Protein AF-A0A4Q2YGC7-F1 (afdb_monomer_lite)

Sequence (417 aa):
MPQIPNGTIEKILDSTDIVDLVSSHVTLERMSTAFKGKCPFHQEKTPSFTVSPTRQTFHCFGCGKHGNAIGFVMEYERLSFPDAVMKLSEKANMPMMEASDLLNHPVNMTSSHHIRPLRPDEWDEVAALIHHSTNAWYRTKLNREIFGPDPLGCRVFPEIYEVLDPGCCLVAEDAAGKLVGSCFYHPRETHWALGIMNAIPESRGAANALLKEITRLADDAGLPLRLVSSACNLDSFSLYSKAGFVPIRVYQDMILTVPETGLDPASAPGRVSSVRRATMEDLPAMVALEREISGIRREKDHRFFLENRDGIWTTLVIDGPEGLDGFLTSIAHPGSRMLGPGVSRDTETALALLWSQLDGAHRGFTPIWLAPADATELVHACYGWGAKNCELHLAQTRGGSHRHSGLIFPTFMPETA

Radius of gyration: 27.61 Å; chains: 1; bounding box: 57×43×89 Å

Secondary structure (DSSP, 8-state):
-PPPPTTHHHHHHHH--HHHHHHTTS-EEE-SSSEEE--TTS--SS--EEEETTTTEEEETTT--EE-HHHHHHHHHT--HHHHHHHHHHHTT-PPPPTTHHHHS-S------EEEEPPGGGHHHHHHHHHHHHHHHHHHHHS--SS-S-GGGGGHHHHHHHHHSTT-EEEEE-TTS-EEEEEEEEE-SS-EEEEEEEE-TTSTTHHHHHHHHHHHHHHHTT--EEEEEETT-HHHHHHHHHTT-EEEEEEEEEE----TT-S-GGG--TTGGGEEE--TTTHHHHHHHHHHHHS---HHHHHHHHH-TTS-EEEEEEEETTEEEEEEEEEEETTEEEEEEEEESSHHHHHHHHHHHHHHH-TTS--EEEEETT-HHHHHHHHHTT-EEEEEEEEEEES--PPP-SEEE--BTTB--

Foldseek 3Di:
DFDQDPCLVVVLLVLDQLCVLVVVPFPWDDDPFWTWGCDLQDDDDDIQKIAGRVVQKIAGPVPGDIDHQLSCCCRNVVDDSVVSSVVSCVVSVNDTDDPVNCVVDPPDPPLVFDKAFDDPVCLLVVLLQCQPQQQVCCCVQPVDHDADPDSCLSSLQCVLLCVQPNRQKMFTAGPVRHTFWMKGWADFPAAIEIDDTGGHPVNPCRSLVVVVVVLVVRVVVVHKYKYKFFPSPVVVVVSVVVVQKDFDFKWFKKKDQAALQGFDPVLAFPCLVQKDWDAPVLLVLQQVQCCQFFVTGDSSLVVCLRPCVVVFKTKIWGADPPTTQKIWMFGRGSSAGEIDFMFGQDLSRVRSRVRCCCRPPPHRHMYIWIWTPPNVVNVVSCVVSVMDGDTMMTIIMRDDGDDGHGIGIADVSPGPD

pLDDT: mean 91.18, std 12.37, range [29.7, 98.88]

Structure (mmCIF, N/CA/C/O backbone):
data_AF-A0A4Q2YGC7-F1
#
_entry.id   AF-A0A4Q2YGC7-F1
#
loop_
_atom_site.group_PDB
_atom_site.id
_atom_site.type_symbol
_atom_site.label_atom_id
_atom_site.label_alt_id
_atom_site.label_comp_id
_atom_site.label_asym_id
_atom_site.label_entity_id
_atom_site.label_seq_id
_atom_site.pdbx_PDB_ins_code
_atom_site.Cartn_x
_atom_site.Cartn_y
_atom_site.Cartn_z
_atom_site.occupancy
_atom_site.B_iso_or_equiv
_atom_site.auth_seq_id
_atom_site.auth_comp_id
_atom_site.auth_asym_id
_atom_site.auth_atom_id
_atom_site.pdbx_PDB_model_num
ATOM 1 N N . MET A 1 1 ? -14.827 -9.619 37.638 1.00 49.34 1 MET A N 1
ATOM 2 C CA . MET A 1 1 ? -13.992 -8.412 37.800 1.00 49.34 1 MET A CA 1
ATOM 3 C C . MET A 1 1 ? -14.620 -7.311 36.965 1.00 49.34 1 MET A C 1
ATOM 5 O O . MET A 1 1 ? -15.013 -7.624 35.845 1.00 49.34 1 MET A O 1
ATOM 9 N N . PRO A 1 2 ? -14.757 -6.088 37.494 1.00 56.69 2 PRO A N 1
ATOM 10 C CA . PRO A 1 2 ? -15.281 -4.957 36.736 1.00 56.69 2 PRO A CA 1
ATOM 11 C C . PRO A 1 2 ? -14.390 -4.713 35.520 1.00 56.69 2 PRO A C 1
ATOM 13 O O . PRO A 1 2 ? -13.161 -4.755 35.625 1.00 56.69 2 PRO A O 1
ATOM 16 N N . GLN A 1 3 ? -14.995 -4.501 34.356 1.00 57.78 3 GLN A N 1
ATOM 17 C CA . GLN A 1 3 ? -14.241 -4.161 33.158 1.00 57.78 3 GLN A CA 1
ATOM 18 C C . GLN A 1 3 ? -13.929 -2.661 33.195 1.00 57.78 3 GLN A C 1
ATOM 20 O O . GLN A 1 3 ? -14.844 -1.849 33.284 1.00 57.78 3 GLN A O 1
ATOM 25 N N . ILE A 1 4 ? -12.647 -2.289 33.133 1.00 74.06 4 ILE A N 1
ATOM 26 C CA . ILE A 1 4 ? -12.213 -0.884 33.128 1.00 74.06 4 ILE A CA 1
ATOM 27 C C . ILE A 1 4 ? -12.316 -0.353 31.686 1.00 74.06 4 ILE A C 1
ATOM 29 O O . ILE A 1 4 ? -11.612 -0.872 30.815 1.00 74.06 4 ILE A O 1
ATOM 33 N N . PRO A 1 5 ? -13.170 0.647 31.391 1.00 65.06 5 PRO A N 1
ATOM 34 C CA . PRO A 1 5 ? -13.287 1.193 30.039 1.00 65.06 5 PRO A CA 1
ATOM 35 C C . PRO A 1 5 ? -11.992 1.874 29.553 1.00 65.06 5 PRO A C 1
ATOM 37 O O . PRO A 1 5 ? -11.223 2.437 30.333 1.00 65.06 5 PRO A O 1
ATOM 40 N N . ASN A 1 6 ? -11.749 1.866 28.237 1.00 51.72 6 ASN A N 1
ATOM 41 C CA . ASN A 1 6 ? -10.552 2.479 27.643 1.00 51.72 6 ASN A CA 1
ATOM 42 C C . ASN A 1 6 ? -10.532 4.007 27.845 1.00 51.72 6 ASN A C 1
ATOM 44 O O . ASN A 1 6 ? -11.444 4.712 27.391 1.00 51.72 6 ASN A O 1
ATOM 48 N N . GLY A 1 7 ? -9.460 4.529 28.449 1.00 70.31 7 GLY A N 1
ATOM 49 C CA . GLY A 1 7 ? -9.324 5.942 28.818 1.00 70.31 7 GLY A CA 1
ATOM 50 C C . GLY A 1 7 ? -9.744 6.259 30.259 1.00 70.31 7 GLY A C 1
ATOM 51 O O . GLY A 1 7 ? -9.570 7.389 30.708 1.00 70.31 7 GLY A O 1
ATOM 52 N N . THR A 1 8 ? -10.344 5.302 30.981 1.00 78.19 8 THR A N 1
ATOM 53 C CA . THR A 1 8 ? -10.787 5.509 32.370 1.00 78.19 8 THR A CA 1
ATOM 54 C C . THR A 1 8 ? -9.604 5.685 33.316 1.00 78.19 8 THR A C 1
ATOM 56 O O . THR A 1 8 ? -9.684 6.499 34.226 1.00 78.19 8 THR A O 1
ATOM 59 N N . ILE A 1 9 ? -8.489 4.987 33.078 1.00 83.62 9 ILE A N 1
ATOM 60 C CA . ILE A 1 9 ? -7.275 5.117 33.896 1.00 83.62 9 ILE A CA 1
ATOM 61 C C . ILE A 1 9 ? -6.720 6.538 33.790 1.00 83.62 9 ILE A C 1
ATOM 63 O O . ILE A 1 9 ? -6.484 7.174 34.811 1.00 83.62 9 ILE A O 1
ATOM 67 N N . GLU A 1 10 ? -6.564 7.055 32.572 1.00 82.69 10 GLU A N 1
ATOM 68 C CA . GLU A 1 10 ? -6.065 8.408 32.321 1.00 82.69 10 GLU A CA 1
ATOM 69 C C . GLU A 1 10 ? -6.989 9.453 32.946 1.00 82.69 10 GLU A C 1
ATOM 71 O O . GLU A 1 10 ? -6.533 10.307 33.693 1.00 82.69 10 GLU A O 1
ATOM 76 N N . LYS A 1 11 ? -8.304 9.319 32.749 1.00 80.62 11 LYS A N 1
ATOM 77 C CA . LYS A 1 11 ? -9.305 10.211 33.347 1.00 80.62 11 LYS A CA 1
ATOM 78 C C . LYS A 1 11 ? -9.295 10.204 34.878 1.00 80.62 11 LYS A C 1
ATOM 80 O O . LYS A 1 11 ? -9.468 11.254 35.494 1.00 80.62 11 LYS A O 1
ATOM 85 N N . ILE A 1 12 ? -9.109 9.040 35.499 1.00 85.31 12 ILE A N 1
ATOM 86 C CA . ILE A 1 12 ? -8.967 8.922 36.956 1.00 85.31 12 ILE A CA 1
ATOM 87 C C . ILE A 1 12 ? -7.694 9.629 37.420 1.00 85.31 12 ILE A C 1
ATOM 89 O O . ILE A 1 12 ? -7.730 10.359 38.406 1.00 85.31 12 ILE A O 1
ATOM 93 N N . LEU A 1 13 ? -6.579 9.433 36.714 1.00 88.06 13 LEU A N 1
ATOM 94 C CA . LEU A 1 13 ? -5.315 10.085 37.046 1.00 88.06 13 LEU A CA 1
ATOM 95 C C . LEU A 1 13 ? -5.397 11.609 36.864 1.00 88.06 13 LEU A C 1
ATOM 97 O O . LEU A 1 13 ? -4.934 12.332 37.736 1.00 88.06 13 LEU A O 1
ATOM 101 N N . ASP A 1 14 ? -6.055 12.094 35.810 1.00 86.56 14 ASP A N 1
ATOM 102 C CA . ASP A 1 14 ? -6.251 13.527 35.550 1.00 86.56 14 ASP A CA 1
ATOM 103 C C . ASP A 1 14 ? -7.193 14.195 36.566 1.00 86.56 14 ASP A C 1
ATOM 105 O O . ASP A 1 14 ? -7.060 15.382 36.861 1.00 86.56 14 ASP A O 1
ATOM 109 N N . SER A 1 15 ? -8.154 13.442 37.108 1.00 86.12 15 SER A N 1
ATOM 110 C CA . SER A 1 15 ? -9.108 13.925 38.120 1.00 86.12 15 SER A CA 1
ATOM 111 C C . SER A 1 15 ? -8.639 13.720 39.562 1.00 86.12 15 SER A C 1
ATOM 113 O O . SER A 1 15 ? -9.326 14.144 40.493 1.00 86.12 15 SER A O 1
ATOM 115 N N . THR A 1 16 ? -7.474 13.102 39.767 1.00 89.75 16 THR A N 1
ATOM 116 C CA . THR A 1 16 ? -6.927 12.828 41.097 1.00 89.75 16 THR A CA 1
ATOM 117 C C . THR A 1 16 ? -5.607 13.558 41.294 1.00 89.75 16 THR A C 1
ATOM 119 O O . THR A 1 16 ? -4.567 13.094 40.832 1.00 89.75 16 THR A O 1
ATOM 122 N N . ASP A 1 17 ? -5.619 14.644 42.071 1.00 92.50 17 ASP A N 1
ATOM 123 C CA . ASP A 1 17 ? -4.369 15.228 42.560 1.00 92.50 17 ASP A CA 1
ATOM 124 C C . ASP A 1 17 ? -3.738 14.288 43.598 1.00 92.50 17 ASP A C 1
ATOM 126 O O . ASP A 1 17 ? -4.296 14.021 44.671 1.00 92.50 17 ASP A O 1
ATOM 130 N N . ILE A 1 18 ? -2.555 13.765 43.274 1.00 95.12 18 ILE A N 1
ATOM 131 C CA . ILE A 1 18 ? -1.843 12.840 44.152 1.00 95.12 18 ILE A CA 1
ATOM 132 C C . ILE A 1 18 ? -1.448 13.482 45.489 1.00 95.12 18 ILE A C 1
ATOM 134 O O . ILE A 1 18 ? -1.353 12.775 46.494 1.00 95.12 18 ILE A O 1
ATOM 138 N N . VAL A 1 19 ? -1.211 14.798 45.536 1.00 94.12 19 VAL A N 1
ATOM 139 C CA . VAL A 1 19 ? -0.860 15.494 46.780 1.00 94.12 19 VAL A CA 1
ATOM 140 C C . VAL A 1 19 ? -2.055 15.494 47.720 1.00 94.12 19 VAL A C 1
ATOM 142 O O . VAL A 1 19 ? -1.890 15.138 48.887 1.00 94.12 19 VAL A O 1
ATOM 145 N N . ASP A 1 20 ? -3.247 15.809 47.219 1.00 92.94 20 ASP A N 1
ATOM 146 C CA . ASP A 1 20 ? -4.479 15.806 48.011 1.00 92.94 20 ASP A CA 1
ATOM 147 C C . ASP A 1 20 ? -4.841 14.395 48.475 1.00 92.94 20 ASP A C 1
ATOM 149 O O . ASP A 1 20 ? -5.174 14.175 49.644 1.00 92.94 20 ASP A O 1
ATOM 153 N N . LEU A 1 21 ? -4.711 13.412 47.577 1.00 94.94 21 LEU A N 1
ATOM 154 C CA . LEU A 1 21 ? -4.930 12.007 47.902 1.00 94.94 21 LEU A CA 1
ATOM 155 C C . LEU A 1 21 ? -4.016 11.559 49.046 1.00 94.94 21 LEU A C 1
ATOM 157 O O . LEU A 1 21 ? -4.507 11.084 50.068 1.00 94.94 21 LEU A O 1
ATOM 161 N N . VAL A 1 22 ? -2.700 11.733 48.914 1.00 95.88 22 VAL A N 1
ATOM 162 C CA . VAL A 1 22 ? -1.748 11.288 49.940 1.00 95.88 22 VAL A CA 1
ATOM 163 C C . VAL A 1 22 ? -1.915 12.081 51.236 1.00 95.88 22 VAL A C 1
ATOM 165 O O . VAL A 1 22 ? -1.865 11.487 52.314 1.00 95.88 22 VAL A O 1
ATOM 168 N N . SER A 1 23 ? -2.138 13.397 51.158 1.00 94.19 23 SER A N 1
ATOM 169 C CA . SER A 1 23 ? -2.269 14.265 52.340 1.00 94.19 23 SER A CA 1
ATOM 170 C C . SER A 1 23 ? -3.471 13.901 53.212 1.00 94.19 23 SER A C 1
ATOM 172 O O . SER A 1 23 ? -3.462 14.174 54.410 1.00 94.19 23 SER A O 1
ATOM 174 N N . SER A 1 24 ? -4.482 13.230 52.647 1.00 92.38 24 SER A N 1
ATOM 175 C CA . SER A 1 24 ? -5.609 12.691 53.420 1.00 92.38 24 SER A CA 1
ATOM 176 C C . SER A 1 24 ? -5.241 11.492 54.312 1.00 92.38 24 SER A C 1
ATOM 178 O O . SER A 1 24 ? -5.988 11.151 55.227 1.00 92.38 24 SER A O 1
ATOM 180 N N . HIS A 1 25 ? -4.071 10.883 54.091 1.00 92.38 25 HIS A N 1
ATOM 181 C CA . HIS A 1 25 ? -3.603 9.681 54.787 1.00 92.38 25 HIS A CA 1
ATOM 182 C C . HIS A 1 25 ? -2.271 9.866 55.522 1.00 92.38 25 HIS A C 1
ATOM 184 O O . HIS A 1 25 ? -1.970 9.129 56.464 1.00 92.38 25 HIS A O 1
ATOM 190 N N . VAL A 1 26 ? -1.445 10.814 55.079 1.00 92.44 26 VAL A N 1
ATOM 191 C CA . VAL A 1 26 ? -0.083 11.032 55.567 1.00 92.44 26 VAL A CA 1
ATOM 192 C C . VAL A 1 26 ? 0.134 12.519 55.795 1.00 92.44 26 VAL A C 1
ATOM 194 O O . VAL A 1 26 ? -0.121 13.333 54.914 1.00 92.44 26 VAL A O 1
ATOM 197 N N . THR A 1 27 ? 0.676 12.885 56.956 1.00 93.50 27 THR A N 1
ATOM 198 C CA . THR A 1 27 ? 1.126 14.260 57.192 1.00 93.50 27 THR A CA 1
ATOM 199 C C . THR A 1 27 ? 2.328 14.564 56.302 1.00 93.50 27 THR A C 1
ATOM 201 O O . THR A 1 27 ? 3.392 13.954 56.448 1.00 93.50 27 THR A O 1
ATOM 204 N N . LEU A 1 28 ? 2.146 15.509 55.383 1.00 95.50 28 LEU A N 1
ATOM 205 C CA . LEU A 1 28 ? 3.175 15.977 54.469 1.00 95.50 28 LEU A CA 1
ATOM 206 C C . LEU A 1 28 ? 3.600 17.407 54.813 1.00 95.50 28 LEU A C 1
ATOM 208 O O . LEU A 1 28 ? 2.770 18.282 55.046 1.00 95.50 28 LEU A O 1
ATOM 212 N N . GLU A 1 29 ? 4.902 17.655 54.776 1.00 93.88 29 GLU A N 1
ATOM 213 C CA . GLU A 1 29 ? 5.502 18.981 54.861 1.00 93.88 29 GLU A CA 1
ATOM 214 C C . GLU A 1 29 ? 5.941 19.436 53.469 1.00 93.88 29 GLU A C 1
ATOM 216 O O . GLU A 1 29 ? 6.531 18.675 52.692 1.00 93.88 29 GLU A O 1
ATOM 221 N N . ARG A 1 30 ? 5.655 20.695 53.136 1.00 92.88 30 ARG A N 1
ATOM 222 C CA . ARG A 1 30 ? 6.032 21.266 51.844 1.00 92.88 30 ARG A CA 1
ATOM 223 C C . ARG A 1 30 ? 7.536 21.539 51.799 1.00 92.88 30 ARG A C 1
ATOM 225 O O . ARG A 1 30 ? 8.069 22.271 52.627 1.00 92.88 30 ARG A O 1
ATOM 232 N N . MET A 1 31 ? 8.200 20.994 50.787 1.00 89.69 31 MET A N 1
ATOM 233 C CA . MET A 1 31 ? 9.558 21.352 50.376 1.00 89.69 31 MET A CA 1
ATOM 234 C C . MET A 1 31 ? 9.510 22.282 49.152 1.00 89.69 31 MET A C 1
ATOM 236 O O . MET A 1 31 ? 8.436 22.658 48.686 1.00 89.69 31 MET A O 1
ATOM 240 N N . SER A 1 32 ? 10.671 22.665 48.614 1.00 87.00 32 SER A N 1
ATOM 241 C CA . SER A 1 32 ? 10.770 23.599 47.481 1.00 87.00 32 SER A CA 1
ATOM 242 C C . SER A 1 32 ? 9.914 23.191 46.273 1.00 87.00 32 SER A C 1
ATOM 244 O O . SER A 1 32 ? 9.149 24.006 45.764 1.00 87.00 32 SER A O 1
ATOM 246 N N . THR A 1 33 ? 10.017 21.938 45.825 1.00 89.19 33 THR A N 1
ATOM 247 C CA . THR A 1 33 ? 9.348 21.435 44.606 1.00 89.19 33 THR A CA 1
ATOM 248 C C . THR A 1 33 ? 8.528 20.163 44.831 1.00 89.19 33 THR A C 1
ATOM 250 O O . THR A 1 33 ? 7.995 19.587 43.882 1.00 89.19 33 THR A O 1
ATOM 253 N N . ALA A 1 34 ? 8.428 19.701 46.076 1.00 93.81 34 ALA A N 1
ATOM 254 C CA . ALA A 1 34 ? 7.790 18.442 46.439 1.00 93.81 34 ALA A CA 1
ATOM 255 C C . ALA A 1 34 ? 7.224 18.509 47.860 1.00 93.81 34 ALA A C 1
ATOM 257 O O . ALA A 1 34 ? 7.456 19.469 48.592 1.00 93.81 34 ALA A O 1
ATOM 258 N N . PHE A 1 35 ? 6.517 17.464 48.261 1.00 96.75 35 PHE A N 1
ATOM 259 C CA . PHE A 1 35 ? 6.038 17.266 49.623 1.00 96.75 35 PHE A CA 1
ATOM 260 C C . PHE A 1 35 ? 6.741 16.067 50.243 1.00 96.75 35 PHE A C 1
ATOM 262 O O . PHE A 1 35 ? 7.007 15.091 49.542 1.00 96.75 35 PHE A O 1
ATOM 269 N N . LYS A 1 36 ? 7.051 16.125 51.539 1.00 96.69 36 LYS A N 1
ATOM 270 C CA . LYS A 1 36 ? 7.789 15.071 52.238 1.00 96.69 36 LYS A CA 1
ATOM 271 C C . LYS A 1 36 ? 7.106 14.666 53.539 1.00 96.69 36 LYS A C 1
ATOM 273 O O . LYS A 1 36 ? 6.633 15.518 54.275 1.00 96.69 36 LYS A O 1
ATOM 278 N N . GLY A 1 37 ? 7.086 13.371 53.838 1.00 96.06 37 GLY A N 1
ATOM 279 C CA . GLY A 1 37 ? 6.480 12.832 55.056 1.00 96.06 37 GLY A CA 1
ATOM 280 C C . GLY A 1 37 ? 7.049 11.472 55.442 1.00 96.06 37 GLY A C 1
ATOM 281 O O . GLY A 1 37 ? 7.972 10.957 54.801 1.00 96.06 37 GLY A O 1
ATOM 282 N N . LYS A 1 38 ? 6.515 10.895 56.521 1.00 96.38 38 LYS A N 1
ATOM 283 C CA . LYS A 1 38 ? 6.836 9.513 56.892 1.00 96.38 38 LYS A CA 1
ATOM 284 C C . LYS A 1 38 ? 6.143 8.546 55.940 1.00 96.38 38 LYS A C 1
ATOM 286 O O . LYS A 1 38 ? 4.986 8.745 55.583 1.00 96.38 38 LYS A O 1
ATOM 291 N N . CYS A 1 39 ? 6.845 7.501 55.531 1.00 95.88 39 CYS A N 1
ATOM 292 C CA . CYS A 1 39 ? 6.312 6.490 54.640 1.00 95.88 39 CYS A CA 1
ATOM 293 C C . CYS A 1 39 ? 5.152 5.740 55.302 1.00 95.88 39 CYS A C 1
ATOM 295 O O . CYS A 1 39 ? 5.325 5.204 56.395 1.00 95.88 39 CYS A O 1
ATOM 297 N N . PRO A 1 40 ? 3.994 5.627 54.636 1.00 95.12 40 PRO A N 1
ATOM 298 C CA . PRO A 1 40 ? 2.894 4.826 55.158 1.00 95.12 40 PRO A CA 1
ATOM 299 C C . PRO A 1 40 ? 3.102 3.316 54.969 1.00 95.12 40 PRO A C 1
ATOM 301 O O . PRO A 1 40 ? 2.363 2.512 55.526 1.00 95.12 40 PRO A O 1
ATOM 304 N N . PHE A 1 41 ? 4.090 2.912 54.166 1.00 94.50 41 PHE A N 1
ATOM 305 C CA . PHE A 1 41 ? 4.275 1.522 53.749 1.00 94.50 41 PHE A CA 1
ATOM 306 C C . PHE A 1 41 ? 5.316 0.752 54.559 1.00 94.50 41 PHE A C 1
ATOM 308 O O . PHE A 1 41 ? 5.439 -0.461 54.394 1.00 94.50 41 PHE A O 1
ATOM 315 N N . HIS A 1 42 ? 6.101 1.444 55.382 1.00 93.81 42 HIS A N 1
ATOM 316 C CA . HIS A 1 42 ? 7.078 0.830 56.271 1.00 93.81 42 HIS A CA 1
ATOM 317 C C . HIS A 1 42 ? 7.323 1.733 57.480 1.00 93.81 42 HIS A C 1
ATOM 319 O O . HIS A 1 42 ? 7.076 2.936 57.436 1.00 93.81 42 HIS A O 1
ATOM 325 N N . GLN A 1 43 ? 7.812 1.151 58.570 1.00 92.31 43 GLN A N 1
ATOM 326 C CA . GLN A 1 43 ? 8.048 1.895 59.797 1.00 92.31 43 GLN A CA 1
ATOM 327 C C . GLN A 1 43 ? 9.403 2.607 59.750 1.00 92.31 43 GLN A C 1
ATOM 329 O O . GLN A 1 43 ? 10.444 1.966 59.627 1.00 92.31 43 GLN A O 1
ATOM 334 N N . GLU A 1 44 ? 9.394 3.930 59.908 1.00 91.75 44 GLU A N 1
ATOM 335 C CA . GLU A 1 44 ? 10.608 4.749 59.925 1.00 91.75 44 GLU A CA 1
ATOM 336 C C . GLU A 1 44 ? 10.570 5.847 60.995 1.00 91.75 44 GLU A C 1
ATOM 338 O O . GLU A 1 44 ? 9.509 6.301 61.434 1.00 91.75 44 GLU A O 1
ATOM 343 N N . LYS A 1 45 ? 11.758 6.296 61.421 1.00 89.06 45 LYS A N 1
ATOM 344 C CA . LYS A 1 45 ? 11.902 7.416 62.368 1.00 89.06 45 LYS A CA 1
ATOM 345 C C . LYS A 1 45 ? 12.006 8.763 61.653 1.00 89.06 45 LYS A C 1
ATOM 347 O O . LYS A 1 45 ? 11.445 9.746 62.134 1.00 89.06 45 LYS A O 1
ATOM 352 N N . THR A 1 46 ? 12.684 8.797 60.510 1.00 91.88 46 THR A N 1
ATOM 353 C CA . THR A 1 46 ? 12.936 10.001 59.708 1.00 91.88 46 THR A CA 1
ATOM 354 C C . THR A 1 46 ? 12.138 9.958 58.404 1.00 91.88 46 THR A C 1
ATOM 356 O O . THR A 1 46 ? 12.206 8.932 57.737 1.00 91.88 46 THR A O 1
ATOM 359 N N . PRO A 1 47 ? 11.446 11.042 58.004 1.00 93.94 47 PRO A N 1
ATOM 360 C CA . PRO A 1 47 ? 10.705 11.108 56.743 1.00 93.94 47 PRO A CA 1
ATOM 361 C C . PRO A 1 47 ? 11.551 10.726 55.516 1.00 93.94 47 PRO A C 1
ATOM 363 O O . PRO A 1 47 ? 12.572 11.370 55.248 1.00 93.94 47 PRO A O 1
ATOM 366 N N . SER A 1 48 ? 11.113 9.732 54.741 1.00 94.31 48 SER A N 1
ATOM 367 C CA . SER A 1 48 ? 11.721 9.352 53.451 1.00 94.31 48 SER A CA 1
ATOM 368 C C . SER A 1 48 ? 10.726 9.299 52.286 1.00 94.31 48 SER A C 1
ATOM 370 O O . SER A 1 48 ? 11.119 9.036 51.148 1.00 94.31 48 SER A O 1
ATOM 372 N N . PHE A 1 49 ? 9.443 9.558 52.545 1.00 97.31 49 PHE A N 1
ATOM 373 C CA . PHE A 1 49 ? 8.388 9.564 51.538 1.00 97.31 49 PHE A CA 1
ATOM 374 C C . PHE A 1 49 ? 8.295 10.922 50.857 1.00 97.31 49 PHE A C 1
ATOM 376 O O . PHE A 1 49 ? 8.220 11.938 51.541 1.00 97.31 49 PHE A O 1
ATOM 383 N N . THR A 1 50 ? 8.308 10.963 49.528 1.00 96.81 50 THR A N 1
ATOM 384 C CA . THR A 1 50 ? 8.221 12.199 48.744 1.00 96.81 50 THR A CA 1
ATOM 385 C C . THR A 1 50 ? 7.111 12.106 47.706 1.00 96.81 50 THR A C 1
ATOM 387 O O . THR A 1 50 ? 6.983 11.090 47.029 1.00 96.81 50 THR A O 1
ATOM 390 N N . VAL A 1 51 ? 6.334 13.180 47.559 1.00 96.94 51 VAL A N 1
ATOM 391 C CA . VAL A 1 51 ? 5.256 13.320 46.571 1.00 96.94 51 VAL A CA 1
ATOM 392 C C . VAL A 1 51 ? 5.559 14.509 45.666 1.00 96.94 51 VAL A C 1
ATOM 394 O O . VAL A 1 51 ? 5.842 15.608 46.147 1.00 96.94 51 VAL A O 1
ATOM 397 N N . SER A 1 52 ? 5.524 14.293 44.351 1.00 94.50 52 SER A N 1
ATOM 398 C CA . SER A 1 52 ? 5.771 15.329 43.350 1.00 94.50 52 SER A CA 1
ATOM 399 C C . SER A 1 52 ? 4.449 15.842 42.769 1.00 94.50 52 SER A C 1
ATOM 401 O O . SER A 1 52 ? 3.807 15.093 42.031 1.00 94.50 52 SER A O 1
ATOM 403 N N . PRO A 1 53 ? 4.068 17.112 43.014 1.00 90.31 53 PRO A N 1
ATOM 404 C CA . PRO A 1 53 ? 2.886 17.707 42.387 1.00 90.31 53 PRO A CA 1
ATOM 405 C C . PRO A 1 53 ? 3.051 17.835 40.868 1.00 90.31 53 PRO A C 1
ATOM 407 O O . PRO A 1 53 ? 2.104 17.655 40.117 1.00 90.31 53 PRO A O 1
ATOM 410 N N . THR A 1 54 ? 4.266 18.102 40.380 1.00 88.19 54 THR A N 1
ATOM 411 C CA . THR A 1 54 ? 4.515 18.257 38.937 1.00 88.19 54 THR A CA 1
ATOM 412 C C . THR A 1 54 ? 4.464 16.928 38.191 1.00 88.19 54 THR A C 1
ATOM 414 O O . THR A 1 54 ? 3.975 16.875 37.071 1.00 88.19 54 THR A O 1
ATOM 417 N N . ARG A 1 55 ? 4.991 15.851 38.787 1.00 92.00 55 ARG A N 1
ATOM 418 C CA . ARG A 1 55 ? 5.031 14.527 38.145 1.00 92.00 55 ARG A CA 1
ATOM 419 C C . ARG A 1 55 ? 3.828 13.650 38.485 1.00 92.00 55 ARG A C 1
ATOM 421 O O . ARG A 1 55 ? 3.786 12.530 37.995 1.00 92.00 55 ARG A O 1
ATOM 428 N N . GLN A 1 56 ? 2.936 14.099 39.369 1.00 95.38 56 GLN A N 1
ATOM 429 C CA . GLN A 1 56 ? 1.785 13.333 39.866 1.00 95.38 56 GLN A CA 1
ATOM 430 C C . GLN A 1 56 ? 2.159 11.903 40.324 1.00 95.38 56 GLN A C 1
ATOM 432 O O . GLN A 1 56 ? 1.489 10.915 40.028 1.00 95.38 56 GLN A O 1
ATOM 437 N N . THR A 1 57 ? 3.281 11.787 41.045 1.00 96.38 57 THR A N 1
ATOM 438 C CA . THR A 1 57 ? 3.856 10.511 41.518 1.00 96.38 57 THR A CA 1
ATOM 439 C C . THR A 1 57 ? 4.420 10.619 42.935 1.00 96.38 57 THR A C 1
ATOM 441 O O . THR A 1 57 ? 4.778 11.706 43.397 1.00 96.38 57 THR A O 1
ATOM 444 N N . PHE A 1 58 ? 4.524 9.482 43.626 1.00 97.44 58 PHE A N 1
ATOM 445 C CA . PHE A 1 58 ? 5.214 9.344 44.906 1.00 97.44 58 PHE A CA 1
ATOM 446 C C . PHE A 1 58 ? 6.436 8.428 44.789 1.00 97.44 58 PHE A C 1
ATOM 448 O O . PHE A 1 58 ? 6.496 7.542 43.934 1.00 97.44 58 PHE A O 1
ATOM 455 N N . HIS A 1 59 ? 7.392 8.609 45.696 1.00 96.56 59 HIS A N 1
ATOM 456 C CA . HIS A 1 59 ? 8.536 7.723 45.872 1.00 96.56 59 HIS A CA 1
ATOM 457 C C . HIS A 1 59 ? 8.993 7.719 47.335 1.00 96.56 59 HIS A C 1
ATOM 459 O O . HIS A 1 59 ? 9.144 8.773 47.954 1.00 96.56 59 HIS A O 1
ATOM 465 N N . CYS A 1 60 ? 9.255 6.539 47.892 1.00 96.81 60 CYS A N 1
ATOM 466 C CA . CYS A 1 60 ? 9.867 6.368 49.202 1.00 96.81 60 CYS A CA 1
ATOM 467 C C . CYS A 1 60 ? 11.337 5.980 49.067 1.00 96.81 60 CYS A C 1
ATOM 469 O O . CYS A 1 60 ? 11.655 4.900 48.578 1.00 96.81 60 CYS A O 1
ATOM 471 N N . PHE A 1 61 ? 12.239 6.818 49.571 1.00 93.94 61 PHE A N 1
ATOM 472 C CA . PHE A 1 61 ? 13.675 6.529 49.535 1.00 93.94 61 PHE A CA 1
ATOM 473 C C . PHE A 1 61 ? 14.126 5.495 50.579 1.00 93.94 61 PHE A C 1
ATOM 475 O O . PHE A 1 61 ? 15.227 4.971 50.457 1.00 93.94 61 PHE A O 1
ATOM 482 N N . GLY A 1 62 ? 13.297 5.185 51.583 1.00 92.75 62 GLY A N 1
ATOM 483 C CA . GLY A 1 62 ? 13.582 4.146 52.578 1.00 92.75 62 GLY A CA 1
ATOM 484 C C . GLY A 1 62 ? 13.264 2.729 52.092 1.00 92.75 62 GLY A C 1
ATOM 485 O O . GLY A 1 62 ? 14.094 1.835 52.224 1.00 92.75 62 GLY A O 1
ATOM 486 N N . CYS A 1 63 ? 12.078 2.515 51.507 1.00 94.25 63 CYS A N 1
ATOM 487 C CA . CYS A 1 63 ? 11.620 1.181 51.086 1.00 94.25 63 CYS A CA 1
ATOM 488 C C . CYS A 1 63 ? 11.525 0.970 49.564 1.00 94.25 63 CYS A C 1
ATOM 490 O O . CYS A 1 63 ? 11.171 -0.122 49.130 1.00 94.25 63 CYS A O 1
ATOM 492 N N . GLY A 1 64 ? 11.796 1.992 48.746 1.00 93.44 64 GLY A N 1
ATOM 493 C CA . GLY A 1 64 ? 11.794 1.903 47.279 1.00 93.44 64 GLY A CA 1
ATOM 494 C C . GLY A 1 64 ? 10.412 1.895 46.614 1.00 93.44 64 GLY A C 1
ATOM 495 O O . GLY A 1 64 ? 10.321 1.903 45.384 1.00 93.44 64 GLY A O 1
ATOM 496 N N . LYS A 1 65 ? 9.317 1.902 47.388 1.00 93.94 65 LYS A N 1
ATOM 497 C CA . LYS A 1 65 ? 7.964 1.974 46.818 1.00 93.94 65 LYS A CA 1
ATOM 498 C C . LYS A 1 65 ? 7.744 3.295 46.092 1.00 93.94 65 LYS A C 1
ATOM 500 O O . LYS A 1 65 ? 8.061 4.361 46.620 1.00 93.94 65 LYS A O 1
ATOM 505 N N . HIS A 1 66 ? 7.149 3.214 44.911 1.00 96.44 66 HIS A N 1
ATOM 506 C CA . HIS A 1 66 ? 6.868 4.349 44.044 1.00 96.44 66 HIS A CA 1
ATOM 507 C C . HIS A 1 66 ? 5.632 4.073 43.192 1.00 96.44 66 HIS A C 1
ATOM 509 O O . HIS A 1 66 ? 5.247 2.920 43.010 1.00 96.44 66 HIS A O 1
ATOM 515 N N . GLY A 1 67 ? 5.005 5.126 42.677 1.00 95.31 67 GLY A N 1
ATOM 516 C CA . GLY A 1 67 ? 3.814 4.984 41.847 1.00 95.31 67 GLY A CA 1
ATOM 517 C C . GLY A 1 67 ? 3.054 6.289 41.654 1.00 95.31 67 GLY A C 1
ATOM 518 O O . GLY A 1 67 ? 3.498 7.357 42.073 1.00 95.31 67 GLY A O 1
ATOM 519 N N . ASN A 1 68 ? 1.899 6.189 41.004 1.00 96.00 68 ASN A N 1
ATOM 520 C CA . ASN A 1 68 ? 0.922 7.267 40.841 1.00 96.00 68 ASN A CA 1
ATOM 521 C C . ASN A 1 68 ? -0.222 7.121 41.868 1.00 96.00 68 ASN A C 1
ATOM 523 O O . ASN A 1 68 ? -0.128 6.314 42.795 1.00 96.00 68 ASN A O 1
ATOM 527 N N . ALA A 1 69 ? -1.303 7.888 41.707 1.00 94.69 69 ALA A N 1
ATOM 528 C CA . ALA A 1 69 ? -2.467 7.843 42.593 1.00 94.69 69 ALA A CA 1
ATOM 529 C C . ALA A 1 69 ? -3.072 6.431 42.745 1.00 94.69 69 ALA A C 1
ATOM 531 O O . ALA A 1 69 ? -3.343 6.000 43.865 1.00 94.69 69 ALA A O 1
ATOM 532 N N . ILE A 1 70 ? -3.205 5.675 41.647 1.00 94.69 70 ILE A N 1
ATOM 533 C CA . ILE A 1 70 ? -3.718 4.293 41.677 1.00 94.69 70 ILE A CA 1
ATOM 534 C C . ILE A 1 70 ? -2.760 3.390 42.456 1.00 94.69 70 ILE A C 1
ATOM 536 O O . ILE A 1 70 ? -3.182 2.679 43.366 1.00 94.69 70 ILE A O 1
ATOM 540 N N . GLY A 1 71 ? -1.461 3.467 42.150 1.00 94.50 71 GLY A N 1
ATOM 541 C CA . GLY A 1 71 ? -0.439 2.697 42.861 1.00 94.50 71 GLY A CA 1
ATOM 542 C C . GLY A 1 71 ? -0.411 2.999 44.362 1.00 94.50 71 GLY A C 1
ATOM 543 O O . GLY A 1 71 ? -0.209 2.096 45.168 1.00 94.50 71 GLY A O 1
ATOM 544 N N . PHE A 1 72 ? -0.674 4.247 44.760 1.00 96.69 72 PHE A N 1
ATOM 545 C CA . PHE A 1 72 ? -0.749 4.619 46.171 1.00 96.69 72 PHE A CA 1
ATOM 546 C C . PHE A 1 72 ? -1.921 3.925 46.868 1.00 96.69 72 PHE A C 1
ATOM 548 O O . PHE A 1 72 ? -1.719 3.326 47.920 1.00 96.69 72 PHE A O 1
ATOM 555 N N . VAL A 1 73 ? -3.119 3.963 46.275 1.00 95.44 73 VAL A N 1
ATOM 556 C CA . VAL A 1 73 ? -4.321 3.318 46.832 1.00 95.44 73 VAL A CA 1
ATOM 557 C C . VAL A 1 73 ? -4.144 1.804 46.921 1.00 95.44 73 VAL A C 1
ATOM 559 O O . VAL A 1 73 ? -4.442 1.221 47.961 1.00 95.44 73 VAL A O 1
ATOM 562 N N . MET A 1 74 ? -3.593 1.173 45.879 1.00 95.12 74 MET A N 1
ATOM 563 C CA . MET A 1 74 ? -3.284 -0.261 45.894 1.00 95.12 74 MET A CA 1
ATOM 564 C C . MET A 1 74 ? -2.388 -0.629 47.077 1.00 95.12 74 MET A C 1
ATOM 566 O O . MET A 1 74 ? -2.693 -1.548 47.832 1.00 95.12 74 MET A O 1
ATOM 570 N N . GLU A 1 75 ? -1.294 0.107 47.266 1.00 94.31 75 GLU A N 1
ATOM 571 C CA . GLU A 1 75 ? -0.306 -0.193 48.301 1.00 94.31 75 GLU A CA 1
ATOM 572 C C . GLU A 1 75 ? -0.782 0.172 49.711 1.00 94.31 75 GLU A C 1
ATOM 574 O O . GLU A 1 75 ? -0.489 -0.546 50.670 1.00 94.31 75 GLU A O 1
ATOM 579 N N . TYR A 1 76 ? -1.497 1.290 49.853 1.00 94.19 76 TYR A N 1
ATOM 580 C CA . TYR A 1 76 ? -1.952 1.802 51.145 1.00 94.19 76 TYR A CA 1
ATOM 581 C C . TYR A 1 76 ? -3.118 0.979 51.686 1.00 94.19 76 TYR A C 1
ATOM 583 O O . TYR A 1 76 ? -3.130 0.607 52.859 1.00 94.19 76 TYR A O 1
ATOM 591 N N . GLU A 1 77 ? -4.072 0.647 50.819 1.00 92.19 77 GLU A N 1
ATOM 592 C CA . GLU A 1 77 ? -5.296 -0.059 51.197 1.00 92.19 77 GLU A CA 1
ATOM 593 C C . GLU A 1 77 ? -5.247 -1.562 50.915 1.00 92.19 77 GLU A C 1
ATOM 595 O O . GLU A 1 77 ? -6.181 -2.282 51.260 1.00 92.19 77 GLU A O 1
ATOM 600 N N . ARG A 1 78 ? -4.145 -2.052 50.333 1.00 91.75 78 ARG A N 1
ATOM 601 C CA . ARG A 1 78 ? -3.963 -3.457 49.929 1.00 91.75 78 ARG A CA 1
ATOM 602 C C . ARG A 1 78 ? -5.045 -3.921 48.955 1.00 91.75 78 ARG A C 1
ATOM 604 O O . ARG A 1 78 ? -5.532 -5.048 49.039 1.00 91.75 78 ARG A O 1
ATOM 611 N N . LEU A 1 79 ? -5.410 -3.033 48.038 1.00 89.44 79 LEU A N 1
ATOM 612 C CA . LEU A 1 79 ? -6.411 -3.285 47.014 1.00 89.44 79 LEU A CA 1
ATOM 613 C C . LEU A 1 79 ? -5.774 -3.874 45.757 1.00 89.44 79 LEU A C 1
ATOM 615 O O . LEU A 1 79 ? -4.641 -3.546 45.392 1.00 89.44 79 LEU A O 1
ATOM 619 N N . SER A 1 80 ? -6.531 -4.731 45.070 1.00 86.25 80 SER A N 1
ATOM 620 C CA . SER A 1 80 ? -6.179 -5.136 43.713 1.00 86.25 80 SER A CA 1
ATOM 621 C C . SER A 1 80 ? -6.264 -3.928 42.770 1.00 86.25 80 SER A C 1
ATOM 623 O O . SER A 1 80 ? -6.919 -2.931 43.077 1.00 86.25 80 SER A O 1
ATOM 625 N N . PHE A 1 81 ? -5.609 -4.000 41.609 1.00 84.88 81 PHE A N 1
ATOM 626 C CA . PHE A 1 81 ? -5.670 -2.912 40.629 1.00 84.88 81 PHE A CA 1
ATOM 627 C C . PHE A 1 81 ? -7.120 -2.535 40.241 1.00 84.88 81 PHE A C 1
ATOM 629 O O . PHE A 1 81 ? -7.442 -1.350 40.315 1.00 84.88 81 PHE A O 1
ATOM 636 N N . PRO A 1 82 ? -8.028 -3.486 39.920 1.00 82.50 82 PRO A N 1
ATOM 637 C CA . PRO A 1 82 ? -9.437 -3.167 39.675 1.00 82.50 82 PRO A CA 1
ATOM 638 C C . PRO A 1 82 ? -10.138 -2.461 40.842 1.00 82.50 82 PRO A C 1
ATOM 640 O O . PRO A 1 82 ? -10.867 -1.500 40.611 1.00 82.50 82 PRO A O 1
ATOM 643 N N . ASP A 1 83 ? -9.894 -2.892 42.081 1.00 84.06 83 ASP A N 1
ATOM 644 C CA . ASP A 1 83 ? -10.552 -2.309 43.259 1.00 84.06 83 ASP A CA 1
ATOM 645 C C . ASP A 1 83 ? -10.048 -0.887 43.545 1.00 84.06 83 ASP A C 1
ATOM 647 O O . ASP A 1 83 ? -10.828 0.003 43.879 1.00 84.06 83 ASP A O 1
ATOM 651 N N . ALA A 1 84 ? -8.749 -0.641 43.350 1.00 88.31 84 ALA A N 1
ATOM 652 C CA . ALA A 1 84 ? -8.165 0.692 43.475 1.00 88.31 84 ALA A CA 1
ATOM 653 C C . ALA A 1 84 ? -8.690 1.656 42.397 1.00 88.31 84 ALA A C 1
ATOM 655 O O . ALA A 1 84 ? -8.955 2.825 42.685 1.00 88.31 84 ALA A O 1
ATOM 656 N N . VAL A 1 85 ? -8.875 1.163 41.167 1.00 87.62 85 VAL A N 1
ATOM 657 C CA . VAL A 1 85 ? -9.478 1.928 40.066 1.00 87.62 85 VAL A CA 1
ATOM 658 C C . VAL A 1 85 ? -10.937 2.266 40.377 1.00 87.62 85 VAL A C 1
ATOM 660 O O . VAL A 1 85 ? -11.312 3.429 40.250 1.00 87.62 85 VAL A O 1
ATOM 663 N N . MET A 1 86 ? -11.734 1.299 40.848 1.00 84.69 86 MET A N 1
ATOM 664 C CA . MET A 1 86 ? -13.125 1.543 41.254 1.00 84.69 86 MET A CA 1
ATOM 665 C C . MET A 1 86 ? -13.225 2.608 42.347 1.00 84.69 86 MET A C 1
ATOM 667 O O . MET A 1 86 ? -13.954 3.590 42.207 1.00 84.69 86 MET A O 1
ATOM 671 N N . LYS A 1 87 ? -12.422 2.482 43.402 1.00 85.81 87 LYS A N 1
ATOM 672 C CA . LYS A 1 87 ? -12.453 3.431 44.514 1.00 85.81 87 LYS A CA 1
ATOM 673 C C . LYS A 1 87 ? -12.136 4.865 44.083 1.00 85.81 87 LYS A C 1
ATOM 675 O O . LYS A 1 87 ? -12.777 5.818 44.530 1.00 85.81 87 LYS A O 1
ATOM 680 N N . LEU A 1 88 ? -11.142 5.035 43.214 1.00 87.12 88 LEU A N 1
ATOM 681 C CA . LEU A 1 88 ? -10.795 6.358 42.698 1.00 87.12 88 LEU A CA 1
ATOM 682 C C . LEU A 1 88 ? -11.852 6.891 41.723 1.00 87.12 88 LEU A C 1
ATOM 684 O O . LEU A 1 88 ? -12.140 8.086 41.748 1.00 87.12 88 LEU A O 1
ATOM 688 N N . SER A 1 89 ? -12.487 6.027 40.926 1.00 83.88 89 SER A N 1
ATOM 689 C CA . SER A 1 89 ? -13.587 6.439 40.047 1.00 83.88 89 SER A CA 1
ATOM 690 C C . SER A 1 89 ? -14.833 6.905 40.804 1.00 83.88 89 SER A C 1
ATOM 692 O O . SER A 1 89 ? -15.413 7.918 40.420 1.00 83.88 89 SER A O 1
ATOM 694 N N . GLU A 1 90 ? -15.197 6.262 41.919 1.00 82.56 90 GLU A N 1
ATOM 695 C CA . GLU A 1 90 ? -16.302 6.710 42.779 1.00 82.56 90 GLU A CA 1
ATOM 696 C C . GLU A 1 90 ? -16.038 8.119 43.318 1.00 82.56 90 GLU A C 1
ATOM 698 O O . GLU A 1 90 ? -16.897 8.998 43.247 1.00 82.56 90 GLU A O 1
ATOM 703 N N . LYS A 1 91 ? -14.810 8.366 43.788 1.00 77.44 91 LYS A N 1
ATOM 704 C CA . LYS A 1 91 ? -14.389 9.680 44.291 1.00 77.44 91 LYS A CA 1
ATOM 705 C C . LYS A 1 91 ? -14.400 10.758 43.200 1.00 77.44 91 LYS A C 1
ATOM 707 O O . LYS A 1 91 ? -14.645 11.924 43.503 1.00 77.44 91 LYS A O 1
ATOM 712 N N . ALA A 1 92 ? -14.171 10.370 41.946 1.00 72.50 92 ALA A N 1
ATOM 713 C CA . ALA A 1 92 ? -14.224 11.242 40.776 1.00 72.50 92 ALA A CA 1
ATOM 714 C C . ALA A 1 92 ? -15.638 11.389 40.165 1.00 72.50 92 ALA A C 1
ATOM 716 O O . ALA A 1 92 ? -15.776 12.024 39.120 1.00 72.50 92 ALA A O 1
ATOM 717 N N . ASN A 1 93 ? -16.687 10.817 40.782 1.00 74.19 93 ASN A N 1
ATOM 718 C CA . ASN A 1 93 ? -18.042 10.714 40.213 1.00 74.19 93 ASN A CA 1
ATOM 719 C C . ASN A 1 93 ? -18.062 10.095 38.799 1.00 74.19 93 ASN A C 1
ATOM 721 O O . ASN A 1 93 ? -18.868 10.471 37.945 1.00 74.19 93 ASN A O 1
ATOM 725 N N . MET A 1 94 ? -17.161 9.150 38.536 1.00 68.56 94 MET A N 1
ATOM 726 C CA . MET A 1 94 ? -17.095 8.405 37.284 1.00 68.56 94 MET A CA 1
ATOM 727 C C . MET A 1 94 ? -17.812 7.064 37.462 1.00 68.56 94 MET A C 1
ATOM 729 O O . MET A 1 94 ? -17.309 6.215 38.197 1.00 68.56 94 MET A O 1
ATOM 733 N N . PRO A 1 95 ? -18.974 6.845 36.819 1.00 58.19 95 PRO A N 1
ATOM 734 C CA . PRO A 1 95 ? -19.705 5.594 36.973 1.00 58.19 95 PRO A CA 1
ATOM 735 C C . PRO A 1 95 ? -18.894 4.427 36.394 1.00 58.19 95 PRO A C 1
ATOM 737 O O . PRO A 1 95 ? -18.557 4.418 35.208 1.00 58.19 95 PRO A O 1
ATOM 740 N N . MET A 1 96 ? -18.592 3.440 37.238 1.00 61.16 96 MET A N 1
ATOM 741 C CA . MET A 1 96 ? -18.093 2.129 36.821 1.00 61.16 96 MET A CA 1
ATOM 742 C C . MET A 1 96 ? -19.288 1.208 36.582 1.00 61.16 96 MET A C 1
ATOM 744 O O . MET A 1 96 ? -20.255 1.246 37.336 1.00 61.16 96 MET A O 1
ATOM 748 N N . MET A 1 97 ? -19.246 0.395 35.527 1.00 49.81 97 MET A N 1
ATOM 749 C CA . MET A 1 97 ? -20.297 -0.599 35.280 1.00 49.81 97 MET A CA 1
ATOM 750 C C . MET A 1 97 ? -20.128 -1.794 36.223 1.00 49.81 97 MET A C 1
ATOM 752 O O . MET A 1 97 ? -19.081 -2.448 36.213 1.00 49.81 97 MET A O 1
ATOM 756 N N . GLU A 1 98 ? -21.173 -2.106 36.990 1.00 46.50 98 GLU A N 1
ATOM 757 C CA . GLU A 1 98 ? -21.261 -3.327 37.790 1.00 46.50 98 GLU A CA 1
ATOM 758 C C . GLU A 1 98 ? -21.499 -4.555 36.903 1.00 46.50 98 GLU A C 1
ATOM 760 O O . GLU A 1 98 ? -22.183 -4.503 35.878 1.00 46.50 98 GLU A O 1
ATOM 765 N N . ALA A 1 99 ? -20.974 -5.711 37.320 1.00 41.25 99 ALA A N 1
ATOM 766 C CA . ALA A 1 99 ? -21.144 -6.960 36.572 1.00 41.25 99 ALA A CA 1
ATOM 767 C C . ALA A 1 99 ? -22.619 -7.410 36.484 1.00 41.25 99 ALA A C 1
ATOM 769 O O . ALA A 1 99 ? -22.982 -8.144 35.566 1.00 41.25 99 ALA A O 1
ATOM 770 N N . SER A 1 100 ? -23.473 -6.963 37.412 1.00 37.09 100 SER A N 1
ATOM 771 C CA . SER A 1 100 ? -24.918 -7.224 37.404 1.00 37.09 100 SER A CA 1
ATOM 772 C C . SER A 1 100 ? -25.694 -6.350 36.417 1.00 37.09 100 SER A C 1
ATOM 774 O O . SER A 1 100 ? -26.741 -6.781 35.933 1.00 37.09 100 SER A O 1
ATOM 776 N N . ASP A 1 101 ? -25.173 -5.175 36.055 1.00 39.69 101 ASP A N 1
ATOM 777 C CA . ASP A 1 101 ? -25.813 -4.289 35.072 1.00 39.69 101 ASP A CA 1
ATOM 778 C C . ASP A 1 101 ? -25.633 -4.807 33.636 1.00 39.69 101 ASP A C 1
ATOM 780 O O . ASP A 1 101 ? -26.402 -4.456 32.743 1.00 39.69 101 ASP A O 1
ATOM 784 N N . LEU A 1 102 ? -24.685 -5.728 33.421 1.00 40.59 102 LEU A N 1
ATOM 785 C CA . LEU A 1 102 ? -24.468 -6.423 32.147 1.00 40.59 102 LEU A CA 1
ATOM 786 C C . LEU A 1 102 ? -25.534 -7.487 31.833 1.00 40.59 102 LEU A C 1
ATOM 788 O O . LEU A 1 102 ? -25.637 -7.920 30.687 1.00 40.59 102 LEU A O 1
ATOM 792 N N . LEU A 1 103 ? -26.300 -7.942 32.833 1.00 39.41 103 LEU A N 1
ATOM 793 C CA . LEU A 1 103 ? -27.303 -9.002 32.655 1.00 39.41 103 LEU A CA 1
ATOM 794 C C . LEU A 1 103 ? -28.710 -8.462 32.368 1.00 39.41 103 LEU A C 1
ATOM 796 O O . LEU A 1 103 ? -29.507 -9.176 31.766 1.00 39.41 103 LEU A O 1
ATOM 800 N N . ASN A 1 104 ? -29.002 -7.211 32.741 1.00 35.84 104 ASN A N 1
ATOM 801 C CA . ASN A 1 104 ? -30.318 -6.585 32.544 1.00 35.84 104 ASN A CA 1
ATOM 802 C C . ASN A 1 104 ? -30.302 -5.342 31.640 1.00 35.84 104 ASN A C 1
ATOM 804 O O . ASN A 1 104 ? -31.368 -4.816 31.313 1.00 35.84 104 ASN A O 1
ATOM 808 N N . HIS A 1 105 ? -29.130 -4.918 31.165 1.00 31.59 105 HIS A N 1
ATOM 809 C CA . HIS A 1 105 ? -29.012 -4.015 30.031 1.00 31.59 105 HIS A CA 1
ATOM 810 C C . HIS A 1 105 ? -28.233 -4.695 28.904 1.00 31.59 105 HIS A C 1
ATOM 812 O O . HIS A 1 105 ? -27.151 -5.231 29.144 1.00 31.59 105 HIS A O 1
ATOM 818 N N . PRO A 1 106 ? -28.757 -4.700 27.665 1.00 29.70 106 PRO A N 1
ATOM 819 C CA . PRO A 1 106 ? -28.003 -5.209 26.534 1.00 29.70 106 PRO A CA 1
ATOM 820 C C . PRO A 1 106 ? -26.698 -4.420 26.434 1.00 29.70 106 PRO A C 1
ATOM 822 O O . PRO A 1 106 ? -26.689 -3.202 26.619 1.00 29.70 106 PRO A O 1
ATOM 825 N N . VAL A 1 107 ? -25.604 -5.110 26.117 1.00 33.12 107 VAL A N 1
ATOM 826 C CA . VAL A 1 107 ? -24.362 -4.494 25.645 1.00 33.12 107 VAL A CA 1
ATOM 827 C C . VAL A 1 107 ? -24.699 -3.663 24.405 1.00 33.12 107 VAL A C 1
ATOM 829 O O . VAL A 1 107 ? -24.674 -4.157 23.288 1.00 33.12 107 VAL A O 1
ATOM 832 N N . ASN A 1 108 ? -25.067 -2.405 24.621 1.00 35.28 108 ASN A N 1
ATOM 833 C CA . ASN A 1 108 ? -25.297 -1.394 23.604 1.00 35.28 108 ASN A CA 1
ATOM 834 C C . ASN A 1 108 ? -24.774 -0.060 24.146 1.00 35.28 108 ASN A C 1
ATOM 836 O O . ASN A 1 108 ? -25.514 0.858 24.477 1.00 35.28 108 ASN A O 1
ATOM 840 N N . MET A 1 109 ? -23.450 0.060 24.184 1.00 37.09 109 MET A N 1
ATOM 841 C CA . MET A 1 109 ? -22.833 1.273 23.652 1.00 37.09 109 MET A CA 1
ATOM 842 C C . MET A 1 109 ? -22.150 0.921 22.333 1.00 37.09 109 MET A C 1
ATOM 844 O O . MET A 1 109 ? -20.954 1.117 22.141 1.00 37.09 109 MET A O 1
ATOM 848 N N . THR A 1 110 ? -22.928 0.371 21.400 1.00 39.31 110 THR A N 1
ATOM 849 C CA . THR A 1 110 ? -22.684 0.695 20.005 1.00 39.31 110 THR A CA 1
ATOM 850 C C . THR A 1 110 ? -23.024 2.178 19.875 1.00 39.31 110 THR A C 1
ATOM 852 O O . THR A 1 110 ? -24.191 2.553 19.969 1.00 39.31 110 THR A O 1
ATOM 855 N N . SER A 1 111 ? -22.051 3.028 19.562 1.00 47.06 111 SER A N 1
ATOM 856 C CA . SER A 1 111 ? -22.348 3.901 18.428 1.00 47.06 111 SER A CA 1
ATOM 857 C C . SER A 1 111 ? -22.698 2.913 17.318 1.00 47.06 111 SER A C 1
ATOM 859 O O . SER A 1 111 ? -21.815 2.185 16.871 1.00 47.06 111 SER A O 1
ATOM 861 N N . SER A 1 112 ? -23.987 2.680 17.047 1.00 70.19 112 SER A N 1
ATOM 862 C CA . SER A 1 112 ? -24.371 1.747 15.991 1.00 70.19 112 SER A CA 1
ATOM 863 C C . SER A 1 112 ? -24.022 2.455 14.701 1.00 70.19 112 SER A C 1
ATOM 865 O O . SER A 1 112 ? -24.821 3.231 14.182 1.00 70.19 112 SER A O 1
ATOM 867 N N . HIS A 1 113 ? -22.782 2.280 14.252 1.00 91.19 113 HIS A N 1
ATOM 868 C CA . HIS A 1 113 ? -22.398 2.750 12.942 1.00 91.19 113 HIS A CA 1
ATOM 869 C C . HIS A 1 113 ? -23.290 2.040 11.940 1.00 91.19 113 HIS A C 1
ATOM 871 O O . HIS A 1 113 ? -23.326 0.807 11.913 1.00 91.19 113 HIS A O 1
ATOM 877 N N . HIS A 1 114 ? -24.045 2.805 11.160 1.00 95.19 114 HIS A N 1
ATOM 878 C CA . HIS A 1 114 ? -24.773 2.217 10.052 1.00 95.19 114 HIS A CA 1
ATOM 879 C C . HIS A 1 114 ? -23.758 1.945 8.945 1.00 95.19 114 HIS A C 1
ATOM 881 O O . HIS A 1 114 ? -23.127 2.871 8.436 1.00 95.19 114 HIS A O 1
ATOM 887 N N . ILE A 1 115 ? -23.540 0.663 8.645 1.00 97.19 115 ILE A N 1
ATOM 888 C CA . ILE A 1 115 ? -22.647 0.245 7.567 1.00 97.19 115 ILE A CA 1
ATOM 889 C C . ILE A 1 115 ? -23.472 0.061 6.305 1.00 97.19 115 ILE A C 1
ATOM 891 O O . ILE A 1 115 ? -24.463 -0.672 6.306 1.00 97.19 115 ILE A O 1
ATOM 895 N N . ARG A 1 116 ? -23.048 0.714 5.228 1.00 96.44 116 ARG A N 1
ATOM 896 C CA . ARG A 1 116 ? -23.697 0.621 3.920 1.00 96.44 116 ARG A CA 1
ATOM 897 C C . ARG A 1 116 ? -22.687 0.817 2.789 1.00 96.44 116 ARG A C 1
ATOM 899 O O . ARG A 1 116 ? -21.608 1.353 3.038 1.00 96.44 116 ARG A O 1
ATOM 906 N N . PRO A 1 117 ? -23.025 0.432 1.550 1.00 96.88 117 PRO A N 1
ATOM 907 C CA . PRO A 1 117 ? -22.232 0.810 0.391 1.00 96.88 117 PRO A CA 1
ATOM 908 C C . PRO A 1 117 ? -22.139 2.334 0.224 1.00 96.88 117 PRO A C 1
ATOM 910 O O . PRO A 1 117 ? -23.083 3.068 0.553 1.00 96.88 117 PRO A O 1
ATOM 913 N N . LEU A 1 118 ? -21.006 2.790 -0.305 1.00 96.38 118 LEU A N 1
ATOM 914 C CA . LEU A 1 118 ? -20.804 4.158 -0.775 1.00 96.38 118 LEU A CA 1
ATOM 915 C C . LEU A 1 118 ? -21.783 4.483 -1.910 1.00 96.38 118 LEU A C 1
ATOM 917 O O . LEU A 1 118 ? -22.030 3.645 -2.780 1.00 96.38 118 LEU A O 1
ATOM 921 N N . ARG A 1 119 ? -22.327 5.703 -1.926 1.00 94.62 119 ARG A N 1
ATOM 922 C CA . ARG A 1 119 ? -23.134 6.191 -3.050 1.00 94.62 119 ARG A CA 1
ATOM 923 C C . ARG A 1 119 ? -22.278 7.000 -4.036 1.00 94.62 119 ARG A C 1
ATOM 925 O O . ARG A 1 119 ? -21.310 7.637 -3.619 1.00 94.62 119 ARG A O 1
ATOM 932 N N . PRO A 1 120 ? -22.626 7.020 -5.337 1.00 88.69 120 PRO A N 1
ATOM 933 C CA . PRO A 1 120 ? -21.847 7.743 -6.347 1.00 88.69 120 PRO A CA 1
ATOM 934 C C . PRO A 1 120 ? -21.695 9.252 -6.101 1.00 88.69 120 PRO A C 1
ATOM 936 O O . PRO A 1 120 ? -20.712 9.850 -6.522 1.00 88.69 120 PRO A O 1
ATOM 939 N N . ASP A 1 121 ? -22.658 9.883 -5.431 1.00 94.12 121 ASP A N 1
ATOM 940 C CA . ASP A 1 121 ? -22.658 11.312 -5.102 1.00 94.12 121 ASP A CA 1
ATOM 941 C C . ASP A 1 121 ? -21.845 11.660 -3.840 1.00 94.12 121 ASP A C 1
ATOM 943 O O . ASP A 1 121 ? -21.688 12.833 -3.513 1.00 94.12 121 ASP A O 1
ATOM 947 N N . GLU A 1 122 ? -21.277 10.660 -3.161 1.00 96.00 122 GLU A N 1
ATOM 948 C CA . GLU A 1 122 ? -20.553 10.811 -1.890 1.00 96.00 122 GLU A CA 1
ATOM 949 C C . GLU A 1 122 ? -19.023 10.719 -2.053 1.00 96.00 122 GLU A C 1
ATOM 951 O O . GLU A 1 122 ? -18.282 10.698 -1.068 1.00 96.00 122 GLU A O 1
ATOM 956 N N . TRP A 1 123 ? -18.511 10.668 -3.289 1.00 96.00 123 TRP A N 1
ATOM 957 C CA . TRP A 1 123 ? -17.075 10.502 -3.557 1.00 96.00 123 TRP A CA 1
ATOM 958 C C . TRP A 1 123 ? -16.221 11.632 -2.984 1.00 96.00 123 TRP A C 1
ATOM 960 O O . TRP A 1 123 ? -15.151 11.369 -2.437 1.00 96.00 123 TRP A O 1
ATOM 970 N N . ASP A 1 124 ? -16.698 12.875 -3.058 1.00 96.69 124 ASP A N 1
ATOM 971 C CA . ASP A 1 124 ? -15.983 14.033 -2.514 1.00 96.69 124 ASP A CA 1
ATOM 972 C C . ASP A 1 124 ? -15.942 13.987 -0.978 1.00 96.69 124 ASP A C 1
ATOM 974 O O . ASP A 1 124 ? -14.935 14.347 -0.364 1.00 96.69 124 ASP A O 1
ATOM 978 N N . GLU A 1 125 ? -17.007 13.486 -0.344 1.00 96.38 125 GLU A N 1
ATOM 979 C CA . GLU A 1 125 ? -17.064 13.315 1.109 1.00 96.38 125 GLU A CA 1
ATOM 980 C C . GLU A 1 125 ? -16.110 12.208 1.573 1.00 96.38 125 GLU A C 1
ATOM 982 O O . GLU A 1 125 ? -15.362 12.403 2.534 1.00 96.38 125 GLU A O 1
ATOM 987 N N . VAL A 1 126 ? -16.049 11.080 0.855 1.00 96.94 126 VAL A N 1
ATOM 988 C CA . VAL A 1 126 ? -15.069 10.017 1.130 1.00 96.94 126 VAL A CA 1
ATOM 989 C C . VAL A 1 126 ? -13.639 10.475 0.856 1.00 96.94 126 VAL A C 1
ATOM 991 O O . VAL A 1 126 ? -12.750 10.182 1.656 1.00 96.94 126 VAL A O 1
ATOM 994 N N . ALA A 1 127 ? -13.394 11.237 -0.211 1.00 96.31 127 ALA A N 1
ATOM 995 C CA . ALA A 1 127 ? -12.083 11.821 -0.487 1.00 96.31 127 ALA A CA 1
ATOM 996 C C . ALA A 1 127 ? -11.628 12.724 0.669 1.00 96.31 127 ALA A C 1
ATOM 998 O O . ALA A 1 127 ? -10.511 12.581 1.176 1.00 96.31 127 ALA A O 1
ATOM 999 N N . ALA A 1 128 ? -12.520 13.593 1.154 1.00 96.38 128 ALA A N 1
ATOM 1000 C CA . ALA A 1 128 ? -12.258 14.410 2.327 1.00 96.38 128 ALA A CA 1
ATOM 1001 C C . ALA A 1 128 ? -12.013 13.545 3.570 1.00 96.38 128 ALA A C 1
ATOM 1003 O O . ALA A 1 128 ? -11.063 13.792 4.311 1.00 96.38 128 ALA A O 1
ATOM 1004 N N . LEU A 1 129 ? -12.809 12.504 3.792 1.00 96.75 129 LEU A N 1
ATOM 1005 C CA . LEU A 1 129 ? -12.649 11.596 4.921 1.00 96.75 129 LEU A CA 1
ATOM 1006 C C . LEU A 1 129 ? -11.285 10.881 4.903 1.00 96.75 129 LEU A C 1
ATOM 1008 O O . LEU A 1 129 ? -10.607 10.871 5.935 1.00 96.75 129 LEU A O 1
ATOM 1012 N N . ILE A 1 130 ? -10.850 10.337 3.759 1.00 96.12 130 ILE A N 1
ATOM 1013 C CA . ILE A 1 130 ? -9.521 9.720 3.573 1.00 96.12 130 ILE A CA 1
ATOM 1014 C C . ILE A 1 130 ? -8.431 10.735 3.896 1.00 96.12 130 ILE A C 1
ATOM 1016 O O . ILE A 1 130 ? -7.564 10.458 4.728 1.00 96.12 130 ILE A O 1
ATOM 1020 N N . HIS A 1 131 ? -8.512 11.921 3.290 1.00 96.12 131 HIS A N 1
ATOM 1021 C CA . HIS A 1 131 ? -7.530 12.984 3.469 1.00 96.12 131 HIS A CA 1
ATOM 1022 C C . HIS A 1 131 ? -7.367 13.360 4.942 1.00 96.12 131 HIS A C 1
ATOM 1024 O O . HIS A 1 131 ? -6.270 13.264 5.494 1.00 96.12 131 HIS A O 1
ATOM 1030 N N . HIS A 1 132 ? -8.471 13.724 5.598 1.00 94.62 132 HIS A N 1
ATOM 1031 C CA . HIS A 1 132 ? -8.455 14.252 6.957 1.00 94.62 132 HIS A CA 1
ATOM 1032 C C . HIS A 1 132 ? -8.030 13.190 7.967 1.00 94.62 132 HIS A C 1
ATOM 1034 O O . HIS A 1 132 ? -7.149 13.449 8.786 1.00 94.62 132 HIS A O 1
ATOM 1040 N N . SER A 1 133 ? -8.634 11.998 7.917 1.00 94.56 133 SER A N 1
ATOM 1041 C CA . SER A 1 133 ? -8.332 10.936 8.886 1.00 94.56 133 SER A CA 1
ATOM 1042 C C . SER A 1 133 ? -6.889 10.445 8.762 1.00 94.56 133 SER A C 1
ATOM 1044 O O . SER A 1 133 ? -6.208 10.273 9.776 1.00 94.56 133 SER A O 1
ATOM 1046 N N . THR A 1 134 ? -6.387 10.301 7.534 1.00 93.88 134 THR A N 1
ATOM 1047 C CA . THR A 1 134 ? -5.028 9.810 7.308 1.00 93.88 134 THR A CA 1
ATOM 1048 C C . THR A 1 134 ? -3.991 10.875 7.660 1.00 93.88 134 THR A C 1
ATOM 1050 O O . THR A 1 134 ? -3.095 10.601 8.458 1.00 93.88 134 THR A O 1
ATOM 1053 N N . ASN A 1 135 ? -4.140 12.120 7.188 1.00 93.88 135 ASN A N 1
ATOM 1054 C CA . ASN A 1 135 ? -3.222 13.199 7.570 1.00 93.88 135 ASN A CA 1
ATOM 1055 C C . ASN A 1 135 ? -3.256 13.486 9.078 1.00 93.88 135 ASN A C 1
ATOM 1057 O O . ASN A 1 135 ? -2.204 13.748 9.655 1.00 93.88 135 ASN A O 1
ATOM 1061 N N . ALA A 1 136 ? -4.413 13.394 9.744 1.00 92.12 136 ALA A N 1
ATOM 1062 C CA . ALA A 1 136 ? -4.485 13.524 11.199 1.00 92.12 136 ALA A CA 1
ATOM 1063 C C . ALA A 1 136 ? -3.628 12.460 11.900 1.00 92.12 136 ALA A C 1
ATOM 1065 O O . ALA A 1 136 ? -2.819 12.798 12.766 1.00 92.12 136 ALA A O 1
ATOM 1066 N N . TRP A 1 137 ? -3.744 11.192 11.489 1.00 92.56 137 TRP A N 1
ATOM 1067 C CA . TRP A 1 137 ? -2.934 10.115 12.054 1.00 92.56 137 TRP A CA 1
ATOM 1068 C C . TRP A 1 137 ? -1.434 10.340 11.810 1.00 92.56 137 TRP A C 1
ATOM 1070 O O . TRP A 1 137 ? -0.651 10.327 12.762 1.00 92.56 137 TRP A O 1
ATOM 1080 N N . TYR A 1 138 ? -1.033 10.625 10.567 1.00 92.06 138 TYR A N 1
ATOM 1081 C CA . TYR A 1 138 ? 0.373 10.850 10.212 1.00 92.06 138 TYR A CA 1
ATOM 1082 C C . TYR A 1 138 ? 0.970 12.071 10.917 1.00 92.06 138 TYR A C 1
ATOM 1084 O O . TYR A 1 138 ? 2.105 12.009 11.398 1.00 92.06 138 TYR A O 1
ATOM 1092 N N . ARG A 1 139 ? 0.203 13.155 11.068 1.00 93.00 139 ARG A N 1
ATOM 1093 C CA . ARG A 1 139 ? 0.652 14.361 11.768 1.00 93.00 139 ARG A CA 1
ATOM 1094 C C . ARG A 1 139 ? 0.884 14.070 13.246 1.00 93.00 139 ARG A C 1
ATOM 1096 O O . ARG A 1 139 ? 1.926 14.428 13.785 1.00 93.00 139 ARG A O 1
ATOM 1103 N N . THR A 1 140 ? -0.051 13.376 13.892 1.00 89.94 140 THR A N 1
ATOM 1104 C CA . THR A 1 140 ? 0.043 13.045 15.319 1.00 89.94 140 THR A CA 1
ATOM 1105 C C . THR A 1 140 ? 1.113 11.998 15.621 1.00 89.94 140 THR A C 1
ATOM 1107 O O . THR A 1 140 ? 1.756 12.080 16.665 1.00 89.94 140 THR A O 1
ATOM 1110 N N . LYS A 1 141 ? 1.298 10.996 14.754 1.00 89.19 141 LYS A N 1
ATOM 1111 C CA . LYS A 1 141 ? 2.182 9.853 15.036 1.00 89.19 141 LYS A CA 1
ATOM 1112 C C . LYS A 1 141 ? 3.578 9.994 14.445 1.00 89.19 141 LYS A C 1
ATOM 1114 O O . LYS A 1 141 ? 4.526 9.506 15.050 1.00 89.19 141 LYS A O 1
ATOM 1119 N N . LEU A 1 142 ? 3.706 10.647 13.292 1.00 88.62 142 LEU A N 1
ATOM 1120 C CA . LEU A 1 142 ? 4.941 10.692 12.504 1.00 88.62 142 LEU A CA 1
ATOM 1121 C C . LEU A 1 142 ? 5.377 12.122 12.135 1.00 88.62 142 LEU A C 1
ATOM 1123 O O . LEU A 1 142 ? 6.351 12.281 11.404 1.00 88.62 142 LEU A O 1
ATOM 1127 N N . ASN A 1 143 ? 4.689 13.154 12.643 1.00 91.12 143 ASN A N 1
ATOM 1128 C CA . ASN A 1 143 ? 4.996 14.570 12.408 1.00 91.12 143 ASN A CA 1
ATOM 1129 C C . ASN A 1 143 ? 5.170 14.921 10.915 1.00 91.12 143 ASN A C 1
ATOM 1131 O O . ASN A 1 143 ? 6.065 15.676 10.534 1.00 91.12 143 ASN A O 1
ATOM 1135 N N . ARG A 1 144 ? 4.325 14.332 10.062 1.00 89.62 144 ARG A N 1
ATOM 1136 C CA . ARG A 1 144 ? 4.285 14.574 8.614 1.00 89.62 144 ARG A CA 1
ATOM 1137 C C . ARG A 1 144 ? 2.858 14.479 8.085 1.00 89.62 144 ARG A C 1
ATOM 1139 O O . ARG A 1 144 ? 1.983 13.958 8.765 1.00 89.62 144 ARG A O 1
ATOM 1146 N N . GLU A 1 145 ? 2.649 14.927 6.858 1.00 90.25 145 GLU A N 1
ATOM 1147 C CA . GLU A 1 145 ? 1.418 14.701 6.092 1.00 90.25 145 GLU A CA 1
ATOM 1148 C C . GLU A 1 145 ? 1.746 13.829 4.882 1.00 90.25 145 GLU A C 1
ATOM 1150 O O . GLU A 1 145 ? 2.879 13.860 4.395 1.00 90.25 145 GLU A O 1
ATOM 1155 N N . ILE A 1 146 ? 0.780 13.032 4.426 1.00 90.31 146 ILE A N 1
ATOM 1156 C CA . ILE A 1 146 ? 0.954 12.168 3.249 1.00 90.31 146 ILE A CA 1
ATOM 1157 C C . ILE A 1 146 ? 0.189 12.679 2.030 1.00 90.31 146 ILE A C 1
ATOM 1159 O O . ILE A 1 146 ? 0.607 12.435 0.902 1.00 90.31 146 ILE A O 1
ATOM 1163 N N . PHE A 1 147 ? -0.896 13.421 2.251 1.00 92.50 147 PHE A N 1
ATOM 1164 C CA . PHE A 1 147 ? -1.664 14.070 1.197 1.00 92.50 147 PHE A CA 1
ATOM 1165 C C . PHE A 1 147 ? -1.441 15.578 1.241 1.00 92.50 147 PHE A C 1
ATOM 1167 O O . PHE A 1 147 ? -1.297 16.151 2.323 1.00 92.50 147 PHE A O 1
ATOM 1174 N N . GLY A 1 148 ? -1.438 16.213 0.065 1.00 89.88 148 GLY A N 1
ATOM 1175 C CA . GLY A 1 148 ? -1.300 17.664 -0.080 1.00 89.88 148 GLY A CA 1
ATOM 1176 C C . GLY A 1 148 ? -2.451 18.460 0.556 1.00 89.88 148 GLY A C 1
ATOM 1177 O O . GLY A 1 148 ? -3.368 17.879 1.129 1.00 89.88 148 GLY A O 1
ATOM 1178 N N . PRO A 1 149 ? -2.447 19.799 0.456 1.00 89.88 149 PRO A N 1
ATOM 1179 C CA . PRO A 1 149 ? -3.407 20.648 1.168 1.00 89.88 149 PRO A CA 1
ATOM 1180 C C . PRO A 1 149 ? -4.854 20.532 0.664 1.00 89.88 149 PRO A C 1
ATOM 1182 O O . PRO A 1 149 ? -5.768 20.877 1.407 1.00 89.88 149 PRO A O 1
ATOM 1185 N N . ASP A 1 150 ? -5.066 20.064 -0.569 1.00 93.00 150 ASP A N 1
ATOM 1186 C CA . ASP A 1 150 ? -6.391 19.904 -1.172 1.00 93.00 150 ASP A CA 1
ATOM 1187 C C . ASP A 1 150 ? -6.944 18.481 -0.942 1.00 93.00 150 ASP A C 1
ATOM 1189 O O . ASP A 1 150 ? -6.385 17.517 -1.483 1.00 93.00 150 ASP A O 1
ATOM 1193 N N . PRO A 1 151 ? -8.048 18.320 -0.184 1.00 92.31 151 PRO A N 1
ATOM 1194 C CA . PRO A 1 151 ? -8.683 17.022 0.029 1.00 92.31 151 PRO A CA 1
ATOM 1195 C C . PRO A 1 151 ? -9.178 16.353 -1.255 1.00 92.31 151 PRO A C 1
ATOM 1197 O O . PRO A 1 151 ? -9.222 15.123 -1.315 1.00 92.31 151 PRO A O 1
ATOM 1200 N N . LEU A 1 152 ? -9.487 17.128 -2.302 1.00 92.75 152 LEU A N 1
ATOM 1201 C CA . LEU A 1 152 ? -9.921 16.579 -3.589 1.00 92.75 152 LEU A CA 1
ATOM 1202 C C . LEU A 1 152 ? -8.811 15.798 -4.298 1.00 92.75 152 LEU A C 1
ATOM 1204 O O . LEU A 1 152 ? -9.108 14.961 -5.146 1.00 92.75 152 LEU A O 1
ATOM 1208 N N . GLY A 1 153 ? -7.545 15.954 -3.895 1.00 92.50 153 GLY A N 1
ATOM 1209 C CA . GLY A 1 153 ? -6.474 15.068 -4.351 1.00 92.50 153 GLY A CA 1
ATOM 1210 C C . GLY A 1 153 ? -6.768 13.589 -4.063 1.00 92.50 153 GLY A C 1
ATOM 1211 O O . GLY A 1 153 ? -6.406 12.732 -4.866 1.00 92.50 153 GLY A O 1
ATOM 1212 N N . CYS A 1 154 ? -7.481 13.280 -2.972 1.00 95.94 154 CYS A N 1
ATOM 1213 C CA . CYS A 1 154 ? -7.876 11.914 -2.609 1.00 95.94 154 CYS A CA 1
ATOM 1214 C C . CYS A 1 154 ? -9.074 11.382 -3.409 1.00 95.94 154 CYS A C 1
ATOM 1216 O O . CYS A 1 154 ? -9.418 10.212 -3.268 1.00 95.94 154 CYS A O 1
ATOM 1218 N N . ARG A 1 155 ? -9.705 12.191 -4.267 1.00 95.62 155 ARG A N 1
ATOM 1219 C CA . ARG A 1 155 ? -10.825 11.751 -5.114 1.00 95.62 155 ARG A CA 1
ATOM 1220 C C . ARG A 1 155 ? -10.419 10.671 -6.119 1.00 95.62 155 ARG A C 1
ATOM 1222 O O . ARG A 1 155 ? -11.234 9.830 -6.479 1.00 95.62 155 ARG A O 1
ATOM 1229 N N . VAL A 1 156 ? -9.127 10.615 -6.439 1.00 94.94 156 VAL A N 1
ATOM 1230 C CA . VAL A 1 156 ? -8.507 9.567 -7.258 1.00 94.94 156 VAL A CA 1
ATOM 1231 C C . VAL A 1 156 ? -8.787 8.149 -6.740 1.00 94.94 156 VAL A C 1
ATOM 1233 O O . VAL A 1 156 ? -8.890 7.224 -7.540 1.00 94.94 156 VAL A O 1
ATOM 1236 N N . PHE A 1 157 ? -8.943 7.961 -5.420 1.00 95.38 157 PHE A N 1
ATOM 1237 C CA . PHE A 1 157 ? -9.246 6.653 -4.831 1.00 95.38 157 PHE A CA 1
ATOM 1238 C C . PHE A 1 157 ? -10.653 6.170 -5.218 1.00 95.38 157 PHE A C 1
ATOM 1240 O O . PHE A 1 157 ? -10.732 5.176 -5.938 1.00 95.38 157 PHE A O 1
ATOM 1247 N N . PRO A 1 158 ? -11.760 6.845 -4.833 1.00 95.75 158 PRO A N 1
ATOM 1248 C CA . PRO A 1 158 ? -13.089 6.427 -5.268 1.00 95.75 158 PRO A CA 1
ATOM 1249 C C . PRO A 1 158 ? -13.246 6.439 -6.795 1.00 95.75 158 PRO A C 1
ATOM 1251 O O . PRO A 1 158 ? -13.866 5.523 -7.319 1.00 95.75 158 PRO A O 1
ATOM 1254 N N . GLU A 1 159 ? -12.642 7.391 -7.519 1.00 94.06 159 GLU A N 1
ATOM 1255 C CA . GLU A 1 159 ? -12.723 7.447 -8.989 1.00 94.06 159 GLU A CA 1
ATOM 1256 C C . GLU A 1 159 ? -12.169 6.179 -9.656 1.00 94.06 159 GLU A C 1
ATOM 1258 O O . GLU A 1 159 ? -12.825 5.596 -10.516 1.00 94.06 159 GLU A O 1
ATOM 1263 N N . ILE A 1 160 ? -10.982 5.715 -9.254 1.00 94.88 160 ILE A N 1
ATOM 1264 C CA . ILE A 1 160 ? -10.374 4.512 -9.843 1.00 94.88 160 ILE A CA 1
ATOM 1265 C C . ILE A 1 160 ? -11.013 3.241 -9.287 1.00 94.88 160 ILE A C 1
ATOM 1267 O O . ILE A 1 160 ? -11.267 2.295 -10.036 1.00 94.88 160 ILE A O 1
ATOM 1271 N N . TYR A 1 161 ? -11.276 3.193 -7.982 1.00 95.62 161 TYR A N 1
ATOM 1272 C CA . TYR A 1 161 ? -11.797 1.989 -7.347 1.00 95.62 161 TYR A CA 1
ATOM 1273 C C . TYR A 1 161 ? -13.217 1.666 -7.792 1.00 95.62 161 TYR A C 1
ATOM 1275 O O . TYR A 1 161 ? -13.485 0.505 -8.069 1.00 95.62 161 TYR A O 1
ATOM 1283 N N . GLU A 1 162 ? -14.101 2.654 -7.944 1.00 94.06 162 GLU A N 1
ATOM 1284 C CA . GLU A 1 162 ? -15.461 2.407 -8.438 1.00 94.06 162 GLU A CA 1
ATOM 1285 C C . GLU A 1 162 ? -15.484 2.034 -9.925 1.00 94.06 162 GLU A C 1
ATOM 1287 O O . GLU A 1 162 ? -16.386 1.326 -10.365 1.00 94.06 162 GLU A O 1
ATOM 1292 N N . VAL A 1 163 ? -14.483 2.446 -10.713 1.00 93.75 163 VAL A N 1
ATOM 1293 C CA . VAL A 1 163 ? -14.337 1.975 -12.100 1.00 93.75 163 VAL A CA 1
ATOM 1294 C C . VAL A 1 163 ? -13.903 0.506 -12.145 1.00 93.75 163 VAL A C 1
ATOM 1296 O O . VAL A 1 163 ? -14.404 -0.259 -12.971 1.00 93.75 163 VAL A O 1
ATOM 1299 N N . LEU A 1 164 ? -12.977 0.098 -11.274 1.00 94.38 164 LEU A N 1
ATOM 1300 C CA . LEU A 1 164 ? -12.425 -1.261 -11.264 1.00 94.38 164 LEU A CA 1
ATOM 1301 C C . LEU A 1 164 ? -13.314 -2.272 -10.532 1.00 94.38 164 LEU A C 1
ATOM 1303 O O . LEU A 1 164 ? -13.448 -3.419 -10.969 1.00 94.38 164 LEU A O 1
ATOM 1307 N N . ASP A 1 165 ? -13.904 -1.859 -9.418 1.00 94.94 165 ASP A N 1
ATOM 1308 C CA . ASP A 1 165 ? -14.671 -2.663 -8.472 1.00 94.94 165 ASP A CA 1
ATOM 1309 C C . ASP A 1 165 ? -15.936 -1.887 -8.017 1.00 94.94 165 ASP A C 1
ATOM 1311 O O . ASP A 1 165 ? -16.022 -1.467 -6.861 1.00 94.94 165 ASP A O 1
ATOM 1315 N N . PRO A 1 166 ? -16.937 -1.684 -8.903 1.00 94.31 166 PRO A N 1
ATOM 1316 C CA . PRO A 1 166 ? -18.130 -0.896 -8.582 1.00 94.31 166 PRO A CA 1
ATOM 1317 C C . PRO A 1 166 ? -18.866 -1.405 -7.338 1.00 94.31 166 PRO A C 1
ATOM 1319 O O . PRO A 1 166 ? -19.116 -2.607 -7.203 1.00 94.31 166 PRO A O 1
ATOM 1322 N N . GLY A 1 167 ? -19.250 -0.493 -6.444 1.00 93.94 167 GLY A N 1
ATOM 1323 C CA . GLY A 1 167 ? -19.974 -0.808 -5.210 1.00 93.94 167 GLY A CA 1
ATOM 1324 C C . GLY A 1 167 ? -19.139 -1.524 -4.144 1.00 93.94 167 GLY A C 1
ATOM 1325 O O . GLY A 1 167 ? -19.693 -1.983 -3.140 1.00 93.94 167 GLY A O 1
ATOM 1326 N N . CYS A 1 168 ? -17.819 -1.619 -4.325 1.00 96.19 168 CYS A N 1
ATOM 1327 C CA . CYS A 1 168 ? -16.919 -2.278 -3.380 1.00 96.19 168 CYS A CA 1
ATOM 1328 C C . CYS A 1 168 ? -16.266 -1.295 -2.391 1.00 96.19 168 CYS A C 1
ATOM 1330 O O . CYS A 1 168 ? -15.102 -1.424 -2.012 1.00 96.19 168 CYS A O 1
ATOM 1332 N N . CYS A 1 169 ? -17.044 -0.320 -1.922 1.00 97.56 169 CYS A N 1
ATOM 1333 C CA . CYS A 1 169 ? -16.692 0.556 -0.812 1.00 97.56 169 CYS A CA 1
ATOM 1334 C C . CYS A 1 169 ? -17.793 0.516 0.243 1.00 97.56 169 CYS A C 1
ATOM 1336 O O . CYS A 1 169 ? -18.952 0.805 -0.059 1.00 97.56 169 CYS A O 1
ATOM 1338 N N . LEU A 1 170 ? -17.443 0.175 1.483 1.00 98.00 170 LEU A N 1
ATOM 1339 C CA . LEU A 1 170 ? -18.336 0.339 2.625 1.00 98.00 170 LEU A CA 1
ATOM 1340 C C . LEU A 1 170 ? -18.020 1.640 3.351 1.00 98.00 170 LEU A C 1
ATOM 1342 O O . LEU A 1 170 ? -16.856 1.963 3.584 1.00 98.00 170 LEU A O 1
ATOM 1346 N N . VAL A 1 171 ? -19.061 2.339 3.785 1.00 98.25 171 VAL A N 1
ATOM 1347 C CA . VAL A 1 171 ? -18.960 3.505 4.659 1.00 98.25 171 VAL A CA 1
ATOM 1348 C C . VAL A 1 171 ? -19.628 3.235 5.997 1.00 98.25 171 VAL A C 1
ATOM 1350 O O . VAL A 1 171 ? -20.588 2.471 6.092 1.00 98.25 171 VAL A O 1
ATOM 1353 N N . ALA A 1 172 ? -19.091 3.862 7.038 1.00 97.88 172 ALA A N 1
ATOM 1354 C CA . ALA A 1 172 ? -19.671 3.903 8.366 1.00 97.88 172 ALA A CA 1
ATOM 1355 C C . ALA A 1 172 ? -20.281 5.282 8.599 1.00 97.88 172 ALA A C 1
ATOM 1357 O O . ALA A 1 172 ? -19.568 6.285 8.532 1.00 97.88 172 ALA A O 1
ATOM 1358 N N . GLU A 1 173 ? -21.569 5.317 8.920 1.00 96.31 173 GLU A N 1
ATOM 1359 C CA . GLU A 1 173 ? -22.288 6.527 9.322 1.00 96.31 173 GLU A CA 1
ATOM 1360 C C . GLU A 1 173 ? -22.474 6.584 10.834 1.00 96.31 173 GLU A C 1
ATOM 1362 O O . GLU A 1 173 ? -22.726 5.561 11.474 1.00 96.31 173 GLU A O 1
ATOM 1367 N N . ASP A 1 174 ? -22.377 7.777 11.416 1.00 92.62 174 ASP A N 1
ATOM 1368 C CA . ASP A 1 174 ? -22.821 8.001 12.791 1.00 92.62 174 ASP A CA 1
ATOM 1369 C C . ASP A 1 174 ? -24.353 8.168 12.891 1.00 92.62 174 ASP A C 1
ATOM 1371 O O . ASP A 1 174 ? -25.083 8.132 11.901 1.00 92.62 174 ASP A O 1
ATOM 1375 N N . ALA A 1 175 ? -24.865 8.359 14.110 1.00 88.81 175 ALA A N 1
ATOM 1376 C CA . ALA A 1 175 ? -26.301 8.518 14.354 1.00 88.81 175 ALA A CA 1
ATOM 1377 C C . ALA A 1 175 ? -26.916 9.776 13.702 1.00 88.81 175 ALA A C 1
ATOM 1379 O O . ALA A 1 175 ? -28.138 9.867 13.602 1.00 88.81 175 ALA A O 1
ATOM 1380 N N . ALA A 1 176 ? -26.093 10.743 13.284 1.00 89.94 176 ALA A N 1
ATOM 1381 C CA . ALA A 1 176 ? -26.524 11.938 12.566 1.00 89.94 176 ALA A CA 1
ATOM 1382 C C . ALA A 1 176 ? -26.464 11.760 11.036 1.00 89.94 176 ALA A C 1
ATOM 1384 O O . ALA A 1 176 ? -26.812 12.691 10.311 1.00 89.94 176 ALA A O 1
ATOM 1385 N N . GLY A 1 177 ? -26.043 10.588 10.546 1.00 90.62 177 GLY A N 1
ATOM 1386 C CA . GLY A 1 177 ? -25.889 10.295 9.121 1.00 90.62 177 GLY A CA 1
ATOM 1387 C C . GLY A 1 177 ? -24.594 10.837 8.514 1.00 90.62 177 GLY A C 1
ATOM 1388 O O . GLY A 1 177 ? -24.479 10.887 7.295 1.00 90.62 177 GLY A O 1
ATOM 1389 N N . LYS A 1 178 ? -23.622 11.263 9.330 1.00 93.81 178 LYS A N 1
ATOM 1390 C CA . LYS A 1 178 ? -22.331 11.755 8.836 1.00 93.81 178 LYS A CA 1
ATOM 1391 C C . LYS A 1 178 ? -21.393 10.587 8.541 1.00 93.81 178 LYS A C 1
ATOM 1393 O O . LYS A 1 178 ? -21.284 9.676 9.367 1.00 93.81 178 LYS A O 1
ATOM 1398 N N . LEU A 1 179 ? -20.645 10.646 7.433 1.00 96.81 179 LEU A N 1
ATOM 1399 C CA . LEU A 1 179 ? -19.592 9.668 7.157 1.00 96.81 179 LEU A CA 1
ATOM 1400 C C . LEU A 1 179 ? -18.437 9.809 8.161 1.00 96.81 179 LEU A C 1
ATOM 1402 O O . LEU A 1 179 ? -17.838 10.874 8.331 1.00 96.81 179 LEU A O 1
ATOM 1406 N N . VAL A 1 180 ? -18.114 8.709 8.838 1.00 96.81 180 VAL A N 1
ATOM 1407 C CA . VAL A 1 180 ? -17.081 8.654 9.887 1.00 96.81 180 VAL A CA 1
ATOM 1408 C C . VAL A 1 180 ? -16.034 7.564 9.662 1.00 96.81 180 VAL A C 1
ATOM 1410 O O . VAL A 1 180 ? -15.036 7.508 10.383 1.00 96.81 180 VAL A O 1
ATOM 1413 N N . GLY A 1 181 ? -16.224 6.716 8.654 1.00 97.25 181 GLY A N 1
ATOM 1414 C CA . GLY A 1 181 ? -15.220 5.774 8.174 1.00 97.25 181 GLY A CA 1
ATOM 1415 C C . GLY A 1 181 ? -15.554 5.251 6.782 1.00 97.25 181 GLY A C 1
ATOM 1416 O O . GLY A 1 181 ? -16.716 5.253 6.384 1.00 97.25 181 GLY A O 1
ATOM 1417 N N . SER A 1 182 ? -14.537 4.795 6.064 1.00 97.94 182 SER A N 1
ATOM 1418 C CA . SER A 1 182 ? -14.663 4.137 4.765 1.00 97.94 182 SER A CA 1
ATOM 1419 C C . SER A 1 182 ? -13.690 2.969 4.669 1.00 97.94 182 SER A C 1
ATOM 1421 O O . SER A 1 182 ? -12.614 2.985 5.270 1.00 97.94 182 SER A O 1
ATOM 1423 N N . CYS A 1 183 ? -14.075 1.935 3.932 1.00 97.38 183 CYS A N 1
ATOM 1424 C CA . CYS A 1 183 ? -13.215 0.811 3.615 1.00 97.38 183 CYS A CA 1
ATOM 1425 C C . CYS A 1 183 ? -13.523 0.301 2.214 1.00 97.38 183 CYS A C 1
ATOM 1427 O O . CYS A 1 183 ? -14.613 -0.213 1.953 1.00 97.38 183 CYS A O 1
ATOM 1429 N N . PHE A 1 184 ? -12.539 0.432 1.334 1.00 97.50 184 PHE A N 1
ATOM 1430 C CA . PHE A 1 184 ? -12.576 -0.197 0.026 1.00 97.50 184 PHE A CA 1
ATOM 1431 C C . PHE A 1 184 ? -12.119 -1.646 0.126 1.00 97.50 184 PHE A C 1
ATOM 1433 O O . PHE A 1 184 ? -11.225 -1.991 0.908 1.00 97.50 184 PHE A O 1
ATOM 1440 N N . TYR A 1 185 ? -12.759 -2.492 -0.668 1.00 96.56 185 TYR A N 1
ATOM 1441 C CA . TYR A 1 185 ? -12.383 -3.880 -0.835 1.00 96.56 185 TYR A CA 1
ATOM 1442 C C . TYR A 1 185 ? -12.415 -4.255 -2.311 1.00 96.56 185 TYR A C 1
ATOM 1444 O O . TYR A 1 185 ? -13.081 -3.635 -3.132 1.00 96.56 185 TYR A O 1
ATOM 1452 N N . HIS A 1 186 ? -11.662 -5.285 -2.652 1.00 95.44 186 HIS A N 1
ATOM 1453 C CA . HIS A 1 186 ? -11.352 -5.623 -4.026 1.00 95.44 186 HIS A CA 1
ATOM 1454 C C . HIS A 1 186 ? -11.507 -7.133 -4.194 1.00 95.44 186 HIS A C 1
ATOM 1456 O O . HIS A 1 186 ? -10.579 -7.889 -3.883 1.00 95.44 186 HIS A O 1
ATOM 1462 N N . PRO A 1 187 ? -12.681 -7.609 -4.646 1.00 93.19 187 PRO A N 1
ATOM 1463 C CA . PRO A 1 187 ? -12.902 -9.026 -4.880 1.00 93.19 187 PRO A CA 1
ATOM 1464 C C . PRO A 1 187 ? -11.956 -9.564 -5.957 1.00 93.19 187 PRO A C 1
ATOM 1466 O O . PRO A 1 187 ? -11.833 -8.991 -7.044 1.00 93.19 187 PRO A O 1
ATOM 1469 N N . ARG A 1 188 ? -11.279 -10.674 -5.665 1.00 91.19 188 ARG A N 1
ATOM 1470 C CA . ARG A 1 188 ? -10.424 -11.417 -6.601 1.00 91.19 188 ARG A CA 1
ATOM 1471 C C . ARG A 1 188 ? -10.784 -12.901 -6.554 1.00 91.19 188 ARG A C 1
ATOM 1473 O O . ARG A 1 188 ? -11.492 -13.362 -5.664 1.00 91.19 188 ARG A O 1
ATOM 1480 N N . GLU A 1 189 ? -10.263 -13.664 -7.514 1.00 91.81 189 GLU A N 1
ATOM 1481 C CA . GLU A 1 189 ? -10.508 -15.112 -7.611 1.00 91.81 189 GLU A CA 1
ATOM 1482 C C . GLU A 1 189 ? -10.001 -15.892 -6.382 1.00 91.81 189 GLU A C 1
ATOM 1484 O O . GLU A 1 189 ? -10.544 -16.942 -6.055 1.00 91.81 189 GLU A O 1
ATOM 1489 N N . THR A 1 190 ? -8.955 -15.401 -5.707 1.00 92.00 190 THR A N 1
ATOM 1490 C CA . THR A 1 190 ? -8.262 -16.136 -4.632 1.00 92.00 190 THR A CA 1
ATOM 1491 C C . THR A 1 190 ? -8.460 -15.559 -3.234 1.00 92.00 190 THR A C 1
ATOM 1493 O O . THR A 1 190 ? -8.154 -16.237 -2.256 1.00 92.00 190 THR A O 1
ATOM 1496 N N . HIS A 1 191 ? -8.905 -14.309 -3.126 1.00 94.81 191 HIS A N 1
ATOM 1497 C CA . HIS A 1 191 ? -9.078 -13.569 -1.875 1.00 94.81 191 HIS A CA 1
ATOM 1498 C C . HIS A 1 191 ? -9.839 -12.265 -2.158 1.00 94.81 191 HIS A C 1
ATOM 1500 O O . HIS A 1 191 ? -10.024 -11.896 -3.317 1.00 94.81 191 HIS A O 1
ATOM 1506 N N . TRP A 1 192 ? -10.244 -11.534 -1.122 1.00 95.31 192 TRP A N 1
ATOM 1507 C CA . TRP A 1 192 ? -10.575 -10.113 -1.256 1.00 95.31 192 TRP A CA 1
ATOM 1508 C C . TRP A 1 192 ? -9.465 -9.274 -0.629 1.00 95.31 192 TRP A C 1
ATOM 1510 O O . TRP A 1 192 ? -9.060 -9.524 0.511 1.00 95.31 192 TRP A O 1
ATOM 1520 N N . ALA A 1 193 ? -8.954 -8.302 -1.381 1.00 95.19 193 ALA A N 1
ATOM 1521 C CA . ALA A 1 193 ? -7.982 -7.345 -0.868 1.00 95.19 193 ALA A CA 1
ATOM 1522 C C . ALA A 1 193 ? -8.709 -6.176 -0.188 1.00 95.19 193 ALA A C 1
ATOM 1524 O O . ALA A 1 193 ? -9.766 -5.756 -0.657 1.00 95.19 193 ALA A O 1
ATOM 1525 N N . LEU A 1 194 ? -8.172 -5.672 0.922 1.00 94.25 194 LEU A N 1
ATOM 1526 C CA . LEU A 1 194 ? -8.730 -4.559 1.691 1.00 94.25 194 LEU A CA 1
ATOM 1527 C C . LEU A 1 194 ? -7.784 -3.374 1.658 1.00 94.25 194 LEU A C 1
ATOM 1529 O O . LEU A 1 194 ? -6.625 -3.501 2.047 1.00 94.25 194 LEU A O 1
ATOM 1533 N N . GLY A 1 195 ? -8.308 -2.216 1.293 1.00 89.00 195 GLY A N 1
ATOM 1534 C CA . GLY A 1 195 ? -7.537 -0.989 1.255 1.00 89.00 195 GLY A CA 1
ATOM 1535 C C . GLY A 1 195 ? -8.115 -0.025 0.225 1.00 89.00 195 GLY A C 1
ATOM 1536 O O . GLY A 1 195 ? -8.550 -0.450 -0.833 1.00 89.00 195 GLY A O 1
ATOM 1537 N N . ILE A 1 196 ? -8.162 1.276 0.494 1.00 92.88 196 ILE A N 1
ATOM 1538 C CA . ILE A 1 196 ? -7.784 1.930 1.756 1.00 92.88 196 ILE A CA 1
ATOM 1539 C C . ILE A 1 196 ? -8.917 1.789 2.790 1.00 92.88 196 ILE A C 1
ATOM 1541 O O . ILE A 1 196 ? -10.099 1.858 2.452 1.00 92.88 196 ILE A O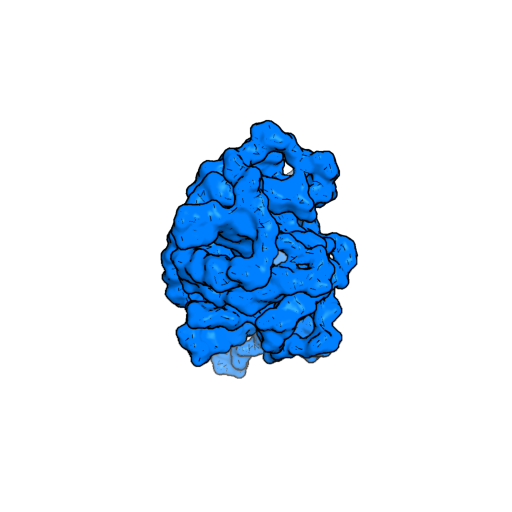 1
ATOM 1545 N N . MET A 1 197 ? -8.555 1.589 4.064 1.00 95.06 197 MET A N 1
ATOM 1546 C CA . MET A 1 197 ? -9.478 1.666 5.201 1.00 95.06 197 MET A CA 1
ATOM 1547 C C . MET A 1 197 ? -9.092 2.820 6.116 1.00 95.06 197 MET A C 1
ATOM 1549 O O . MET A 1 197 ? -7.937 2.940 6.523 1.00 95.06 197 MET A O 1
ATOM 1553 N N . ASN A 1 198 ? -10.070 3.634 6.493 1.00 95.00 198 ASN A N 1
ATOM 1554 C CA . ASN A 1 198 ? -9.854 4.811 7.315 1.00 95.00 198 ASN A CA 1
ATOM 1555 C C . ASN A 1 198 ? -11.097 5.144 8.152 1.00 95.00 198 ASN A C 1
ATOM 1557 O O . ASN A 1 198 ? -12.230 4.841 7.785 1.00 95.00 198 ASN A O 1
ATOM 1561 N N . ALA A 1 199 ? -10.881 5.766 9.306 1.00 94.06 199 ALA A N 1
ATOM 1562 C CA . ALA A 1 199 ? -11.937 6.234 10.193 1.00 94.06 199 ALA A CA 1
ATOM 1563 C C . ALA A 1 199 ? -11.462 7.479 10.938 1.00 94.06 199 ALA A C 1
ATOM 1565 O O . ALA A 1 199 ? -10.274 7.595 11.251 1.00 94.06 199 ALA A O 1
ATOM 1566 N N . ILE A 1 200 ? -12.377 8.403 11.238 1.00 90.12 200 ILE A N 1
ATOM 1567 C CA . ILE A 1 200 ? -12.017 9.570 12.049 1.00 90.12 200 ILE A CA 1
ATOM 1568 C C . ILE A 1 200 ? -11.686 9.129 13.487 1.00 90.12 200 ILE A C 1
ATOM 1570 O O . ILE A 1 200 ? -12.402 8.283 14.039 1.00 90.12 200 ILE A O 1
ATOM 1574 N N . PRO A 1 201 ? -10.634 9.683 14.118 1.00 79.25 201 PRO A N 1
ATOM 1575 C CA . PRO A 1 201 ? -10.202 9.277 15.459 1.00 79.25 201 PRO A CA 1
ATOM 1576 C C . PRO A 1 201 ? -11.291 9.380 16.539 1.00 79.25 201 PRO A C 1
ATOM 1578 O O . PRO A 1 201 ? -11.312 8.592 17.487 1.00 79.25 201 PRO A O 1
ATOM 1581 N N . GLU A 1 202 ? -12.212 10.333 16.396 1.00 83.25 202 GLU A N 1
ATOM 1582 C CA . GLU A 1 202 ? -13.303 10.589 17.340 1.00 83.25 202 GLU A CA 1
ATOM 1583 C C . GLU A 1 202 ? -14.383 9.495 17.287 1.00 83.25 202 GLU A C 1
ATOM 1585 O O . GLU A 1 202 ? -15.087 9.258 18.272 1.00 83.25 202 GLU A O 1
ATOM 1590 N N . SER A 1 203 ? -14.495 8.786 16.160 1.00 84.75 203 SER A N 1
ATOM 1591 C CA . SER A 1 203 ? -15.529 7.781 15.911 1.00 84.75 203 SER A CA 1
ATOM 1592 C C . SER A 1 203 ? -15.068 6.384 16.324 1.00 84.75 203 SER A C 1
ATOM 1594 O O . SER A 1 203 ? -14.793 5.493 15.511 1.00 84.75 203 SER A O 1
ATOM 1596 N N . ARG A 1 204 ? -14.969 6.180 17.643 1.00 83.69 204 ARG A N 1
ATOM 1597 C CA . ARG A 1 204 ? -14.568 4.893 18.228 1.00 83.69 204 ARG A CA 1
ATOM 1598 C C . ARG A 1 204 ? -15.479 3.766 17.735 1.00 83.69 204 ARG A C 1
ATOM 1600 O O . ARG A 1 204 ? -16.687 3.810 17.928 1.00 83.69 204 ARG A O 1
ATOM 1607 N N . GLY A 1 205 ? -14.880 2.728 17.154 1.00 88.19 205 GLY A N 1
ATOM 1608 C CA . GLY A 1 205 ? -15.590 1.531 16.695 1.00 88.19 205 GLY A CA 1
ATOM 1609 C C . GLY A 1 205 ? -15.922 1.499 15.202 1.00 88.19 205 GLY A C 1
ATOM 1610 O O . GLY A 1 205 ? -16.147 0.401 14.701 1.00 88.19 205 GLY A O 1
ATOM 1611 N N . ALA A 1 206 ? -15.845 2.623 14.477 1.00 93.56 206 ALA A N 1
ATOM 1612 C CA . ALA A 1 206 ? -16.178 2.679 13.048 1.00 93.56 206 ALA A CA 1
ATOM 1613 C C . ALA A 1 206 ? -15.328 1.712 12.204 1.00 93.56 206 ALA A C 1
ATOM 1615 O O . ALA A 1 206 ? -15.866 0.868 11.493 1.00 93.56 206 ALA A O 1
ATOM 1616 N N . ALA A 1 207 ? -13.998 1.753 12.361 1.00 93.75 207 ALA A N 1
ATOM 1617 C CA . ALA A 1 207 ? -13.079 0.843 11.667 1.00 93.75 207 ALA A CA 1
ATOM 1618 C C . ALA A 1 207 ? -13.351 -0.640 11.986 1.00 93.75 207 ALA A C 1
ATOM 1620 O O . ALA A 1 207 ? -13.269 -1.501 11.117 1.00 93.75 207 ALA A O 1
ATOM 1621 N N . AS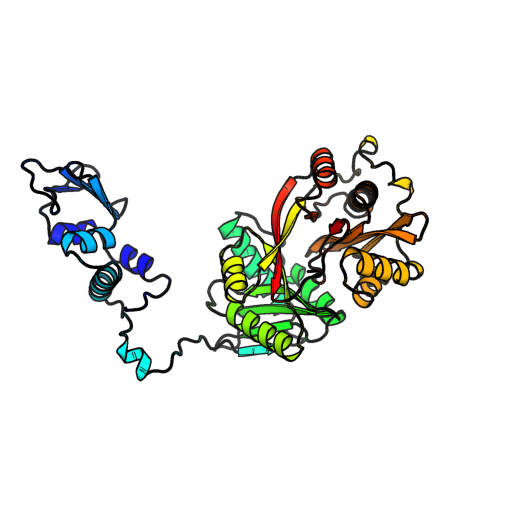N A 1 208 ? -13.721 -0.946 13.233 1.00 94.69 208 ASN A N 1
ATOM 1622 C CA . ASN A 1 208 ? -14.064 -2.307 13.642 1.00 94.69 208 ASN A CA 1
ATOM 1623 C C . ASN A 1 208 ? -15.413 -2.764 13.068 1.00 94.69 208 ASN A C 1
ATOM 1625 O O . ASN A 1 208 ? -15.555 -3.934 12.732 1.00 94.69 208 ASN A O 1
ATOM 1629 N N . ALA A 1 209 ? -16.394 -1.867 12.953 1.00 95.19 209 ALA A N 1
ATOM 1630 C CA . ALA A 1 209 ? -17.675 -2.164 12.320 1.00 95.19 209 ALA A CA 1
ATOM 1631 C C . ALA A 1 209 ? -17.505 -2.435 10.814 1.00 95.19 209 ALA A C 1
ATOM 1633 O O . ALA A 1 209 ? -18.010 -3.444 10.326 1.00 95.19 209 ALA A O 1
ATOM 1634 N N . LEU A 1 210 ? -16.710 -1.612 10.118 1.00 97.00 210 LEU A N 1
ATOM 1635 C CA . LEU A 1 210 ? -16.332 -1.828 8.715 1.00 97.00 210 LEU A CA 1
ATOM 1636 C C . LEU A 1 210 ? -15.624 -3.173 8.521 1.00 97.00 210 LEU A C 1
ATOM 1638 O O . LEU A 1 210 ? -16.055 -3.988 7.709 1.00 97.00 210 LEU A O 1
ATOM 1642 N N . LEU A 1 211 ? -14.580 -3.440 9.312 1.00 96.56 211 LEU A N 1
ATOM 1643 C CA . LEU A 1 211 ? -13.816 -4.682 9.207 1.00 96.56 211 LEU A CA 1
ATOM 1644 C C . LEU A 1 211 ? -14.683 -5.918 9.479 1.00 96.56 211 LEU A C 1
ATOM 1646 O O . LEU A 1 211 ? -14.537 -6.925 8.787 1.00 96.56 211 LEU A O 1
ATOM 1650 N N . LYS A 1 212 ? -15.593 -5.855 10.460 1.00 95.69 212 LYS A N 1
ATOM 1651 C CA . LYS A 1 212 ? -16.538 -6.944 10.746 1.00 95.69 212 LYS A CA 1
ATOM 1652 C C . LYS A 1 212 ? -17.447 -7.233 9.561 1.00 95.69 212 LYS A C 1
ATOM 1654 O O . LYS A 1 212 ? -17.620 -8.401 9.230 1.00 95.69 212 LYS A O 1
ATOM 1659 N N . GLU A 1 213 ? -18.002 -6.198 8.936 1.00 96.25 213 GLU A N 1
ATOM 1660 C CA . GLU A 1 213 ? -18.908 -6.391 7.807 1.00 96.25 213 GLU A CA 1
ATOM 1661 C C . GLU A 1 213 ? -18.177 -6.964 6.593 1.00 96.25 213 GLU A C 1
ATOM 1663 O O . GLU A 1 213 ? -18.651 -7.924 5.994 1.00 96.25 213 GLU A O 1
ATOM 1668 N N . ILE A 1 214 ? -16.971 -6.484 6.283 1.00 95.62 214 ILE A N 1
ATOM 1669 C CA . ILE A 1 214 ? -16.204 -7.049 5.163 1.00 95.62 214 ILE A CA 1
ATOM 1670 C C . ILE A 1 214 ? -15.734 -8.473 5.464 1.00 95.62 214 ILE A C 1
ATOM 1672 O O . ILE A 1 214 ? -15.747 -9.328 4.583 1.00 95.62 214 ILE A O 1
ATOM 1676 N N . THR A 1 215 ? -15.374 -8.761 6.717 1.00 95.75 215 THR A N 1
ATOM 1677 C CA . THR A 1 215 ? -15.064 -10.131 7.148 1.00 95.75 215 THR A CA 1
ATOM 1678 C C . THR A 1 215 ? -16.256 -11.054 6.949 1.00 95.75 215 THR A C 1
ATOM 1680 O O . THR A 1 215 ? -16.087 -12.137 6.401 1.00 95.75 215 THR A O 1
ATOM 1683 N N . ARG A 1 216 ? -17.461 -10.608 7.318 1.00 95.94 216 ARG A N 1
ATOM 1684 C CA . ARG A 1 216 ? -18.699 -11.357 7.091 1.00 95.94 216 ARG A CA 1
ATOM 1685 C C . ARG A 1 216 ? -18.930 -11.613 5.599 1.00 95.94 216 ARG A C 1
ATOM 1687 O O . ARG A 1 216 ? -19.198 -12.746 5.222 1.00 95.94 216 ARG A O 1
ATOM 1694 N N . LEU A 1 217 ? -18.785 -10.589 4.755 1.00 93.88 217 LEU A N 1
ATOM 1695 C CA . LEU A 1 217 ? -18.957 -10.715 3.303 1.00 93.88 217 LEU A CA 1
ATOM 1696 C C . LEU A 1 217 ? -17.941 -11.683 2.668 1.00 93.88 217 LEU A C 1
ATOM 1698 O O . LEU A 1 217 ? -18.310 -12.485 1.812 1.00 93.88 217 LEU A O 1
ATOM 1702 N N . ALA A 1 218 ? -16.679 -11.641 3.098 1.00 93.94 218 ALA A N 1
ATOM 1703 C CA . ALA A 1 218 ? -15.646 -12.553 2.612 1.00 93.94 218 ALA A CA 1
ATOM 1704 C C . ALA A 1 218 ? -15.850 -13.993 3.115 1.00 93.94 218 ALA A C 1
ATOM 1706 O O . ALA A 1 218 ? -15.659 -14.938 2.349 1.00 93.94 218 ALA A O 1
ATOM 1707 N N . ASP A 1 219 ? -16.295 -14.163 4.366 1.00 94.38 219 ASP A N 1
ATOM 1708 C CA . ASP A 1 219 ? -16.658 -15.466 4.933 1.00 94.38 219 ASP A CA 1
ATOM 1709 C C . ASP A 1 219 ? -17.849 -16.087 4.180 1.00 94.38 219 ASP A C 1
ATOM 1711 O O . ASP A 1 219 ? -17.793 -17.265 3.828 1.00 94.38 219 ASP A O 1
ATOM 1715 N N . ASP A 1 220 ? -18.877 -15.295 3.851 1.00 95.25 220 ASP A N 1
ATOM 1716 C CA . ASP A 1 220 ? -20.014 -15.731 3.023 1.00 95.25 220 ASP A CA 1
ATOM 1717 C C . ASP A 1 220 ? -19.566 -16.159 1.614 1.00 95.25 220 ASP A C 1
ATOM 1719 O O . ASP A 1 220 ? -20.114 -17.101 1.038 1.00 95.25 220 ASP A O 1
ATOM 1723 N N . ALA A 1 221 ? -18.547 -15.493 1.060 1.00 94.38 221 ALA A N 1
ATOM 1724 C CA . ALA A 1 221 ? -17.931 -15.855 -0.215 1.00 94.38 221 ALA A CA 1
ATOM 1725 C C . ALA A 1 221 ? -16.955 -17.044 -0.110 1.00 94.38 221 ALA A C 1
ATOM 1727 O O . ALA A 1 221 ? -16.486 -17.541 -1.136 1.00 94.38 221 ALA A O 1
ATOM 1728 N N . GLY A 1 222 ? -16.626 -17.502 1.104 1.00 95.44 222 GLY A N 1
ATOM 1729 C CA . GLY A 1 222 ? -15.639 -18.554 1.347 1.00 95.44 222 GLY A CA 1
ATOM 1730 C C . GLY A 1 222 ? -14.211 -18.167 0.946 1.00 95.44 222 GLY A C 1
ATOM 1731 O O . GLY A 1 222 ? -13.414 -19.049 0.619 1.00 95.44 222 GLY A O 1
ATOM 1732 N N . LEU A 1 223 ? -13.886 -16.870 0.935 1.00 95.12 223 LEU A N 1
ATOM 1733 C CA . LEU A 1 223 ? -12.603 -16.351 0.460 1.00 95.12 223 LEU A CA 1
ATOM 1734 C C . LEU A 1 223 ? -11.768 -15.730 1.595 1.00 95.12 223 LEU A C 1
ATOM 1736 O O . LEU A 1 223 ? -12.309 -15.069 2.481 1.00 95.12 223 LEU A O 1
ATOM 1740 N N . PRO A 1 224 ? -10.430 -15.894 1.570 1.00 96.25 224 PRO A N 1
ATOM 1741 C CA . PRO A 1 224 ? -9.529 -15.184 2.471 1.00 96.25 224 PRO A CA 1
ATOM 1742 C C . PRO A 1 224 ? -9.619 -13.663 2.321 1.00 96.25 224 PRO A C 1
ATOM 1744 O O . PRO A 1 224 ? -9.935 -13.147 1.247 1.00 96.25 224 PRO A O 1
ATOM 1747 N N . LEU A 1 225 ? -9.209 -12.950 3.370 1.00 96.94 225 LEU A N 1
ATOM 1748 C CA . LEU A 1 225 ? -8.929 -11.517 3.309 1.00 96.94 225 LEU A CA 1
ATOM 1749 C C . LEU A 1 225 ? -7.426 -11.264 3.279 1.00 96.94 225 LEU A C 1
ATOM 1751 O O . LEU A 1 225 ? -6.655 -11.956 3.954 1.00 96.94 225 LEU A O 1
ATOM 1755 N N . ARG A 1 226 ? -7.008 -10.248 2.526 1.00 96.31 226 ARG A N 1
ATOM 1756 C CA . ARG A 1 226 ? -5.624 -9.762 2.510 1.00 96.31 226 ARG A CA 1
ATOM 1757 C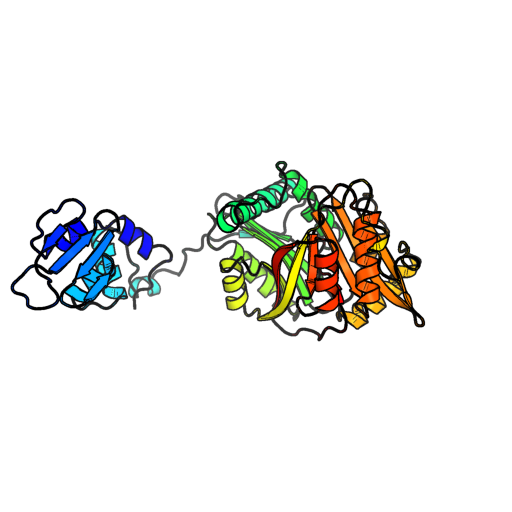 C . ARG A 1 226 ? -5.587 -8.249 2.568 1.00 96.31 226 ARG A C 1
ATOM 1759 O O . ARG A 1 226 ? -6.513 -7.593 2.110 1.00 96.31 226 ARG A O 1
ATOM 1766 N N . LEU A 1 227 ? -4.536 -7.707 3.163 1.00 96.12 227 LEU A N 1
ATOM 1767 C CA . LEU A 1 227 ? -4.317 -6.266 3.219 1.00 96.12 227 LEU A CA 1
ATOM 1768 C C . LEU A 1 227 ? -2.833 -5.947 3.351 1.00 96.12 227 LEU A C 1
ATOM 1770 O O . LEU A 1 227 ? -2.059 -6.780 3.833 1.00 96.12 227 LEU A O 1
ATOM 1774 N N . VAL A 1 228 ? -2.463 -4.720 2.998 1.00 95.94 228 VAL A N 1
ATOM 1775 C CA . VAL A 1 228 ? -1.161 -4.136 3.315 1.00 95.94 228 VAL A CA 1
ATOM 1776 C C . VAL A 1 228 ? -1.394 -2.966 4.270 1.00 95.94 228 VAL A C 1
ATOM 1778 O O . VAL A 1 228 ? -2.191 -2.077 3.998 1.00 95.94 228 VAL A O 1
ATOM 1781 N N . SER A 1 229 ? -0.743 -2.971 5.434 1.00 95.25 229 SER A N 1
ATOM 1782 C CA . SER A 1 229 ? -0.948 -1.928 6.452 1.00 95.25 229 SER A CA 1
ATOM 1783 C C . SER A 1 229 ? 0.346 -1.468 7.099 1.00 95.25 229 SER A C 1
ATOM 1785 O O . SER A 1 229 ? 1.245 -2.280 7.318 1.00 95.25 229 SER A O 1
ATOM 1787 N N . SER A 1 230 ? 0.403 -0.187 7.463 1.00 94.88 230 SER A N 1
ATOM 1788 C CA . SER A 1 230 ? 1.535 0.405 8.176 1.00 94.88 230 SER A CA 1
ATOM 1789 C C . SER A 1 230 ? 1.857 -0.368 9.457 1.00 94.88 230 SER A C 1
ATOM 1791 O O . SER A 1 230 ? 1.011 -0.530 10.341 1.00 94.88 230 SER A O 1
ATOM 1793 N N . ALA A 1 231 ? 3.114 -0.789 9.587 1.00 95.06 231 ALA A N 1
ATOM 1794 C CA . ALA A 1 231 ? 3.658 -1.390 10.800 1.00 95.06 231 ALA A CA 1
ATOM 1795 C C . ALA A 1 231 ? 3.784 -0.368 11.946 1.00 95.06 231 ALA A C 1
ATOM 1797 O O . ALA A 1 231 ? 3.883 -0.749 13.112 1.00 95.06 231 ALA A O 1
ATOM 1798 N N . CYS A 1 232 ? 3.773 0.932 11.632 1.00 92.69 232 CYS A N 1
ATOM 1799 C CA . CYS A 1 232 ? 3.793 2.008 12.620 1.00 92.69 232 CYS A CA 1
ATOM 1800 C C . CYS A 1 232 ? 2.408 2.243 13.252 1.00 92.69 232 CYS A C 1
ATOM 1802 O O . CYS A 1 232 ? 2.311 2.826 14.335 1.00 92.69 232 CYS A O 1
ATOM 1804 N N . ASN A 1 233 ? 1.331 1.770 12.619 1.00 92.44 233 ASN A N 1
ATOM 1805 C CA . ASN A 1 233 ? -0.034 1.889 13.121 1.00 92.44 233 ASN A CA 1
ATOM 1806 C C . ASN A 1 233 ? -0.434 0.694 13.997 1.00 92.44 233 ASN A C 1
ATOM 1808 O O . ASN A 1 233 ? -1.183 -0.190 13.582 1.00 92.44 233 ASN A O 1
ATOM 1812 N N . LEU A 1 234 ? 0.045 0.691 15.247 1.00 91.50 234 LEU A N 1
ATOM 1813 C CA . LEU A 1 234 ? -0.226 -0.384 16.213 1.00 91.50 234 LEU A CA 1
ATOM 1814 C C . LEU A 1 234 ? -1.714 -0.551 16.559 1.00 91.50 234 LEU A C 1
ATOM 1816 O O . LEU A 1 234 ? -2.137 -1.661 16.890 1.00 91.50 234 LEU A O 1
ATOM 1820 N N . ASP A 1 235 ? -2.512 0.516 16.458 1.00 90.38 235 ASP A N 1
ATOM 1821 C CA . ASP A 1 235 ? -3.963 0.451 16.658 1.00 90.38 235 ASP A CA 1
ATOM 1822 C C . ASP A 1 235 ? -4.612 -0.406 15.561 1.00 90.38 235 ASP A C 1
ATOM 1824 O O . ASP A 1 235 ? -5.371 -1.334 15.855 1.00 90.38 235 ASP A O 1
ATOM 1828 N N . SER A 1 236 ? -4.241 -0.157 14.301 1.00 92.50 236 SER A N 1
ATOM 1829 C CA . SER A 1 236 ? -4.700 -0.948 13.152 1.00 92.50 236 SER A CA 1
ATOM 1830 C C . SER A 1 236 ? -4.138 -2.367 13.187 1.00 92.50 236 SER A C 1
ATOM 1832 O O . SER A 1 236 ? -4.887 -3.325 13.025 1.00 92.50 236 SER A O 1
ATOM 1834 N N . PHE A 1 237 ? -2.851 -2.534 13.500 1.00 94.25 237 PHE A N 1
ATOM 1835 C CA . PHE A 1 237 ? -2.241 -3.856 13.666 1.00 94.25 237 PHE A CA 1
ATOM 1836 C C . PHE A 1 237 ? -2.984 -4.706 14.709 1.00 94.25 237 PHE A C 1
ATOM 1838 O O . PHE A 1 237 ? -3.299 -5.875 14.470 1.00 94.25 237 PHE A O 1
ATOM 1845 N N . SER A 1 238 ? -3.333 -4.102 15.850 1.00 93.56 238 SER A N 1
ATOM 1846 C CA . SER A 1 238 ? -4.105 -4.757 16.910 1.00 93.56 238 SER A CA 1
ATOM 1847 C C . SER A 1 238 ? -5.534 -5.082 16.474 1.00 93.56 238 SER A C 1
ATOM 1849 O O . SER A 1 238 ? -6.060 -6.133 16.842 1.00 93.56 238 SER A O 1
ATOM 1851 N N . LEU A 1 239 ? -6.173 -4.193 15.706 1.00 93.75 239 LEU A N 1
ATOM 1852 C CA . LEU A 1 239 ? -7.498 -4.418 15.129 1.00 93.75 239 LEU A CA 1
ATOM 1853 C C . LEU A 1 239 ? -7.494 -5.644 14.203 1.00 93.75 239 LEU A C 1
ATOM 1855 O O . LEU A 1 239 ? -8.298 -6.555 14.393 1.00 93.75 239 LEU A O 1
ATOM 1859 N N . TYR A 1 240 ? -6.556 -5.699 13.256 1.00 96.50 240 TYR A N 1
ATOM 1860 C CA . TYR A 1 240 ? -6.434 -6.806 12.308 1.00 96.50 240 TYR A CA 1
ATOM 1861 C C . TYR A 1 240 ? -6.066 -8.121 13.004 1.00 96.50 240 TYR A C 1
ATOM 1863 O O . TYR A 1 240 ? -6.686 -9.150 12.742 1.00 96.50 240 TYR A O 1
ATOM 1871 N N . SER A 1 241 ? -5.134 -8.089 13.962 1.00 94.56 241 SER A N 1
ATOM 1872 C CA . SER A 1 241 ? -4.752 -9.278 14.738 1.00 94.56 241 SER A CA 1
ATOM 1873 C C . SER A 1 241 ? -5.946 -9.878 15.489 1.00 94.56 241 SER A C 1
ATOM 1875 O O . SER A 1 241 ? -6.151 -11.089 15.471 1.00 94.56 241 SER A O 1
ATOM 1877 N N . LYS A 1 242 ? -6.796 -9.037 16.100 1.00 94.31 242 LYS A N 1
ATOM 1878 C CA . LYS A 1 242 ? -8.035 -9.484 16.767 1.00 94.31 242 LYS A CA 1
ATOM 1879 C C . LYS A 1 242 ? -9.060 -10.073 15.797 1.00 94.31 242 LYS A C 1
ATOM 1881 O O . LYS A 1 242 ? -9.843 -10.925 16.203 1.00 94.31 242 LYS A O 1
ATOM 1886 N N . ALA A 1 243 ? -9.055 -9.633 14.540 1.00 93.94 243 ALA A N 1
ATOM 1887 C CA . ALA A 1 243 ? -9.890 -10.188 13.476 1.00 93.94 243 ALA A CA 1
ATOM 1888 C C . ALA A 1 243 ? -9.309 -11.475 12.850 1.00 93.94 243 ALA A C 1
ATOM 1890 O O . ALA A 1 243 ? -9.958 -12.084 12.000 1.00 93.94 243 ALA A O 1
ATOM 1891 N N . GLY A 1 244 ? -8.121 -11.916 13.281 1.00 95.69 244 GLY A N 1
ATOM 1892 C CA . GLY A 1 244 ? -7.480 -13.151 12.823 1.00 95.69 244 GLY A CA 1
ATOM 1893 C C . GLY A 1 244 ? -6.512 -12.974 11.653 1.00 95.69 244 GLY A C 1
ATOM 1894 O O . GLY A 1 244 ? -6.150 -13.965 11.021 1.00 95.69 244 GLY A O 1
ATOM 1895 N N . PHE A 1 245 ? -6.094 -11.743 11.345 1.00 97.56 245 PHE A N 1
ATOM 1896 C CA . PHE A 1 245 ? -5.032 -11.515 10.368 1.00 97.56 245 PHE A CA 1
ATOM 1897 C C . PHE A 1 245 ? -3.666 -11.878 10.949 1.00 97.56 245 PHE A C 1
ATOM 1899 O O . PHE A 1 245 ? -3.373 -11.587 12.110 1.00 97.56 245 PHE A O 1
ATOM 1906 N N . VAL A 1 246 ? -2.808 -12.454 10.111 1.00 96.12 246 VAL A N 1
ATOM 1907 C CA . VAL A 1 246 ? -1.406 -12.741 10.419 1.00 96.12 246 VAL A CA 1
ATOM 1908 C C . VAL A 1 246 ? -0.490 -12.082 9.383 1.00 96.12 246 VAL A C 1
ATOM 1910 O O . VAL A 1 246 ? -0.807 -12.119 8.190 1.00 96.12 246 VAL A O 1
ATOM 1913 N N . PRO A 1 247 ? 0.642 -11.479 9.791 1.00 95.50 247 PRO A N 1
ATOM 1914 C CA . PRO A 1 247 ? 1.632 -10.961 8.852 1.00 95.50 247 PRO A CA 1
ATOM 1915 C C . PRO A 1 247 ? 2.269 -12.078 8.026 1.00 95.50 247 PRO A C 1
ATOM 1917 O O . PRO A 1 247 ? 2.640 -13.120 8.564 1.00 95.50 247 PRO A O 1
ATOM 1920 N N . ILE A 1 248 ? 2.434 -11.835 6.727 1.00 93.44 248 ILE A N 1
ATOM 1921 C CA . ILE A 1 248 ? 3.064 -12.771 5.784 1.00 93.44 248 ILE A CA 1
ATOM 1922 C C . ILE A 1 248 ? 4.315 -12.194 5.125 1.00 93.44 248 ILE A C 1
ATOM 1924 O O . ILE A 1 248 ? 5.186 -12.956 4.707 1.00 93.44 248 ILE A O 1
ATOM 1928 N N . ARG A 1 249 ? 4.433 -10.862 5.039 1.00 93.19 249 ARG A N 1
ATOM 1929 C CA . ARG A 1 249 ? 5.606 -10.196 4.464 1.00 93.19 249 ARG A CA 1
ATOM 1930 C C . ARG A 1 249 ? 5.784 -8.790 5.019 1.00 93.19 249 ARG A C 1
ATOM 1932 O O . ARG A 1 249 ? 4.805 -8.123 5.343 1.00 93.19 249 ARG A O 1
ATOM 1939 N N . VAL A 1 250 ? 7.037 -8.350 5.090 1.00 96.75 250 VAL A N 1
ATOM 1940 C CA . VAL A 1 250 ? 7.419 -6.982 5.453 1.00 96.75 250 VAL A CA 1
ATOM 1941 C C . VAL A 1 250 ? 7.913 -6.254 4.208 1.00 96.75 250 VAL A C 1
ATOM 1943 O O . VAL A 1 250 ? 8.693 -6.809 3.431 1.00 96.75 250 VAL A O 1
ATOM 1946 N N . TYR A 1 251 ? 7.489 -5.008 4.057 1.00 97.94 251 TYR A N 1
ATOM 1947 C CA . TYR A 1 251 ? 7.919 -4.089 3.017 1.00 97.94 251 TYR A CA 1
ATOM 1948 C C . TYR A 1 251 ? 8.615 -2.875 3.630 1.00 97.94 251 TYR A C 1
ATOM 1950 O O . TYR A 1 251 ? 8.229 -2.393 4.695 1.00 97.94 251 TYR A O 1
ATOM 1958 N N . GLN A 1 252 ? 9.658 -2.414 2.947 1.00 98.06 252 GLN A N 1
ATOM 1959 C CA . GLN A 1 252 ? 10.310 -1.131 3.168 1.00 98.06 252 GLN A CA 1
ATOM 1960 C C . GLN A 1 252 ? 9.697 -0.106 2.222 1.00 98.06 252 GLN A C 1
ATOM 1962 O O . GLN A 1 252 ? 9.779 -0.257 1.001 1.00 98.06 252 GLN A O 1
ATOM 1967 N N . ASP A 1 253 ? 9.092 0.926 2.792 1.00 97.12 253 ASP A N 1
ATOM 1968 C CA . ASP A 1 253 ? 8.503 2.025 2.047 1.00 97.12 253 ASP A CA 1
ATOM 1969 C C . ASP A 1 253 ? 9.585 3.042 1.732 1.00 97.12 253 ASP A C 1
ATOM 1971 O O . ASP A 1 253 ? 9.983 3.850 2.579 1.00 97.12 253 ASP A O 1
ATOM 1975 N N . MET A 1 254 ? 10.070 2.999 0.502 1.00 98.19 254 MET A N 1
ATOM 1976 C CA . MET A 1 254 ? 11.195 3.807 0.073 1.00 98.19 254 MET A CA 1
ATOM 1977 C C . MET A 1 254 ? 10.720 4.997 -0.753 1.00 98.19 254 MET A C 1
ATOM 1979 O O . MET A 1 254 ? 9.809 4.882 -1.571 1.00 98.19 254 MET A O 1
ATOM 1983 N N . ILE A 1 255 ? 11.361 6.142 -0.532 1.00 97.94 255 ILE A N 1
ATOM 1984 C CA . ILE A 1 255 ? 11.169 7.371 -1.304 1.00 97.94 255 ILE A CA 1
ATOM 1985 C C . ILE A 1 255 ? 12.499 7.854 -1.873 1.00 97.94 255 ILE A C 1
ATOM 1987 O O . ILE A 1 255 ? 13.546 7.719 -1.235 1.00 97.94 255 ILE A O 1
ATOM 1991 N N . LEU A 1 256 ? 12.451 8.481 -3.045 1.00 98.00 256 LEU A N 1
ATOM 1992 C CA . LEU A 1 256 ? 13.591 9.164 -3.653 1.00 98.00 256 LEU A CA 1
ATOM 1993 C C . LEU A 1 256 ? 13.102 10.421 -4.364 1.00 98.00 256 LEU A C 1
ATOM 1995 O O . LEU A 1 256 ? 12.241 10.333 -5.229 1.00 98.00 256 LEU A O 1
ATOM 1999 N N . THR A 1 257 ? 13.657 11.584 -4.026 1.00 98.12 257 THR A N 1
ATOM 2000 C CA . THR A 1 257 ? 13.440 12.795 -4.827 1.00 98.12 257 THR A CA 1
ATOM 2001 C C . THR A 1 257 ? 14.288 12.701 -6.086 1.00 98.12 257 THR A C 1
ATOM 2003 O O . THR A 1 257 ? 15.514 12.787 -6.012 1.00 98.12 257 THR A O 1
ATOM 2006 N N . VAL A 1 258 ? 13.640 12.518 -7.233 1.00 98.19 258 VAL A N 1
ATOM 2007 C CA . VAL A 1 258 ? 14.317 12.410 -8.525 1.00 98.19 258 VAL A CA 1
ATOM 2008 C C . VAL A 1 258 ? 14.619 13.820 -9.043 1.00 98.19 258 VAL A C 1
ATOM 2010 O O . VAL A 1 258 ? 13.694 14.631 -9.141 1.00 98.19 258 VAL A O 1
ATOM 2013 N N . PRO A 1 259 ? 15.872 14.151 -9.402 1.00 97.88 259 PRO A N 1
ATOM 2014 C CA . PRO A 1 259 ? 16.187 15.443 -10.006 1.00 97.88 259 PRO A CA 1
ATOM 2015 C C . PRO A 1 259 ? 15.398 15.674 -11.301 1.00 97.88 259 PRO A C 1
ATOM 2017 O O . PRO A 1 259 ? 15.131 14.734 -12.048 1.00 97.88 259 PRO A O 1
ATOM 2020 N N . GLU A 1 260 ? 15.074 16.928 -11.623 1.00 97.62 260 GLU A N 1
ATOM 2021 C CA . GLU A 1 260 ? 14.437 17.272 -12.908 1.00 97.62 260 GLU A CA 1
ATOM 2022 C C . GLU A 1 260 ? 15.292 16.840 -14.112 1.00 97.62 260 GLU A C 1
ATOM 2024 O O . GLU A 1 260 ? 14.772 16.456 -15.159 1.00 97.62 260 GLU A O 1
ATOM 2029 N N . THR A 1 261 ? 16.617 16.838 -13.947 1.00 97.25 261 THR A N 1
ATOM 2030 C CA . THR A 1 261 ? 17.580 16.373 -14.954 1.00 97.25 261 THR A CA 1
ATOM 2031 C C . THR A 1 261 ? 17.613 14.853 -15.122 1.00 97.25 261 THR A C 1
ATOM 2033 O O . THR A 1 261 ? 18.194 14.380 -16.097 1.00 97.25 261 THR A O 1
ATOM 2036 N N . GLY A 1 262 ? 16.987 14.100 -14.214 1.00 96.75 262 GLY A N 1
ATOM 2037 C CA . GLY A 1 262 ? 17.073 12.644 -14.139 1.00 96.75 262 GLY A CA 1
ATOM 2038 C C . GLY A 1 262 ? 18.085 12.137 -13.113 1.00 96.75 262 GLY A C 1
ATOM 2039 O O . GLY A 1 262 ? 18.805 12.915 -12.478 1.00 96.75 262 GLY A O 1
ATOM 2040 N N . LEU A 1 263 ? 18.109 10.817 -12.941 1.00 97.19 263 LEU A N 1
ATOM 2041 C CA . LEU A 1 263 ? 19.104 10.099 -12.144 1.00 97.19 263 LEU A CA 1
ATOM 2042 C C . LEU A 1 263 ? 20.459 10.063 -12.866 1.00 97.19 263 LEU A C 1
ATOM 2044 O O . LEU A 1 263 ? 20.537 10.248 -14.079 1.00 97.19 263 LEU A O 1
ATOM 2048 N N . ASP A 1 264 ? 21.538 9.797 -12.124 1.00 96.62 264 ASP A N 1
ATOM 2049 C CA . ASP A 1 264 ? 22.870 9.616 -12.710 1.00 96.62 264 ASP A CA 1
ATOM 2050 C C . ASP A 1 264 ? 22.880 8.386 -13.641 1.00 96.62 264 ASP A C 1
ATOM 2052 O O . ASP A 1 264 ? 22.683 7.267 -13.152 1.00 96.62 264 ASP A O 1
ATOM 2056 N N . PRO A 1 265 ? 23.144 8.537 -14.954 1.00 95.44 265 PRO A N 1
ATOM 2057 C CA . PRO A 1 265 ? 23.204 7.410 -15.880 1.00 95.44 265 PRO A CA 1
ATOM 2058 C C . PRO A 1 265 ? 24.258 6.359 -15.509 1.00 95.44 265 PRO A C 1
ATOM 2060 O O . PRO A 1 265 ? 24.093 5.193 -15.855 1.00 95.44 265 PRO A O 1
ATOM 2063 N N . ALA A 1 266 ? 25.321 6.727 -14.782 1.00 95.81 266 ALA A N 1
ATOM 2064 C CA . ALA A 1 266 ? 26.324 5.770 -14.308 1.00 95.81 266 ALA A CA 1
ATOM 2065 C C . ALA A 1 266 ? 25.782 4.820 -13.222 1.00 95.81 266 ALA A C 1
ATOM 2067 O O . ALA A 1 266 ? 26.366 3.765 -12.977 1.00 95.81 266 ALA A O 1
ATOM 2068 N N . SER A 1 267 ? 24.660 5.177 -12.586 1.00 95.12 267 SER A N 1
ATOM 2069 C CA . SER A 1 267 ? 23.960 4.351 -11.595 1.00 95.12 267 SER A CA 1
ATOM 2070 C C . SER A 1 267 ? 22.915 3.401 -12.200 1.00 95.12 267 SER A C 1
ATOM 2072 O O . SER A 1 267 ? 22.280 2.644 -11.458 1.00 95.12 267 SER A O 1
ATOM 2074 N N . ALA A 1 268 ? 22.713 3.453 -13.524 1.00 96.75 268 ALA A N 1
ATOM 2075 C CA . ALA A 1 268 ? 21.703 2.672 -14.226 1.00 96.75 268 ALA A CA 1
ATOM 2076 C C . ALA A 1 268 ? 22.022 1.160 -14.190 1.00 96.75 268 ALA A C 1
ATOM 2078 O O . ALA A 1 268 ? 23.138 0.755 -14.526 1.00 96.75 268 ALA A O 1
ATOM 2079 N N . PRO A 1 269 ? 21.051 0.301 -13.826 1.00 96.69 269 PRO A N 1
ATOM 2080 C CA . PRO A 1 269 ? 21.201 -1.152 -13.904 1.00 96.69 269 PRO A CA 1
ATOM 2081 C C . PRO A 1 269 ? 21.477 -1.667 -15.322 1.00 96.69 269 PRO A C 1
ATOM 2083 O O . PRO A 1 269 ? 21.019 -1.090 -16.309 1.00 96.69 269 PRO A O 1
ATOM 2086 N N . GLY A 1 270 ? 22.156 -2.815 -15.427 1.00 93.44 270 GLY A N 1
ATOM 2087 C CA . GLY A 1 270 ? 22.609 -3.376 -16.708 1.00 93.44 270 GLY A CA 1
ATOM 2088 C C . GLY A 1 270 ? 21.495 -3.606 -17.735 1.00 93.44 270 GLY A C 1
ATOM 2089 O O . GLY A 1 270 ? 21.693 -3.376 -18.927 1.00 93.44 270 GLY A O 1
ATOM 2090 N N . ARG A 1 271 ? 20.297 -3.989 -17.279 1.00 95.25 271 ARG A N 1
ATOM 2091 C CA . ARG A 1 271 ? 19.149 -4.275 -18.152 1.00 95.25 271 ARG A CA 1
ATOM 2092 C C . ARG A 1 271 ? 18.271 -3.066 -18.500 1.00 95.25 271 ARG A C 1
ATOM 2094 O O . ARG A 1 271 ? 17.269 -3.246 -19.186 1.00 95.25 271 ARG A O 1
ATOM 2101 N N . VAL A 1 272 ? 18.619 -1.836 -18.099 1.00 96.31 272 VAL A N 1
ATOM 2102 C CA . VAL A 1 272 ? 17.791 -0.637 -18.381 1.00 96.31 272 VAL A CA 1
ATOM 2103 C C . VAL A 1 272 ? 17.512 -0.452 -19.876 1.00 96.31 272 VAL A C 1
ATOM 2105 O O . VAL A 1 272 ? 16.396 -0.111 -20.252 1.00 96.31 272 VAL A O 1
ATOM 2108 N N . SER A 1 273 ? 18.477 -0.753 -20.748 1.00 95.88 273 SER A N 1
ATOM 2109 C CA . SER A 1 273 ? 18.308 -0.654 -22.208 1.00 95.88 273 SER A CA 1
ATOM 2110 C C . SER A 1 273 ? 17.284 -1.633 -22.795 1.00 95.88 273 SER A C 1
ATOM 2112 O O . SER A 1 273 ? 16.843 -1.442 -23.925 1.00 95.88 273 SER A O 1
ATOM 2114 N N . SER A 1 274 ? 16.916 -2.678 -22.049 1.00 97.31 274 SER A N 1
ATOM 2115 C CA . SER A 1 274 ? 15.905 -3.665 -22.449 1.00 97.31 274 SER A CA 1
ATOM 2116 C C . SER A 1 274 ? 14.504 -3.316 -21.936 1.00 97.31 274 SER A C 1
ATOM 2118 O O . SER A 1 274 ? 13.539 -3.982 -22.303 1.00 97.31 274 SER A O 1
ATOM 2120 N N . VAL A 1 275 ? 14.373 -2.291 -21.087 1.00 98.62 275 VAL A N 1
ATOM 2121 C CA . VAL A 1 275 ? 13.078 -1.854 -20.563 1.00 98.62 275 VAL A CA 1
ATOM 2122 C C . VAL A 1 275 ? 12.314 -1.104 -21.647 1.00 98.62 275 VAL A C 1
ATOM 2124 O O . VAL A 1 275 ? 12.823 -0.169 -22.265 1.00 98.62 275 VAL A O 1
ATOM 2127 N N . ARG A 1 276 ? 11.051 -1.482 -21.847 1.00 98.25 276 ARG A N 1
ATOM 2128 C CA . ARG A 1 276 ? 10.146 -0.825 -22.797 1.00 98.25 276 ARG A CA 1
ATOM 2129 C C . ARG A 1 276 ? 8.793 -0.542 -22.161 1.00 98.25 276 ARG A C 1
ATOM 2131 O O . ARG A 1 276 ? 8.423 -1.140 -21.151 1.00 98.25 276 ARG A O 1
ATOM 2138 N N . ARG A 1 277 ? 8.031 0.370 -22.770 1.00 98.50 277 ARG A N 1
ATOM 2139 C CA . ARG A 1 277 ? 6.620 0.554 -22.413 1.00 98.50 277 ARG A CA 1
ATOM 2140 C C . ARG A 1 277 ? 5.827 -0.691 -22.794 1.00 98.50 277 ARG A C 1
ATOM 2142 O O . ARG A 1 277 ? 6.015 -1.240 -23.880 1.00 98.50 277 ARG A O 1
ATOM 2149 N N . ALA A 1 278 ? 4.952 -1.102 -21.891 1.00 98.69 278 ALA A N 1
ATOM 2150 C CA . ALA A 1 278 ? 3.990 -2.152 -22.156 1.00 98.69 278 ALA A CA 1
ATOM 2151 C C . ALA A 1 278 ? 2.888 -1.649 -23.093 1.00 98.69 278 ALA A C 1
ATOM 2153 O O . ALA A 1 278 ? 2.549 -0.462 -23.120 1.00 98.69 278 ALA A O 1
ATOM 2154 N N . THR A 1 279 ? 2.317 -2.576 -23.842 1.00 98.31 279 THR A N 1
ATOM 2155 C CA . THR A 1 279 ? 1.191 -2.374 -24.748 1.00 98.31 279 THR A CA 1
ATOM 2156 C C . THR A 1 279 ? 0.060 -3.333 -24.387 1.00 98.31 279 THR A C 1
ATOM 2158 O O . THR A 1 279 ? 0.232 -4.253 -23.588 1.00 98.31 279 THR A O 1
ATOM 2161 N N . MET A 1 280 ? -1.106 -3.169 -25.013 1.00 98.50 280 MET A N 1
ATOM 2162 C CA . MET A 1 280 ? -2.217 -4.111 -24.839 1.00 98.50 280 MET A CA 1
ATOM 2163 C C . MET A 1 280 ? -1.888 -5.545 -25.287 1.00 98.50 280 MET A C 1
ATOM 2165 O O . MET A 1 280 ? -2.545 -6.476 -24.823 1.00 98.50 280 MET A O 1
ATOM 2169 N N . GLU A 1 281 ? -0.881 -5.741 -26.144 1.00 98.25 281 GLU A N 1
ATOM 2170 C CA . GLU A 1 281 ? -0.414 -7.071 -26.564 1.00 98.25 281 GLU A CA 1
ATOM 2171 C C . GLU A 1 281 ? 0.340 -7.803 -25.444 1.00 98.25 281 GLU A C 1
ATOM 2173 O O . GLU A 1 281 ? 0.331 -9.031 -25.398 1.00 98.25 281 GLU A O 1
ATOM 2178 N N . ASP A 1 282 ? 0.926 -7.063 -24.496 1.00 98.56 282 ASP A N 1
ATOM 2179 C CA . ASP A 1 282 ? 1.668 -7.622 -23.362 1.00 98.56 282 ASP A CA 1
ATOM 2180 C C . ASP A 1 282 ? 0.747 -8.121 -22.237 1.00 98.56 282 ASP A C 1
ATOM 2182 O O . ASP A 1 282 ? 1.172 -8.906 -21.387 1.00 98.56 282 ASP A O 1
ATOM 2186 N N . LEU A 1 283 ? -0.525 -7.697 -22.224 1.00 98.62 283 LEU A N 1
ATOM 2187 C CA . LEU A 1 283 ? -1.465 -7.974 -21.134 1.00 98.62 283 LEU A CA 1
ATOM 2188 C C . LEU A 1 283 ? -1.574 -9.473 -20.776 1.00 98.62 283 LEU A C 1
ATOM 2190 O O . LEU A 1 283 ? -1.484 -9.790 -19.587 1.00 98.62 283 LEU A O 1
ATOM 2194 N N . PRO A 1 284 ? -1.717 -10.420 -21.730 1.00 98.44 284 PRO A N 1
ATOM 2195 C CA . PRO A 1 284 ? -1.769 -11.843 -21.392 1.00 98.44 284 PRO A CA 1
ATOM 2196 C C . PRO A 1 284 ? -0.488 -12.341 -20.710 1.00 98.44 284 PRO A C 1
ATOM 2198 O O . PRO A 1 284 ? -0.564 -13.123 -19.761 1.00 98.44 284 PRO A O 1
ATOM 2201 N N . ALA A 1 285 ? 0.681 -11.867 -21.153 1.00 98.31 285 ALA A N 1
ATOM 2202 C CA . ALA A 1 285 ? 1.971 -12.248 -20.583 1.00 98.31 285 ALA A CA 1
ATOM 2203 C C . ALA A 1 285 ? 2.176 -11.645 -19.186 1.00 98.31 285 ALA A C 1
ATOM 2205 O O . ALA A 1 285 ? 2.660 -12.334 -18.290 1.00 98.31 285 ALA A O 1
ATOM 2206 N N . MET A 1 286 ? 1.742 -10.399 -18.965 1.00 98.50 286 MET A N 1
ATOM 2207 C CA . MET A 1 286 ? 1.755 -9.766 -17.641 1.00 98.50 286 MET A CA 1
ATOM 2208 C C . MET A 1 286 ? 0.885 -10.538 -16.646 1.00 98.50 286 MET A C 1
ATOM 2210 O O . MET A 1 286 ? 1.319 -10.838 -15.537 1.00 98.50 286 MET A O 1
ATOM 2214 N N . VAL A 1 287 ? -0.332 -10.908 -17.052 1.00 97.56 287 VAL A N 1
ATOM 2215 C CA . VAL A 1 287 ? -1.257 -11.679 -16.209 1.00 97.56 287 VAL A CA 1
ATOM 2216 C C . VAL A 1 287 ? -0.707 -13.068 -15.899 1.00 97.56 287 VAL A C 1
ATOM 2218 O O . VAL A 1 287 ? -0.822 -13.530 -14.764 1.00 97.56 287 VAL A O 1
ATOM 2221 N N . ALA A 1 288 ? -0.101 -13.735 -16.884 1.00 97.06 288 ALA A N 1
ATOM 2222 C CA . ALA A 1 288 ? 0.537 -15.031 -16.681 1.00 97.06 288 ALA A CA 1
ATOM 2223 C C . ALA A 1 288 ? 1.708 -14.934 -15.691 1.00 97.06 288 ALA A C 1
ATOM 2225 O O . ALA A 1 288 ? 1.773 -15.729 -14.754 1.00 97.06 288 ALA A O 1
ATOM 2226 N N . LEU A 1 289 ? 2.574 -13.928 -15.854 1.00 97.44 289 LEU A N 1
ATOM 2227 C CA . LEU A 1 289 ? 3.719 -13.697 -14.976 1.00 97.44 289 LEU A CA 1
ATOM 2228 C C . LEU A 1 289 ? 3.290 -13.364 -13.542 1.00 97.44 289 LEU A C 1
ATOM 2230 O O . LEU A 1 289 ? 3.843 -13.906 -12.588 1.00 97.44 289 LEU A O 1
ATOM 2234 N N . GLU A 1 290 ? 2.290 -12.498 -13.369 1.00 95.88 290 GLU A N 1
ATOM 2235 C CA . GLU A 1 290 ? 1.746 -12.190 -12.046 1.00 95.88 290 GLU A CA 1
ATOM 2236 C C . GLU A 1 290 ? 1.175 -13.443 -11.384 1.00 95.88 290 GLU A C 1
ATOM 2238 O O . GLU A 1 290 ? 1.502 -13.744 -10.238 1.00 95.88 290 GLU A O 1
ATOM 2243 N N . ARG A 1 291 ? 0.387 -14.232 -12.119 1.00 94.31 291 ARG A N 1
ATOM 2244 C CA . ARG A 1 291 ? -0.166 -15.478 -11.590 1.00 94.31 291 ARG A CA 1
ATOM 2245 C C . ARG A 1 291 ? 0.921 -16.450 -11.153 1.00 94.31 291 ARG A C 1
ATOM 2247 O O . ARG A 1 291 ? 0.755 -17.109 -10.131 1.00 94.31 291 ARG A O 1
ATOM 2254 N N . GLU A 1 292 ? 2.009 -16.536 -11.907 1.00 94.81 292 GLU A N 1
ATOM 2255 C CA . GLU A 1 292 ? 3.160 -17.362 -11.559 1.00 94.81 292 GLU A CA 1
ATOM 2256 C C . GLU A 1 292 ? 3.853 -16.871 -10.277 1.00 94.81 292 GLU A C 1
ATOM 2258 O O . GLU A 1 292 ? 4.085 -17.663 -9.368 1.00 94.81 292 GLU A O 1
ATOM 2263 N N . ILE A 1 293 ? 4.144 -15.569 -10.179 1.00 94.69 293 ILE A N 1
ATOM 2264 C CA . ILE A 1 293 ? 4.949 -14.984 -9.094 1.00 94.69 293 ILE A CA 1
ATOM 2265 C C . ILE A 1 293 ? 4.161 -14.806 -7.793 1.00 94.69 293 ILE A C 1
ATOM 2267 O O . ILE A 1 293 ? 4.647 -15.129 -6.704 1.00 94.69 293 ILE A O 1
ATOM 2271 N N . SER A 1 294 ? 2.959 -14.243 -7.877 1.00 92.25 294 SER A N 1
ATOM 2272 C CA . SER A 1 294 ? 2.171 -13.831 -6.713 1.00 92.25 294 SER A CA 1
ATOM 2273 C C . SER A 1 294 ? 0.943 -14.709 -6.472 1.00 92.25 294 SER A C 1
ATOM 2275 O O . SER A 1 294 ? 0.342 -14.623 -5.399 1.00 92.25 294 SER A O 1
ATOM 2277 N N . GLY A 1 295 ? 0.587 -15.589 -7.415 1.00 91.81 295 GLY A N 1
ATOM 2278 C CA . GLY A 1 295 ? -0.570 -16.476 -7.289 1.00 91.81 295 GLY A CA 1
ATOM 2279 C C . GLY A 1 295 ? -1.913 -15.759 -7.445 1.00 91.81 295 GLY A C 1
ATOM 2280 O O . GLY A 1 295 ? -2.938 -16.291 -7.019 1.00 91.81 295 GLY A O 1
ATOM 2281 N N . ILE A 1 296 ? -1.924 -14.545 -8.005 1.00 92.12 296 ILE A N 1
ATOM 2282 C CA . ILE A 1 296 ? -3.138 -13.743 -8.213 1.00 92.12 296 ILE A CA 1
ATOM 2283 C C . ILE A 1 296 ? -3.305 -13.380 -9.689 1.00 92.12 296 ILE A C 1
ATOM 2285 O O . ILE A 1 296 ? -2.369 -13.457 -10.478 1.00 92.12 296 ILE A O 1
ATOM 2289 N N . ARG A 1 297 ? -4.522 -12.992 -10.068 1.00 92.38 297 ARG A N 1
ATOM 2290 C CA . ARG A 1 297 ? -4.855 -12.546 -11.422 1.00 92.38 297 ARG A CA 1
ATOM 2291 C C . ARG A 1 297 ? -5.588 -11.212 -11.347 1.00 92.38 297 ARG A C 1
ATOM 2293 O O . ARG A 1 297 ? -6.660 -11.144 -10.748 1.00 92.38 297 ARG A O 1
ATOM 2300 N N . ARG A 1 298 ? -5.029 -10.174 -11.977 1.00 93.25 298 ARG A N 1
ATOM 2301 C CA . ARG A 1 298 ? -5.606 -8.816 -12.027 1.00 93.25 298 ARG A CA 1
ATOM 2302 C C . ARG A 1 298 ? -5.699 -8.255 -13.444 1.00 93.25 298 ARG A C 1
ATOM 2304 O O . ARG A 1 298 ? -5.348 -7.113 -13.709 1.00 93.25 298 ARG A O 1
ATOM 2311 N N . GLU A 1 299 ? -6.173 -9.071 -14.384 1.00 96.19 299 GLU A N 1
ATOM 2312 C CA . GLU A 1 299 ? -6.240 -8.683 -15.801 1.00 96.19 299 GLU A CA 1
ATOM 2313 C C . GLU A 1 299 ? -7.015 -7.381 -16.041 1.00 96.19 299 GLU A C 1
ATOM 2315 O O . GLU A 1 299 ? -6.589 -6.567 -16.857 1.00 96.19 299 GLU A O 1
ATOM 2320 N N . LYS A 1 300 ? -8.133 -7.164 -15.336 1.00 95.94 300 LYS A N 1
ATOM 2321 C CA . LYS A 1 300 ? -8.922 -5.934 -15.487 1.00 95.94 300 LYS A CA 1
ATOM 2322 C C . LYS A 1 300 ? -8.151 -4.694 -15.012 1.00 95.94 300 LYS A C 1
ATOM 2324 O O . LYS A 1 300 ? -8.197 -3.673 -15.689 1.00 95.94 300 LYS A O 1
ATOM 2329 N N . ASP A 1 301 ? -7.404 -4.811 -13.913 1.00 96.56 301 ASP A N 1
ATOM 2330 C CA . ASP A 1 301 ? -6.593 -3.736 -13.341 1.00 96.56 301 ASP A CA 1
ATOM 2331 C C . ASP A 1 301 ? -5.461 -3.387 -14.322 1.00 96.56 301 ASP A C 1
ATOM 2333 O O . ASP A 1 301 ? -5.319 -2.239 -14.736 1.00 96.56 301 ASP A O 1
ATOM 2337 N N . HIS A 1 302 ? -4.720 -4.396 -14.798 1.00 97.88 302 HIS A N 1
ATOM 2338 C CA . HIS A 1 302 ? -3.641 -4.193 -15.774 1.00 97.88 302 HIS A CA 1
ATOM 2339 C C . HIS A 1 302 ? -4.150 -3.622 -17.097 1.00 97.88 302 HIS A C 1
ATOM 2341 O O . HIS A 1 302 ? -3.520 -2.730 -17.656 1.00 97.88 302 HIS A O 1
ATOM 2347 N N . ARG A 1 303 ? -5.316 -4.069 -17.579 1.00 98.31 303 ARG A N 1
ATOM 2348 C CA . ARG A 1 303 ? -5.979 -3.475 -18.748 1.00 98.31 303 ARG A CA 1
ATOM 2349 C C . ARG A 1 303 ? -6.272 -1.993 -18.529 1.00 98.31 303 ARG A C 1
ATOM 2351 O O . ARG A 1 303 ? -5.960 -1.194 -19.402 1.00 98.31 303 ARG A O 1
ATOM 2358 N N . PHE A 1 304 ? -6.833 -1.627 -17.379 1.00 97.88 304 PHE A N 1
ATOM 2359 C CA . PHE A 1 304 ? -7.128 -0.235 -17.045 1.00 97.88 304 PHE A CA 1
ATOM 2360 C C . PHE A 1 304 ? -5.860 0.636 -17.052 1.00 97.88 304 PHE A C 1
ATOM 2362 O O . PHE A 1 304 ? -5.857 1.712 -17.652 1.00 97.88 304 PHE A O 1
ATOM 2369 N N . PHE A 1 305 ? -4.756 0.144 -16.478 1.00 97.94 305 PHE A N 1
ATOM 2370 C CA . PHE A 1 305 ? -3.474 0.862 -16.484 1.00 97.94 305 PHE A CA 1
ATOM 2371 C C . PHE A 1 305 ? -2.890 1.030 -17.890 1.00 97.94 305 PHE A C 1
ATOM 2373 O O . PHE A 1 305 ? -2.315 2.074 -18.189 1.00 97.94 305 PHE A O 1
ATOM 2380 N N . LEU A 1 306 ? -3.041 0.025 -18.756 1.00 98.38 306 LEU A N 1
ATOM 2381 C CA . LEU A 1 306 ? -2.558 0.065 -20.139 1.00 98.38 306 LEU A CA 1
ATOM 2382 C C . LEU A 1 306 ? -3.420 0.959 -21.038 1.00 98.38 306 LEU A C 1
ATOM 2384 O O . LEU A 1 306 ? -2.886 1.635 -21.915 1.00 98.38 306 LEU A O 1
ATOM 2388 N N . GLU A 1 307 ? -4.738 0.986 -20.818 1.00 97.94 307 GLU A N 1
ATOM 2389 C CA . GLU A 1 307 ? -5.645 1.915 -21.503 1.00 97.94 307 GLU A CA 1
ATOM 2390 C C . GLU A 1 307 ? -5.319 3.372 -21.158 1.00 97.94 307 GLU A C 1
ATOM 2392 O O . GLU A 1 307 ? -5.450 4.239 -22.020 1.00 97.94 307 GLU A O 1
ATOM 2397 N N . ASN A 1 308 ? -4.883 3.628 -19.916 1.00 96.75 308 ASN A N 1
ATOM 2398 C CA . ASN A 1 308 ? -4.352 4.907 -19.443 1.00 96.75 308 ASN A CA 1
ATOM 2399 C C . ASN A 1 308 ? -5.166 6.134 -19.894 1.00 96.75 308 ASN A C 1
ATOM 2401 O O . ASN A 1 308 ? -4.610 7.124 -20.373 1.00 96.75 308 ASN A O 1
ATOM 2405 N N . ARG A 1 309 ? -6.496 6.065 -19.771 1.00 95.50 309 ARG A N 1
ATOM 2406 C CA . ARG A 1 309 ? -7.408 7.089 -20.316 1.00 95.50 309 ARG A CA 1
ATOM 2407 C C . ARG A 1 309 ? -7.139 8.487 -19.754 1.00 95.50 309 ARG A C 1
ATOM 2409 O O . ARG A 1 309 ? -7.298 9.468 -20.472 1.00 95.50 309 ARG A O 1
ATOM 2416 N N . ASP A 1 310 ? -6.668 8.549 -18.512 1.00 92.12 310 ASP A N 1
ATOM 2417 C CA . ASP A 1 310 ? -6.399 9.796 -17.792 1.00 92.12 310 ASP A CA 1
ATOM 2418 C C . ASP A 1 310 ? -4.943 10.274 -17.945 1.00 92.12 310 ASP A C 1
ATOM 2420 O O . ASP A 1 310 ? -4.580 11.344 -17.461 1.00 92.12 310 ASP A O 1
ATOM 2424 N N . GLY A 1 311 ? -4.081 9.492 -18.609 1.00 95.94 311 GLY A N 1
ATOM 2425 C CA . GLY A 1 311 ? -2.680 9.846 -18.861 1.00 95.94 311 GLY A CA 1
ATOM 2426 C C . GLY A 1 311 ? -1.767 9.829 -17.627 1.00 95.94 311 GLY A C 1
ATOM 2427 O O . GLY A 1 311 ? -0.634 10.300 -17.708 1.00 95.94 311 GLY A O 1
ATOM 2428 N N . ILE A 1 312 ? -2.233 9.293 -16.496 1.00 96.06 312 ILE A N 1
ATOM 2429 C CA . ILE A 1 312 ? -1.505 9.274 -15.215 1.00 96.06 312 ILE A CA 1
ATOM 2430 C C . ILE A 1 312 ? -0.719 7.981 -14.967 1.00 96.06 312 ILE A C 1
ATOM 2432 O O . ILE A 1 312 ? 0.011 7.899 -13.981 1.00 96.06 312 ILE A O 1
ATOM 2436 N N . TRP A 1 313 ? -0.859 6.974 -15.828 1.00 97.94 313 TRP A N 1
ATOM 2437 C CA . TRP A 1 313 ? -0.233 5.663 -15.664 1.00 97.94 313 TRP A CA 1
ATOM 2438 C C . TRP A 1 313 ? 0.997 5.494 -16.552 1.00 97.94 313 TRP A C 1
ATOM 2440 O O . TRP A 1 313 ? 1.080 6.018 -17.664 1.00 97.94 313 TRP A O 1
ATOM 2450 N N . THR A 1 314 ? 1.972 4.728 -16.077 1.00 98.50 314 THR A N 1
ATOM 2451 C CA . THR A 1 314 ? 3.075 4.227 -16.903 1.00 98.50 314 THR A CA 1
ATOM 2452 C C . THR A 1 314 ? 3.364 2.786 -16.531 1.00 98.50 314 THR A C 1
ATOM 2454 O O . THR A 1 314 ? 3.769 2.515 -15.405 1.00 98.50 314 THR A O 1
ATOM 2457 N N . THR A 1 315 ? 3.216 1.868 -17.483 1.00 98.75 315 THR A N 1
ATOM 2458 C CA . THR A 1 315 ? 3.575 0.455 -17.311 1.00 98.75 315 THR A CA 1
ATOM 2459 C C . THR A 1 315 ? 4.798 0.128 -18.151 1.00 98.75 315 THR A C 1
ATOM 2461 O O . THR A 1 315 ? 4.813 0.348 -19.364 1.00 98.75 315 THR A O 1
ATOM 2464 N N . LEU A 1 316 ? 5.831 -0.388 -17.489 1.00 98.88 316 LEU A N 1
ATOM 2465 C CA . LEU A 1 316 ? 7.066 -0.850 -18.108 1.00 98.88 316 LEU A CA 1
ATOM 2466 C C . LEU A 1 316 ? 7.164 -2.367 -17.994 1.00 98.88 316 LEU A C 1
ATOM 2468 O O . LEU A 1 316 ? 6.738 -2.940 -16.992 1.00 98.88 316 LEU A O 1
ATOM 2472 N N . VAL A 1 317 ? 7.746 -2.996 -19.007 1.00 98.88 317 VAL A N 1
ATOM 2473 C CA . VAL A 1 317 ? 8.006 -4.437 -19.072 1.00 98.88 317 VAL A CA 1
ATOM 2474 C C . VAL A 1 317 ? 9.447 -4.686 -19.490 1.00 98.88 317 VAL A C 1
ATOM 2476 O O . VAL A 1 317 ? 10.096 -3.824 -20.094 1.00 98.88 317 VAL A O 1
ATOM 2479 N N . ILE A 1 318 ? 9.931 -5.884 -19.183 1.00 98.50 318 ILE A N 1
ATOM 2480 C CA . ILE A 1 318 ? 11.175 -6.405 -19.729 1.00 98.50 318 ILE A CA 1
ATOM 2481 C C . ILE A 1 318 ? 10.950 -7.835 -20.225 1.00 98.50 318 ILE A C 1
ATOM 2483 O O . ILE A 1 318 ? 10.374 -8.673 -19.522 1.00 98.50 318 ILE A O 1
ATOM 2487 N N . ASP A 1 319 ? 11.404 -8.104 -21.443 1.00 97.69 319 ASP A N 1
ATOM 2488 C CA . ASP A 1 319 ? 11.362 -9.437 -22.028 1.00 97.69 319 ASP A CA 1
ATOM 2489 C C . ASP A 1 319 ? 12.555 -10.270 -21.547 1.00 97.69 319 ASP A C 1
ATOM 2491 O O . ASP A 1 319 ? 13.680 -9.775 -21.418 1.00 97.69 319 ASP A O 1
ATOM 2495 N N . GLY A 1 320 ? 12.294 -11.546 -21.310 1.00 94.56 320 GLY A N 1
ATOM 2496 C CA . GLY A 1 320 ? 13.258 -12.608 -21.081 1.00 94.56 320 GLY A CA 1
ATOM 2497 C C . GLY A 1 320 ? 13.170 -13.694 -22.158 1.00 94.56 320 GLY A C 1
ATOM 2498 O O . GLY A 1 320 ? 12.394 -13.581 -23.110 1.00 94.56 320 GLY A O 1
ATOM 2499 N N . PRO A 1 321 ? 13.956 -14.776 -22.030 1.00 90.38 321 PRO A N 1
ATOM 2500 C CA . PRO A 1 321 ? 14.035 -15.821 -23.053 1.00 90.38 321 PRO A CA 1
ATOM 2501 C C . PRO A 1 321 ? 12.721 -16.580 -23.306 1.00 90.38 321 PRO A C 1
ATOM 2503 O O . PRO A 1 321 ? 12.480 -17.016 -24.429 1.00 90.38 321 PRO A O 1
ATOM 2506 N N . GLU A 1 322 ? 11.883 -16.748 -22.277 1.00 89.38 322 GLU A N 1
ATOM 2507 C CA . GLU A 1 322 ? 10.653 -17.564 -22.321 1.00 89.38 322 GLU A CA 1
ATOM 2508 C C . GLU A 1 322 ? 9.362 -16.739 -22.144 1.00 89.38 322 GLU A C 1
ATOM 2510 O O . GLU A 1 322 ? 8.272 -17.293 -22.005 1.00 89.38 322 GLU A O 1
ATOM 2515 N N . GLY A 1 323 ? 9.462 -15.409 -22.139 1.00 94.50 323 GLY A N 1
ATOM 2516 C CA . GLY A 1 323 ? 8.350 -14.500 -21.860 1.00 94.50 323 GLY A CA 1
ATOM 2517 C C . GLY A 1 323 ? 8.822 -13.289 -21.067 1.00 94.50 323 GLY A C 1
ATOM 2518 O O . GLY A 1 323 ? 10.005 -12.980 -21.071 1.00 94.50 323 GLY A O 1
ATOM 2519 N N . LEU A 1 324 ? 7.919 -12.600 -20.372 1.00 98.06 324 LEU A N 1
ATOM 2520 C CA . LEU A 1 324 ? 8.308 -11.462 -19.535 1.00 98.06 324 LEU A CA 1
ATOM 2521 C C . LEU A 1 324 ? 9.107 -11.924 -18.304 1.00 98.06 324 LEU A C 1
ATOM 2523 O O . LEU A 1 324 ? 8.695 -12.856 -17.604 1.00 98.06 324 LEU A O 1
ATOM 2527 N N . ASP A 1 325 ? 10.204 -11.225 -18.002 1.00 98.06 325 ASP A N 1
ATOM 2528 C CA . ASP A 1 325 ? 10.912 -11.392 -16.723 1.00 98.06 325 ASP A CA 1
ATOM 2529 C C . ASP A 1 325 ? 10.347 -10.476 -15.634 1.00 98.06 325 ASP A C 1
ATOM 2531 O O . ASP A 1 325 ? 10.493 -10.747 -14.441 1.00 98.06 325 ASP A O 1
ATOM 2535 N N . GLY A 1 326 ? 9.682 -9.390 -16.023 1.00 98.50 326 GLY A N 1
ATOM 2536 C CA . GLY A 1 326 ? 9.094 -8.462 -15.074 1.00 98.50 326 GLY A CA 1
ATOM 2537 C C . GLY A 1 326 ? 8.249 -7.382 -15.722 1.00 98.50 326 GLY A C 1
ATOM 2538 O O . GLY A 1 326 ? 8.411 -7.047 -16.897 1.00 98.50 326 GLY A O 1
ATOM 2539 N N . PHE A 1 327 ? 7.372 -6.804 -14.910 1.00 98.81 327 PHE A N 1
ATOM 2540 C CA . PHE A 1 327 ? 6.681 -5.563 -15.222 1.00 98.81 327 PHE A CA 1
ATOM 2541 C C . PHE A 1 327 ? 6.521 -4.710 -13.968 1.00 98.81 327 PHE A C 1
ATOM 2543 O O . PHE A 1 327 ? 6.455 -5.220 -12.848 1.00 98.81 327 PHE A O 1
ATOM 2550 N N . LEU A 1 328 ? 6.429 -3.400 -14.160 1.00 98.81 328 LEU A N 1
ATOM 2551 C CA . LEU A 1 328 ? 6.152 -2.447 -13.095 1.00 98.81 328 LEU A CA 1
ATOM 2552 C C . LEU A 1 328 ? 5.299 -1.312 -13.648 1.00 98.81 328 LEU A C 1
ATOM 2554 O O . LEU A 1 328 ? 5.703 -0.623 -14.585 1.00 98.81 328 LEU A O 1
ATOM 2558 N N . THR A 1 329 ? 4.135 -1.108 -13.048 1.00 98.62 329 THR A N 1
ATOM 2559 C CA . THR A 1 329 ? 3.256 0.037 -13.285 1.00 98.62 329 THR A CA 1
ATOM 2560 C C . THR A 1 329 ? 3.561 1.140 -12.276 1.00 98.62 329 THR A C 1
ATOM 2562 O O . THR A 1 329 ? 4.011 0.868 -11.168 1.00 98.62 329 THR A O 1
ATOM 2565 N N . SER A 1 330 ? 3.330 2.394 -12.642 1.00 98.25 330 SER A N 1
ATOM 2566 C CA . SER A 1 330 ? 3.348 3.527 -11.724 1.00 98.25 330 SER A CA 1
ATOM 2567 C C . SER A 1 330 ? 2.201 4.489 -12.009 1.00 98.25 330 SER A C 1
ATOM 2569 O O . SER A 1 330 ? 1.677 4.526 -13.126 1.00 98.25 330 SER A O 1
ATOM 2571 N N . ILE A 1 331 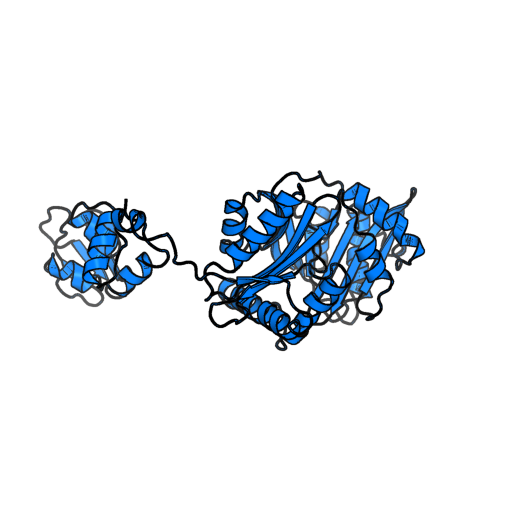? 1.835 5.262 -10.988 1.00 97.19 331 ILE A N 1
ATOM 2572 C CA . ILE A 1 331 ? 0.859 6.352 -11.056 1.00 97.19 331 ILE A CA 1
ATOM 2573 C C . ILE A 1 331 ? 1.548 7.687 -10.772 1.00 97.19 331 ILE A C 1
ATOM 2575 O O . ILE A 1 331 ? 2.335 7.806 -9.832 1.00 97.19 331 ILE A O 1
ATOM 2579 N N . ALA A 1 332 ? 1.239 8.701 -11.575 1.00 95.25 332 ALA A N 1
ATOM 2580 C CA . ALA A 1 332 ? 1.730 10.067 -11.449 1.00 95.25 332 ALA A CA 1
ATOM 2581 C C . ALA A 1 332 ? 0.562 11.041 -11.217 1.00 95.25 332 ALA A C 1
ATOM 2583 O O . ALA A 1 332 ? 0.217 11.835 -12.088 1.00 95.25 332 ALA A O 1
ATOM 2584 N N . HIS A 1 333 ? -0.037 10.995 -10.024 1.00 94.06 333 HIS A N 1
ATOM 2585 C CA . HIS A 1 333 ? -1.151 11.860 -9.629 1.00 94.06 333 HIS A CA 1
ATOM 2586 C C . HIS A 1 333 ? -0.812 12.647 -8.343 1.00 94.06 333 HIS A C 1
ATOM 2588 O O . HIS A 1 333 ? -0.101 12.125 -7.483 1.00 94.06 333 HIS A O 1
ATOM 2594 N N . PRO A 1 334 ? -1.302 13.889 -8.144 1.00 86.69 334 PRO A N 1
ATOM 2595 C CA . PRO A 1 334 ? -1.071 14.637 -6.901 1.00 86.69 334 PRO A CA 1
ATOM 2596 C C . PRO A 1 334 ? -1.544 13.920 -5.627 1.00 86.69 334 PRO A C 1
ATOM 2598 O O . PRO A 1 334 ? -0.931 14.072 -4.575 1.00 86.69 334 PRO A O 1
ATOM 2601 N N . GLY A 1 335 ? -2.617 13.131 -5.723 1.00 87.81 335 GLY A N 1
ATOM 2602 C CA . GLY A 1 335 ? -3.142 12.321 -4.616 1.00 87.81 335 GLY A CA 1
ATOM 2603 C C . GLY A 1 335 ? -2.470 10.962 -4.420 1.00 87.81 335 GLY A C 1
ATOM 2604 O O . GLY A 1 335 ? -2.625 10.359 -3.364 1.00 87.81 335 GLY A O 1
ATOM 2605 N N . SER A 1 336 ? -1.739 10.468 -5.421 1.00 91.75 336 SER A N 1
ATOM 2606 C CA . SER A 1 336 ? -1.007 9.205 -5.334 1.00 91.75 336 SER A CA 1
ATOM 2607 C C . SER A 1 336 ? 0.120 9.188 -6.359 1.00 91.75 336 SER A C 1
ATOM 2609 O O . SER A 1 336 ? -0.111 9.237 -7.570 1.00 91.75 336 SER A O 1
ATOM 2611 N N . ARG A 1 337 ? 1.357 9.127 -5.864 1.00 94.94 337 ARG A N 1
ATOM 2612 C CA . ARG A 1 337 ? 2.559 9.033 -6.691 1.00 94.94 337 ARG A CA 1
ATOM 2613 C C . ARG A 1 337 ? 3.387 7.835 -6.261 1.00 94.94 337 ARG A C 1
ATOM 2615 O O . ARG A 1 337 ? 4.279 7.950 -5.422 1.00 94.94 337 ARG A O 1
ATOM 2622 N N . MET A 1 338 ? 3.053 6.682 -6.824 1.00 96.62 338 MET A N 1
ATOM 2623 C CA . MET A 1 338 ? 3.530 5.384 -6.362 1.00 96.62 338 MET A CA 1
ATOM 2624 C C . MET A 1 338 ? 4.046 4.527 -7.518 1.00 96.62 338 MET A C 1
ATOM 2626 O O . MET A 1 338 ? 3.514 4.590 -8.628 1.00 96.62 338 MET A O 1
ATOM 2630 N N . LEU A 1 339 ? 5.067 3.710 -7.247 1.00 98.25 339 LEU A N 1
ATOM 2631 C CA . LEU A 1 339 ? 5.550 2.666 -8.150 1.00 98.25 339 LEU A CA 1
ATOM 2632 C C . LEU A 1 339 ? 5.033 1.313 -7.649 1.00 98.25 339 LEU A C 1
ATOM 2634 O O . LEU A 1 339 ? 5.392 0.850 -6.567 1.00 98.25 339 LEU A O 1
ATOM 2638 N N . GLY A 1 340 ? 4.151 0.721 -8.440 1.00 97.19 340 GLY A N 1
ATOM 2639 C CA . GLY A 1 340 ? 3.339 -0.444 -8.134 1.00 97.19 340 GLY A CA 1
ATOM 2640 C C . GLY A 1 340 ? 1.985 -0.338 -8.862 1.00 97.19 340 GLY A C 1
ATOM 2641 O O . GLY A 1 340 ? 1.463 0.767 -9.024 1.00 97.19 340 GLY A O 1
ATOM 2642 N N . PRO A 1 341 ? 1.359 -1.458 -9.257 1.00 97.44 341 PRO A N 1
ATOM 2643 C CA . PRO A 1 341 ? 1.811 -2.819 -8.999 1.00 97.44 341 PRO A CA 1
ATOM 2644 C C . PRO A 1 341 ? 2.946 -3.272 -9.915 1.00 97.44 341 PRO A C 1
ATOM 2646 O O . PRO A 1 341 ? 3.093 -2.773 -11.027 1.00 97.44 341 PRO A O 1
ATOM 2649 N N . GLY A 1 342 ? 3.696 -4.282 -9.489 1.00 97.75 342 GLY A N 1
ATOM 2650 C CA . GLY A 1 342 ? 4.672 -4.945 -10.347 1.00 97.75 342 GLY A CA 1
ATOM 2651 C C . GLY A 1 342 ? 5.155 -6.272 -9.789 1.00 97.75 342 GLY A C 1
ATOM 2652 O O . GLY A 1 342 ? 5.068 -6.524 -8.587 1.00 97.75 342 GLY A O 1
ATOM 2653 N N . VAL A 1 343 ? 5.692 -7.108 -10.670 1.00 98.00 343 VAL A N 1
ATOM 2654 C CA . VAL A 1 343 ? 6.374 -8.352 -10.305 1.00 98.00 343 VAL A CA 1
ATOM 2655 C C . VAL A 1 343 ? 7.648 -8.513 -11.121 1.00 98.00 343 VAL A C 1
ATOM 2657 O O . VAL A 1 343 ? 7.744 -8.019 -12.243 1.00 98.00 343 VAL A O 1
ATOM 2660 N N . SER A 1 344 ? 8.624 -9.212 -10.553 1.00 98.06 344 SER A N 1
ATOM 2661 C CA . SER A 1 344 ? 9.891 -9.519 -11.211 1.00 98.06 344 SER A CA 1
ATOM 2662 C C . SER A 1 344 ? 10.405 -10.891 -10.797 1.00 98.06 344 SER A C 1
ATOM 2664 O O . SER A 1 344 ? 10.353 -11.243 -9.613 1.00 98.06 344 SER A O 1
ATOM 2666 N N . ARG A 1 345 ? 10.941 -11.648 -11.758 1.00 96.62 345 ARG A N 1
ATOM 2667 C CA . ARG A 1 345 ? 11.585 -12.949 -11.519 1.00 96.62 345 ARG A CA 1
ATOM 2668 C C . ARG A 1 345 ? 12.855 -12.815 -10.684 1.00 96.62 345 ARG A C 1
ATOM 2670 O O . ARG A 1 345 ? 13.132 -13.674 -9.850 1.00 96.62 345 ARG A O 1
ATOM 2677 N N . ASP A 1 346 ? 13.596 -11.729 -10.883 1.00 96.31 346 ASP A N 1
ATOM 2678 C CA . ASP A 1 346 ? 14.924 -11.524 -10.310 1.00 96.31 346 ASP A CA 1
ATOM 2679 C C . ASP A 1 346 ? 15.197 -10.050 -9.950 1.00 96.31 346 ASP A C 1
ATOM 2681 O O . ASP A 1 346 ? 14.450 -9.133 -10.315 1.00 96.31 346 ASP A O 1
ATOM 2685 N N . THR A 1 347 ? 16.269 -9.820 -9.191 1.00 97.69 347 THR A N 1
ATOM 2686 C CA . THR A 1 347 ? 16.649 -8.486 -8.711 1.00 97.69 347 THR A CA 1
ATOM 2687 C C . THR A 1 347 ? 17.101 -7.553 -9.836 1.00 97.69 347 THR A C 1
ATOM 2689 O O . THR A 1 347 ? 16.788 -6.364 -9.789 1.00 97.69 347 THR A O 1
ATOM 2692 N N . GLU A 1 348 ? 17.831 -8.047 -10.837 1.00 97.69 348 GLU A N 1
ATOM 2693 C CA . GLU A 1 348 ? 18.383 -7.216 -11.914 1.00 97.69 348 GLU A CA 1
ATOM 2694 C C . GLU A 1 348 ? 17.256 -6.607 -12.758 1.00 97.69 348 GLU A C 1
ATOM 2696 O O . GLU A 1 348 ? 17.241 -5.401 -13.021 1.00 97.69 348 GLU A O 1
ATOM 2701 N N . THR A 1 349 ? 16.262 -7.427 -13.092 1.00 98.31 349 THR A N 1
ATOM 2702 C CA . THR A 1 349 ? 15.019 -7.019 -13.743 1.00 98.31 349 THR A CA 1
ATOM 2703 C C . THR A 1 349 ? 14.253 -5.994 -12.908 1.00 98.31 349 THR A C 1
ATOM 2705 O O . THR A 1 349 ? 13.858 -4.942 -13.420 1.00 98.31 349 THR A O 1
ATOM 2708 N N . ALA A 1 350 ? 14.076 -6.260 -11.609 1.00 98.62 350 ALA A N 1
ATOM 2709 C CA . ALA A 1 350 ? 13.366 -5.360 -10.702 1.00 98.62 350 ALA A CA 1
ATOM 2710 C C . ALA A 1 350 ? 14.045 -3.985 -10.626 1.00 98.62 350 ALA A C 1
ATOM 2712 O O . ALA A 1 350 ? 13.372 -2.957 -10.694 1.00 98.62 350 ALA A O 1
ATOM 2713 N N . LEU A 1 351 ? 15.378 -3.963 -10.531 1.00 98.69 351 LEU A N 1
ATOM 2714 C CA . LEU A 1 351 ? 16.167 -2.737 -10.505 1.00 98.69 351 LEU A CA 1
ATOM 2715 C C . LEU A 1 351 ? 16.049 -1.959 -11.813 1.00 98.69 351 LEU A C 1
ATOM 2717 O O . LEU A 1 351 ? 15.843 -0.748 -11.769 1.00 98.69 351 LEU A O 1
ATOM 2721 N N . ALA A 1 352 ? 16.149 -2.626 -12.965 1.00 98.69 352 ALA A N 1
ATOM 2722 C CA . ALA A 1 352 ? 16.027 -1.969 -14.264 1.00 98.69 352 ALA A CA 1
ATOM 2723 C C . ALA A 1 352 ? 14.651 -1.307 -14.444 1.00 98.69 352 ALA A C 1
ATOM 2725 O O . ALA A 1 352 ? 14.576 -0.148 -14.858 1.00 98.69 352 ALA A O 1
ATOM 2726 N N . LEU A 1 353 ? 13.571 -2.006 -14.079 1.00 98.81 353 LEU A N 1
ATOM 2727 C CA . LEU A 1 353 ? 12.206 -1.472 -14.117 1.00 98.81 353 LEU A CA 1
ATOM 2728 C C . LEU A 1 353 ? 12.027 -0.295 -13.152 1.00 98.81 353 LEU A C 1
ATOM 2730 O O . LEU A 1 353 ? 11.488 0.741 -13.541 1.00 98.81 353 LEU A O 1
ATOM 2734 N N . LEU A 1 354 ? 12.500 -0.435 -11.910 1.00 98.75 354 LEU A N 1
ATOM 2735 C CA . LEU A 1 354 ? 12.388 0.593 -10.877 1.00 98.75 354 LEU A CA 1
ATOM 2736 C C . LEU A 1 354 ? 13.157 1.865 -11.255 1.00 98.75 354 LEU A C 1
ATOM 2738 O O . LEU A 1 354 ? 12.591 2.957 -11.216 1.00 98.75 354 LEU A O 1
ATOM 2742 N N . TRP A 1 355 ? 14.416 1.726 -11.677 1.00 98.62 355 TRP A N 1
ATOM 2743 C CA . TRP A 1 355 ? 15.245 2.845 -12.133 1.00 98.62 355 TRP A CA 1
ATOM 2744 C C . TRP A 1 355 ? 14.598 3.560 -13.324 1.00 98.62 355 TRP A C 1
ATOM 2746 O O . TRP A 1 355 ? 14.486 4.784 -13.325 1.00 98.62 355 TRP A O 1
ATOM 2756 N N . SER A 1 356 ? 14.087 2.798 -14.299 1.00 98.69 356 SER A N 1
ATOM 2757 C CA . SER A 1 356 ? 13.429 3.353 -15.490 1.00 98.69 356 SER A CA 1
ATOM 2758 C C . SER A 1 356 ? 12.113 4.064 -15.167 1.00 98.69 356 SER A C 1
ATOM 2760 O O . SER A 1 356 ? 11.781 5.053 -15.815 1.00 98.69 356 SER A O 1
ATOM 2762 N N . GLN A 1 357 ? 11.362 3.607 -14.159 1.00 98.44 357 GLN A N 1
ATOM 2763 C CA . GLN A 1 357 ? 10.186 4.330 -13.669 1.00 98.44 357 GLN A CA 1
ATOM 2764 C C . GLN A 1 357 ? 10.584 5.667 -13.037 1.00 98.44 357 GLN A C 1
ATOM 2766 O O . GLN A 1 357 ? 10.025 6.705 -13.398 1.00 98.44 357 GLN A O 1
ATOM 2771 N N . LEU A 1 358 ? 11.561 5.646 -12.122 1.00 98.50 358 LEU A N 1
ATOM 2772 C CA . LEU A 1 358 ? 12.058 6.838 -11.431 1.00 98.50 358 LEU A CA 1
ATOM 2773 C C . LEU A 1 358 ? 12.547 7.891 -12.432 1.00 98.50 358 LEU A C 1
ATOM 2775 O O . LEU A 1 358 ? 12.085 9.032 -12.405 1.00 98.50 358 LEU A O 1
ATOM 2779 N N . ASP A 1 359 ? 13.431 7.491 -13.345 1.00 97.31 359 ASP A N 1
ATOM 2780 C CA . ASP A 1 359 ? 14.032 8.390 -14.325 1.00 97.31 359 ASP A CA 1
ATOM 2781 C C . ASP A 1 359 ? 13.085 8.749 -15.482 1.00 97.31 359 ASP A C 1
ATOM 2783 O O . ASP A 1 359 ? 13.195 9.827 -16.052 1.00 97.31 359 ASP A O 1
ATOM 2787 N N . GLY A 1 360 ? 12.131 7.887 -15.835 1.00 94.56 360 GLY A N 1
ATOM 2788 C CA . GLY A 1 360 ? 11.246 8.105 -16.981 1.00 94.56 360 GLY A CA 1
ATOM 2789 C C . GLY A 1 360 ? 9.993 8.922 -16.664 1.00 94.56 360 GLY A C 1
ATOM 2790 O O . GLY A 1 360 ? 9.657 9.845 -17.404 1.00 94.56 360 GLY A O 1
ATOM 2791 N N . ALA A 1 361 ? 9.281 8.580 -15.586 1.00 92.38 361 ALA A N 1
ATOM 2792 C CA . ALA A 1 361 ? 7.946 9.119 -15.296 1.00 92.38 361 ALA A CA 1
ATOM 2793 C C . ALA A 1 361 ? 7.899 10.062 -14.078 1.00 92.38 361 ALA A C 1
ATOM 2795 O O . ALA A 1 361 ? 6.881 10.720 -13.855 1.00 92.38 361 ALA A O 1
ATOM 2796 N N . HIS A 1 362 ? 8.979 10.143 -13.289 1.00 97.50 362 HIS A N 1
ATOM 2797 C CA . HIS A 1 362 ? 8.948 10.793 -11.970 1.00 97.50 362 HIS A CA 1
ATOM 2798 C C . HIS A 1 362 ? 10.049 11.831 -11.719 1.00 97.50 362 HIS A C 1
ATOM 2800 O O . HIS A 1 362 ? 10.216 12.262 -10.578 1.00 97.50 362 HIS A O 1
ATOM 2806 N N . ARG A 1 363 ? 10.752 12.302 -12.758 1.00 97.31 363 ARG A N 1
ATOM 2807 C CA . ARG A 1 363 ? 11.700 13.429 -12.643 1.00 97.31 363 ARG A CA 1
ATOM 2808 C C . ARG A 1 363 ? 11.031 14.664 -12.038 1.00 97.31 363 ARG A C 1
ATOM 2810 O O . ARG A 1 363 ? 9.933 15.033 -12.446 1.00 97.31 363 ARG A O 1
ATOM 2817 N N . GLY A 1 364 ? 11.700 15.305 -11.081 1.00 97.50 364 GLY A N 1
ATOM 2818 C CA . GLY A 1 364 ? 11.186 16.468 -10.349 1.00 97.50 364 GLY A CA 1
ATOM 2819 C C . GLY A 1 364 ? 10.230 16.129 -9.199 1.00 97.50 364 GLY A C 1
ATOM 2820 O O . GLY A 1 364 ? 9.757 17.032 -8.513 1.00 97.50 364 GLY A O 1
ATOM 2821 N N . PHE A 1 365 ? 9.948 14.847 -8.956 1.00 97.00 365 PHE A N 1
ATOM 2822 C CA . PHE A 1 365 ? 9.019 14.408 -7.919 1.00 97.00 365 PHE A CA 1
ATOM 2823 C C . PHE A 1 365 ? 9.660 13.419 -6.940 1.00 97.00 365 PHE A C 1
ATOM 2825 O O . PHE A 1 365 ? 10.776 12.937 -7.132 1.00 97.00 365 PHE A O 1
ATOM 2832 N N . THR A 1 366 ? 8.917 13.102 -5.879 1.00 96.88 366 THR A N 1
ATOM 2833 C CA . THR A 1 366 ? 9.297 12.121 -4.856 1.00 96.88 366 THR A CA 1
ATOM 2834 C C . THR A 1 366 ? 8.288 10.968 -4.844 1.00 96.88 366 THR A C 1
ATOM 2836 O O . THR A 1 366 ? 7.355 10.996 -4.041 1.00 96.88 366 THR A O 1
ATOM 2839 N N . PRO A 1 367 ? 8.396 9.986 -5.758 1.00 97.38 367 PRO A N 1
ATOM 2840 C CA . PRO A 1 367 ? 7.555 8.795 -5.714 1.00 97.38 367 PRO A CA 1
ATOM 2841 C C . PRO A 1 367 ? 7.897 7.894 -4.521 1.00 97.38 367 PRO A C 1
ATOM 2843 O O . PRO A 1 367 ? 9.019 7.916 -4.006 1.00 97.38 367 PRO A O 1
ATOM 2846 N N . ILE A 1 368 ? 6.925 7.069 -4.131 1.00 97.44 368 ILE A N 1
ATOM 2847 C CA . ILE A 1 368 ? 7.061 6.014 -3.119 1.00 97.44 368 ILE A CA 1
ATOM 2848 C C . ILE A 1 368 ? 6.916 4.624 -3.746 1.00 97.44 368 ILE A C 1
ATOM 2850 O O . ILE A 1 368 ? 6.162 4.439 -4.702 1.00 97.44 368 ILE A O 1
ATOM 2854 N N . TRP A 1 369 ? 7.612 3.628 -3.207 1.00 98.31 369 TRP A N 1
ATOM 2855 C CA . TRP A 1 369 ? 7.399 2.219 -3.542 1.00 98.31 369 TRP A CA 1
ATOM 2856 C C . TRP A 1 369 ? 7.642 1.324 -2.332 1.00 98.31 369 TRP A C 1
ATOM 2858 O O . TRP A 1 369 ? 8.373 1.683 -1.409 1.00 98.31 369 TRP A O 1
ATOM 2868 N N . LEU A 1 370 ? 7.036 0.139 -2.353 1.00 98.12 370 LEU A N 1
ATOM 2869 C CA . LEU A 1 370 ? 7.184 -0.868 -1.307 1.00 98.12 370 LEU A CA 1
ATOM 2870 C C . LEU A 1 370 ? 8.144 -1.953 -1.799 1.00 98.12 370 LEU A C 1
ATOM 2872 O O . LEU A 1 370 ? 7.783 -2.791 -2.626 1.00 98.12 370 LEU A O 1
ATOM 2876 N N . ALA A 1 371 ? 9.376 -1.937 -1.295 1.00 97.81 371 ALA A N 1
ATOM 2877 C CA . ALA A 1 371 ? 10.381 -2.954 -1.588 1.00 97.81 371 ALA A CA 1
ATOM 2878 C C . ALA A 1 371 ? 10.272 -4.114 -0.582 1.00 97.81 371 ALA A C 1
ATOM 2880 O O . ALA A 1 371 ? 10.243 -3.857 0.624 1.00 97.81 371 ALA A O 1
ATOM 2881 N N . PRO A 1 372 ? 10.234 -5.388 -1.014 1.00 96.62 372 PRO A N 1
ATOM 2882 C CA . PRO A 1 372 ? 10.287 -6.516 -0.088 1.00 96.62 372 PRO A CA 1
ATOM 2883 C C . PRO A 1 372 ? 11.506 -6.420 0.835 1.00 96.62 372 PRO A C 1
ATOM 2885 O O . PRO A 1 372 ? 12.634 -6.280 0.363 1.00 96.62 372 PRO A O 1
ATOM 2888 N N . ALA A 1 373 ? 11.299 -6.492 2.151 1.00 96.06 373 ALA A N 1
ATOM 2889 C CA . ALA A 1 373 ? 12.381 -6.265 3.110 1.00 96.06 373 ALA A CA 1
ATOM 2890 C C . ALA A 1 373 ? 13.488 -7.335 3.041 1.00 96.06 373 ALA A C 1
ATOM 2892 O O . ALA A 1 373 ? 14.623 -7.071 3.431 1.00 96.06 373 ALA A O 1
ATOM 2893 N N . ASP A 1 374 ? 13.159 -8.520 2.526 1.00 94.81 374 ASP A N 1
ATOM 2894 C CA . ASP A 1 374 ? 14.066 -9.643 2.299 1.00 94.81 374 ASP A CA 1
ATOM 2895 C C . ASP A 1 374 ? 14.856 -9.549 0.978 1.00 94.81 374 ASP A C 1
ATOM 2897 O O . ASP A 1 374 ? 15.822 -10.286 0.791 1.00 94.81 374 ASP A O 1
ATOM 2901 N N . ALA A 1 375 ? 14.517 -8.617 0.082 1.00 96.62 375 ALA A N 1
ATOM 2902 C CA . ALA A 1 375 ? 15.239 -8.387 -1.170 1.00 96.62 375 ALA A CA 1
ATOM 2903 C C . ALA A 1 375 ? 16.480 -7.500 -0.947 1.00 96.62 375 ALA A C 1
ATOM 2905 O O . ALA A 1 375 ? 16.531 -6.346 -1.373 1.00 96.62 375 ALA A O 1
ATOM 2906 N N . THR A 1 376 ? 17.491 -8.032 -0.250 1.00 96.25 376 THR A N 1
ATOM 2907 C CA . THR A 1 376 ? 18.663 -7.263 0.215 1.00 96.25 376 THR A CA 1
ATOM 2908 C C . THR A 1 376 ? 19.394 -6.522 -0.906 1.00 96.25 376 THR A C 1
ATOM 2910 O O . THR A 1 376 ? 19.731 -5.353 -0.739 1.00 96.25 376 THR A O 1
ATOM 2913 N N . GLU A 1 377 ? 19.616 -7.167 -2.051 1.00 97.81 377 GLU A N 1
ATOM 2914 C CA . GLU A 1 377 ? 20.304 -6.555 -3.196 1.00 97.81 377 GLU A CA 1
ATOM 2915 C C . GLU A 1 377 ? 19.507 -5.385 -3.796 1.00 97.81 377 GLU A C 1
ATOM 2917 O O . GLU A 1 377 ? 20.073 -4.315 -4.023 1.00 97.81 377 GLU A O 1
ATOM 2922 N N . LEU A 1 378 ? 18.187 -5.553 -3.973 1.00 98.31 378 LEU A N 1
ATOM 2923 C CA . LEU A 1 378 ? 17.280 -4.494 -4.435 1.00 98.31 378 LEU A CA 1
ATOM 2924 C C . LEU A 1 378 ? 17.347 -3.285 -3.494 1.00 98.31 378 LEU A C 1
ATOM 2926 O O . LEU A 1 378 ? 17.557 -2.153 -3.928 1.00 98.31 378 LEU A O 1
ATOM 2930 N N . VAL A 1 379 ? 17.175 -3.538 -2.196 1.00 98.19 379 VAL A N 1
ATOM 2931 C CA . VAL A 1 379 ? 17.154 -2.504 -1.156 1.00 98.19 379 VAL A CA 1
ATOM 2932 C C . VAL A 1 379 ? 18.497 -1.774 -1.083 1.00 98.19 379 VAL A C 1
ATOM 2934 O O . VAL A 1 379 ? 18.531 -0.547 -1.000 1.00 98.19 379 VAL A O 1
ATOM 2937 N N . HIS A 1 380 ? 19.612 -2.503 -1.152 1.00 98.06 380 HIS A N 1
ATOM 2938 C CA . HIS A 1 380 ? 20.946 -1.910 -1.112 1.00 98.06 380 HIS A CA 1
ATOM 2939 C C . HIS A 1 380 ? 21.200 -0.993 -2.313 1.00 98.06 380 HIS A C 1
ATOM 2941 O O . HIS A 1 380 ? 21.683 0.125 -2.132 1.00 98.06 380 HIS A O 1
ATOM 2947 N N . ALA A 1 381 ? 20.814 -1.413 -3.519 1.00 98.12 381 ALA A N 1
ATOM 2948 C CA . ALA A 1 381 ? 20.916 -0.570 -4.705 1.00 98.12 381 ALA A CA 1
ATOM 2949 C C . ALA A 1 381 ? 20.025 0.682 -4.606 1.00 98.12 381 ALA A C 1
ATOM 2951 O O . ALA A 1 381 ? 20.484 1.775 -4.932 1.00 98.12 381 ALA A O 1
ATOM 2952 N N . CYS A 1 382 ? 18.809 0.565 -4.055 1.00 98.38 382 CYS A N 1
ATOM 2953 C CA . CYS A 1 382 ? 17.947 1.724 -3.792 1.00 98.38 382 CYS A CA 1
ATOM 2954 C C . CYS A 1 382 ? 18.626 2.746 -2.862 1.00 98.38 382 CYS A C 1
ATOM 2956 O O . CYS A 1 382 ? 18.610 3.945 -3.144 1.00 98.38 382 CYS A O 1
ATOM 2958 N N . TYR A 1 383 ? 19.269 2.291 -1.778 1.00 98.31 383 TYR A N 1
ATOM 2959 C CA . TYR A 1 383 ? 20.067 3.173 -0.917 1.00 98.31 383 TYR A CA 1
ATOM 2960 C C . TYR A 1 383 ? 21.266 3.782 -1.654 1.00 98.31 383 TYR A C 1
ATOM 2962 O O . TYR A 1 383 ? 21.573 4.954 -1.443 1.00 98.31 383 TYR A O 1
ATOM 2970 N N . GLY A 1 384 ? 21.908 3.027 -2.551 1.00 97.69 384 GLY A N 1
ATOM 2971 C CA . GLY A 1 384 ? 22.976 3.523 -3.424 1.00 97.69 384 GLY A CA 1
ATOM 2972 C C . GLY A 1 384 ? 22.533 4.669 -4.341 1.00 97.69 384 GLY A C 1
ATOM 2973 O O . GLY A 1 384 ? 23.310 5.589 -4.583 1.00 97.69 384 GLY A O 1
ATOM 2974 N N . TRP A 1 385 ? 21.269 4.675 -4.778 1.00 97.81 385 TRP A N 1
ATOM 2975 C CA . 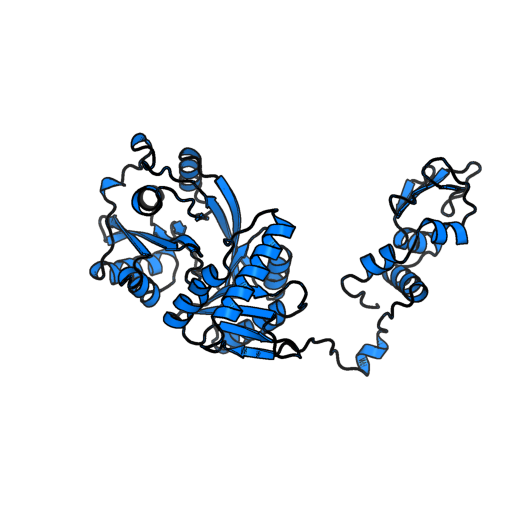TRP A 1 385 ? 20.659 5.791 -5.518 1.00 97.81 385 TRP A CA 1
ATOM 2976 C C . TRP A 1 385 ? 20.238 6.974 -4.632 1.00 97.81 385 TRP A C 1
ATOM 2978 O O . TRP A 1 385 ? 19.744 7.979 -5.138 1.00 97.81 385 TRP A O 1
ATOM 2988 N N . GLY A 1 386 ? 20.410 6.872 -3.311 1.00 97.62 386 GLY A N 1
ATOM 2989 C CA . GLY A 1 386 ? 20.025 7.902 -2.346 1.00 97.62 386 GLY A CA 1
ATOM 2990 C C . GLY A 1 386 ? 18.583 7.800 -1.843 1.00 97.62 386 GLY A C 1
ATOM 2991 O O . GLY A 1 386 ? 18.101 8.740 -1.203 1.00 97.62 386 GLY A O 1
ATOM 2992 N N . ALA A 1 387 ? 17.886 6.688 -2.109 1.00 98.31 387 ALA A N 1
ATOM 2993 C CA . ALA A 1 387 ? 16.552 6.463 -1.565 1.00 98.31 387 ALA A CA 1
ATOM 2994 C C . ALA A 1 387 ? 16.592 6.365 -0.033 1.00 98.31 387 ALA A C 1
ATOM 2996 O O . ALA A 1 387 ? 17.610 6.019 0.569 1.00 98.31 387 ALA A O 1
ATOM 2997 N N . LYS A 1 388 ? 15.467 6.662 0.617 1.00 97.81 388 LYS A N 1
ATOM 2998 C CA . LYS A 1 388 ? 15.327 6.610 2.076 1.00 97.81 388 LYS A CA 1
ATOM 2999 C C . LYS A 1 388 ? 14.095 5.816 2.454 1.00 97.81 388 LYS A C 1
ATOM 3001 O O . LYS A 1 388 ? 13.044 5.994 1.845 1.00 97.81 388 LYS A O 1
ATOM 3006 N N . ASN A 1 389 ? 14.214 5.003 3.498 1.00 96.50 389 ASN A N 1
ATOM 3007 C CA . ASN A 1 389 ? 13.048 4.378 4.098 1.00 96.50 389 ASN A CA 1
ATOM 3008 C C . ASN A 1 389 ? 12.248 5.427 4.875 1.00 96.50 389 ASN A C 1
ATOM 3010 O O . ASN A 1 389 ? 12.811 6.192 5.661 1.00 96.50 389 ASN A O 1
ATOM 3014 N N . CYS A 1 390 ? 10.944 5.462 4.649 1.00 94.00 390 CYS A N 1
ATOM 3015 C CA . CYS A 1 390 ? 10.047 6.429 5.262 1.00 94.00 390 CYS A CA 1
ATOM 3016 C C . CYS A 1 390 ? 8.973 5.766 6.134 1.00 94.00 390 CYS A C 1
ATOM 3018 O O . CYS A 1 390 ? 8.357 6.452 6.946 1.00 94.00 390 CYS A O 1
ATOM 3020 N N . GLU A 1 391 ? 8.756 4.458 5.977 1.00 94.75 391 GLU A N 1
ATOM 3021 C CA . GLU A 1 391 ? 7.811 3.649 6.747 1.00 94.75 391 GLU A CA 1
ATOM 3022 C C . GLU A 1 391 ? 8.128 2.152 6.576 1.00 94.75 391 GLU A C 1
ATOM 3024 O O . GLU A 1 391 ? 9.041 1.777 5.839 1.00 94.75 391 GLU A O 1
ATOM 3029 N N . LEU A 1 392 ? 7.406 1.290 7.287 1.00 96.62 392 LEU A N 1
ATOM 3030 C CA . LEU A 1 392 ? 7.361 -0.144 7.021 1.00 96.62 392 LEU A CA 1
ATOM 3031 C C . LEU A 1 392 ? 5.900 -0.557 6.875 1.00 96.62 392 LEU A C 1
ATOM 3033 O O . LEU A 1 392 ? 5.078 -0.163 7.705 1.00 96.62 392 LEU A O 1
ATOM 3037 N N . HIS A 1 393 ? 5.598 -1.407 5.901 1.00 97.19 393 HIS A N 1
ATOM 3038 C CA . HIS A 1 393 ? 4.284 -2.028 5.756 1.00 97.19 393 HIS A CA 1
ATOM 3039 C C . HIS A 1 393 ? 4.344 -3.538 5.961 1.00 97.19 393 HIS A C 1
ATOM 3041 O O . HIS A 1 393 ? 5.331 -4.205 5.650 1.00 97.19 393 HIS A O 1
ATOM 3047 N N . LEU A 1 394 ? 3.252 -4.087 6.484 1.00 96.81 394 LEU A N 1
ATOM 3048 C CA . LEU A 1 394 ? 3.025 -5.518 6.618 1.00 96.81 394 LEU A CA 1
ATOM 3049 C C . LEU A 1 394 ? 1.943 -5.928 5.629 1.00 96.81 394 LEU A C 1
ATOM 3051 O O . LEU A 1 394 ? 0.820 -5.433 5.720 1.00 96.81 394 LEU A O 1
ATOM 3055 N N . ALA A 1 395 ? 2.260 -6.863 4.736 1.00 95.75 395 ALA A N 1
ATOM 3056 C CA . ALA A 1 395 ? 1.221 -7.651 4.088 1.00 95.75 395 ALA A CA 1
ATOM 3057 C C . ALA A 1 395 ? 0.705 -8.676 5.094 1.00 95.75 395 ALA A C 1
ATOM 3059 O O . ALA A 1 395 ? 1.493 -9.355 5.764 1.00 95.75 395 ALA A O 1
ATOM 3060 N N . GLN A 1 396 ? -0.613 -8.781 5.211 1.00 96.19 396 GLN A N 1
ATOM 3061 C CA . GLN A 1 396 ? -1.282 -9.635 6.181 1.00 96.19 396 GLN A CA 1
ATOM 3062 C C . GLN A 1 396 ? -2.413 -10.410 5.515 1.00 96.19 396 GLN A C 1
ATOM 3064 O O . GLN A 1 396 ? -3.050 -9.924 4.582 1.00 96.19 396 GLN A O 1
ATOM 3069 N N . THR A 1 397 ? -2.708 -11.597 6.037 1.00 96.44 397 THR A N 1
ATOM 3070 C CA . THR A 1 397 ? -3.820 -12.424 5.562 1.00 96.44 397 THR A CA 1
ATOM 3071 C C . THR A 1 397 ? -4.664 -12.945 6.712 1.00 96.44 397 THR A C 1
ATOM 3073 O O . THR A 1 397 ? -4.137 -13.294 7.765 1.00 96.44 397 THR A O 1
ATOM 3076 N N . ARG A 1 398 ? -5.974 -13.036 6.496 1.00 96.38 398 ARG A N 1
ATOM 3077 C CA . ARG A 1 398 ? -6.898 -13.837 7.296 1.00 96.38 398 ARG A CA 1
ATOM 3078 C C . ARG A 1 398 ? -7.393 -14.981 6.417 1.00 96.38 398 ARG A C 1
ATOM 3080 O O . ARG A 1 398 ? -8.174 -14.759 5.493 1.00 96.38 398 ARG A O 1
ATOM 3087 N N . GLY A 1 399 ? -6.934 -16.194 6.712 1.00 91.94 399 GLY A N 1
ATOM 3088 C CA . GLY A 1 399 ? -7.148 -17.377 5.878 1.00 91.94 399 GLY A CA 1
ATOM 3089 C C . GLY A 1 399 ? -5.864 -17.818 5.173 1.00 91.94 399 GLY A C 1
ATOM 3090 O O . GLY A 1 399 ? -4.763 -17.560 5.654 1.00 91.94 399 GLY A O 1
ATOM 3091 N N . GLY A 1 400 ? -6.001 -18.537 4.059 1.00 84.81 400 GLY A N 1
ATOM 3092 C CA . GLY A 1 400 ? -4.855 -19.047 3.305 1.00 84.81 400 GLY A CA 1
ATOM 3093 C C . GLY A 1 400 ? -4.153 -17.973 2.467 1.00 84.81 400 GLY A C 1
ATOM 3094 O O . GLY A 1 400 ? -4.798 -17.147 1.818 1.00 84.81 400 GLY A O 1
ATOM 3095 N N . SER A 1 401 ? -2.823 -18.044 2.404 1.00 79.62 401 SER A N 1
ATOM 3096 C CA . SER A 1 401 ? -2.007 -17.298 1.442 1.00 79.62 401 SER A CA 1
ATOM 3097 C C . SER A 1 401 ? -1.247 -18.240 0.510 1.00 79.62 401 SER A C 1
ATOM 3099 O O . SER A 1 401 ? -0.915 -19.375 0.859 1.00 79.62 401 SER A O 1
ATOM 3101 N N . HIS A 1 402 ? -0.981 -17.762 -0.705 1.00 76.62 402 HIS A N 1
ATOM 3102 C CA . HIS A 1 402 ? -0.072 -18.437 -1.623 1.00 76.62 402 HIS A CA 1
ATOM 3103 C C . HIS A 1 402 ? 1.367 -18.043 -1.303 1.00 76.62 402 HIS A C 1
ATOM 3105 O O . HIS A 1 402 ? 1.643 -16.914 -0.903 1.00 76.62 402 HIS A O 1
ATOM 3111 N N . ARG A 1 403 ? 2.295 -18.981 -1.495 1.00 75.06 403 ARG A N 1
ATOM 3112 C CA . ARG A 1 403 ? 3.721 -18.685 -1.394 1.00 75.06 403 ARG A CA 1
ATOM 3113 C C . ARG A 1 403 ? 4.139 -17.885 -2.624 1.00 75.06 403 ARG A C 1
ATOM 3115 O O . ARG A 1 403 ? 3.890 -18.320 -3.742 1.00 75.06 403 ARG A O 1
ATOM 3122 N N . HIS A 1 404 ? 4.781 -16.748 -2.402 1.00 82.62 404 HIS A N 1
ATOM 3123 C CA . HIS A 1 404 ? 5.308 -15.912 -3.474 1.00 82.62 404 HIS A CA 1
ATOM 3124 C C . HIS A 1 404 ? 6.654 -16.446 -3.976 1.00 82.62 404 HIS A C 1
ATOM 3126 O O . HIS A 1 404 ? 7.468 -16.927 -3.181 1.00 82.62 404 HIS A O 1
ATOM 3132 N N . SER A 1 405 ? 6.911 -16.307 -5.273 1.00 84.25 405 SER A N 1
ATOM 3133 C CA . SER A 1 405 ? 8.214 -16.551 -5.898 1.00 84.25 405 SER A CA 1
ATOM 3134 C C . SER A 1 405 ? 8.675 -15.289 -6.618 1.00 84.25 405 SER A C 1
ATOM 3136 O O . SER A 1 405 ? 7.947 -14.784 -7.455 1.00 84.25 405 SER A O 1
ATOM 3138 N N . GLY A 1 406 ? 9.866 -14.773 -6.314 1.00 92.50 406 GLY A N 1
ATOM 3139 C CA . GLY A 1 406 ? 10.371 -13.524 -6.900 1.00 92.50 406 GLY A CA 1
ATOM 3140 C C . GLY A 1 406 ? 10.016 -12.267 -6.094 1.00 92.50 406 GLY A C 1
ATOM 3141 O O . GLY A 1 406 ? 9.703 -12.331 -4.896 1.00 92.50 406 GLY A O 1
ATOM 3142 N N . LEU A 1 407 ? 10.108 -11.108 -6.750 1.00 96.69 407 LEU A N 1
ATOM 3143 C CA . LEU A 1 407 ? 9.868 -9.794 -6.154 1.00 96.69 407 LEU A CA 1
ATOM 3144 C C . LEU A 1 407 ? 8.490 -9.269 -6.548 1.00 96.69 407 LEU A C 1
ATOM 3146 O O . LEU A 1 407 ? 8.084 -9.364 -7.703 1.00 96.69 407 LEU A O 1
ATOM 3150 N N . ILE A 1 408 ? 7.787 -8.689 -5.579 1.00 96.69 408 ILE A N 1
ATOM 3151 C CA . ILE A 1 408 ? 6.451 -8.116 -5.752 1.00 96.69 408 ILE A CA 1
ATOM 3152 C C . ILE A 1 408 ? 6.497 -6.684 -5.238 1.00 96.69 408 ILE A C 1
ATOM 3154 O O . ILE A 1 408 ? 6.901 -6.463 -4.099 1.00 96.69 408 ILE A O 1
ATOM 3158 N N . PHE A 1 409 ? 6.041 -5.745 -6.056 1.00 97.50 409 PHE A N 1
ATOM 3159 C CA . PHE A 1 409 ? 5.802 -4.355 -5.690 1.00 97.50 409 PHE A CA 1
ATOM 3160 C C . PHE A 1 409 ? 4.287 -4.173 -5.543 1.00 97.50 409 PHE A C 1
ATOM 3162 O O . PHE A 1 409 ? 3.589 -4.124 -6.562 1.00 97.50 409 PHE A O 1
ATOM 3169 N N . PRO A 1 410 ? 3.741 -4.154 -4.314 1.00 95.81 410 PRO A N 1
ATOM 3170 C CA . PRO A 1 410 ? 2.319 -3.922 -4.116 1.00 95.81 410 PRO A CA 1
ATOM 3171 C C . PRO A 1 410 ? 1.963 -2.476 -4.473 1.00 95.81 410 PRO A C 1
ATOM 3173 O O . PRO A 1 410 ? 2.826 -1.611 -4.606 1.00 95.81 410 PRO A O 1
ATOM 3176 N N . THR A 1 411 ? 0.673 -2.217 -4.624 1.00 92.81 411 THR A N 1
ATOM 3177 C CA . THR A 1 411 ? 0.126 -0.873 -4.796 1.00 92.81 411 THR A CA 1
ATOM 3178 C C . THR A 1 411 ? -1.105 -0.705 -3.934 1.00 92.81 411 THR A C 1
ATOM 3180 O O . THR A 1 411 ? -1.768 -1.693 -3.625 1.00 92.81 411 THR A O 1
ATOM 3183 N N . PHE A 1 412 ? -1.440 0.543 -3.641 1.00 89.31 412 PHE A N 1
ATOM 3184 C CA . PHE A 1 412 ? -2.738 0.925 -3.108 1.00 89.31 412 PHE A CA 1
ATOM 3185 C C . PHE A 1 412 ? -3.678 1.379 -4.235 1.00 89.31 412 PHE A C 1
ATOM 3187 O O . PHE A 1 412 ? -4.622 2.094 -3.964 1.00 89.31 412 PHE A O 1
ATOM 3194 N N . MET A 1 413 ? -3.425 1.064 -5.514 1.00 87.12 413 MET A N 1
ATOM 3195 C CA . MET A 1 413 ? -4.195 1.605 -6.648 1.00 87.12 413 MET A CA 1
ATOM 3196 C C . MET A 1 413 ? -4.538 0.567 -7.743 1.00 87.12 413 MET A C 1
ATOM 3198 O O . MET A 1 413 ? -3.968 0.651 -8.831 1.00 87.12 413 MET A O 1
ATOM 3202 N N . PRO A 1 414 ? -5.468 -0.387 -7.524 1.00 77.25 414 PRO A N 1
ATOM 3203 C CA . PRO A 1 414 ? -6.084 -0.789 -6.257 1.00 77.25 414 PRO A CA 1
ATOM 3204 C C . PRO A 1 414 ? -5.221 -1.796 -5.486 1.00 77.25 414 PRO A C 1
ATOM 3206 O O . PRO A 1 414 ? -4.257 -2.335 -6.032 1.00 77.25 414 PRO A O 1
ATOM 3209 N N . GLU A 1 415 ? -5.565 -2.039 -4.217 1.00 81.00 415 GLU A N 1
ATOM 3210 C CA . GLU A 1 415 ? -4.791 -2.891 -3.301 1.00 81.00 415 GLU A CA 1
ATOM 3211 C C . GLU A 1 415 ? -4.377 -4.236 -3.937 1.00 81.00 415 GLU A C 1
ATOM 3213 O O . GLU A 1 415 ? -5.185 -4.936 -4.551 1.00 81.00 415 GLU A O 1
ATOM 3218 N N . THR A 1 416 ? -3.095 -4.596 -3.800 1.00 76.25 416 THR A N 1
ATOM 3219 C CA . THR A 1 416 ? -2.517 -5.816 -4.410 1.00 76.25 416 THR A CA 1
ATOM 3220 C C . THR A 1 416 ? -2.534 -7.033 -3.482 1.00 76.25 416 THR A C 1
ATOM 3222 O O . THR A 1 416 ? -2.559 -8.144 -4.003 1.00 76.25 416 THR A O 1
ATOM 3225 N N . ALA A 1 417 ? -2.461 -6.778 -2.168 1.00 65.25 417 ALA A N 1
ATOM 3226 C 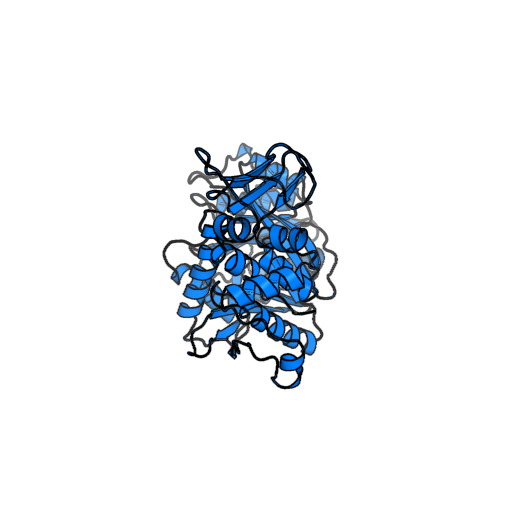CA . ALA A 1 417 ? -2.320 -7.678 -1.010 1.00 65.25 417 ALA A CA 1
ATOM 3227 C C . ALA A 1 417 ? -2.159 -9.208 -1.196 1.00 65.25 417 ALA A C 1
ATOM 3229 O O . ALA A 1 417 ? -3.009 -9.903 -1.797 1.00 65.25 417 ALA A O 1
#